Protein AF-A0A8J7YTC1-F1 (afdb_monomer_lite)

Organism: NCBI:txid1803513

pLDDT: mean 79.07, std 20.58, range [28.02, 98.5]

InterPro domains:
  IPR000719 Protein kinase domain [PF00069] (175-375)
  IPR000719 Protein kinase domain [PS50011] (175-376)
  IPR000719 Protein kinase domain [SM00220] (175-376)
  IPR008271 Serine/threonine-protein kinase, active site [PS00108] (287-299)
  IPR011009 Protein kinase-like domain superfamily [SSF56112] (161-375)
  IPR017441 Protein kinase, ATP binding site [PS00107] (181-204)
  IPR045269 Serine/threonine-protein kinase Atg1-like [PTHR24348] (173-376)

Secondary structure (DSSP, 8-state):
--SSS---------BPTTSB-SSGGGBTTS-EETTEE--TTB-SSGGGSPTTEEEETTEEEEPBPTTSB-SSGGGBTTS-B-SSBB-----SHHHHHHHHHHHHHHHHHHHHHHHH-S----------PPPPPPPPPPPPPPPPPPPPPP-------PPP-BPPSSPPGGGTTTEEEEEEEEE-SSEEEEEEEETTT--EEEEEEESB--HHHHHHHHHHHHHHHT---TTBPPEEEEE-SSS-EEEEE--TT-BTTSS-SSPPHHHHHHHHHHHHHHHHHHHHTTEE-----GGGEEE-TT--EEE--GGG-EEGGG-SSPPP-S--GGG--HHHH-HHHH----HHHHHHHHHHHHHHHHHSS-SS--SSTTT-

Structure (mmCIF, N/CA/C/O backbone):
data_AF-A0A8J7YTC1-F1
#
_entry.id   AF-A0A8J7YTC1-F1
#
loop_
_atom_site.group_PDB
_atom_site.id
_atom_site.type_symbol
_atom_site.label_atom_id
_atom_site.label_alt_id
_atom_site.label_comp_id
_atom_site.label_asym_id
_atom_site.label_entity_id
_atom_site.label_seq_id
_atom_site.pdbx_PDB_ins_code
_atom_site.Cartn_x
_atom_site.Cartn_y
_atom_site.Cartn_z
_atom_site.occupancy
_atom_site.B_iso_or_equiv
_atom_site.auth_seq_id
_atom_site.auth_comp_id
_atom_site.auth_asym_id
_atom_site.auth_atom_id
_atom_site.pdbx_PDB_model_num
ATOM 1 N N . GLY A 1 1 ? -1.994 -73.733 -30.644 1.00 35.44 1 GLY A N 1
ATOM 2 C CA . GLY A 1 1 ? -1.964 -73.896 -32.111 1.00 35.44 1 GLY A CA 1
ATOM 3 C C . GLY A 1 1 ? -0.700 -74.640 -32.469 1.00 35.44 1 GLY A C 1
ATOM 4 O O . GLY A 1 1 ? 0.323 -74.328 -31.881 1.00 35.44 1 GLY A O 1
ATOM 5 N N . SER A 1 2 ? -0.804 -75.658 -33.323 1.00 43.09 2 SER A N 1
ATOM 6 C CA . SER A 1 2 ? 0.258 -76.630 -33.612 1.00 43.09 2 SER A CA 1
ATOM 7 C C . SER A 1 2 ? 1.190 -76.134 -34.716 1.00 43.09 2 SER A C 1
ATOM 9 O O . SER A 1 2 ? 0.766 -75.976 -35.856 1.00 43.09 2 SER A O 1
ATOM 11 N N . TYR A 1 3 ? 2.450 -75.927 -34.349 1.00 47.91 3 TYR A N 1
ATOM 12 C CA . TYR A 1 3 ? 3.602 -76.309 -35.155 1.00 47.91 3 TYR A CA 1
ATOM 13 C C . TYR A 1 3 ? 4.511 -77.086 -34.197 1.00 47.91 3 TYR A C 1
ATOM 15 O O . TYR A 1 3 ? 4.726 -76.645 -33.072 1.00 47.91 3 TYR A O 1
ATOM 23 N N . ASP A 1 4 ? 4.939 -78.267 -34.633 1.00 52.34 4 ASP A N 1
ATOM 24 C CA . ASP A 1 4 ? 5.707 -79.279 -33.897 1.00 52.34 4 ASP A CA 1
ATOM 25 C C . ASP A 1 4 ? 4.878 -80.142 -32.931 1.00 52.34 4 ASP A C 1
ATOM 27 O O . ASP A 1 4 ? 4.032 -79.657 -32.189 1.00 52.34 4 ASP A O 1
ATOM 31 N N . ASN A 1 5 ? 5.099 -81.460 -32.973 1.00 55.72 5 ASN A N 1
ATOM 32 C CA . ASN A 1 5 ? 4.324 -82.529 -32.319 1.00 55.72 5 ASN A CA 1
ATOM 33 C C . ASN A 1 5 ? 4.419 -82.547 -30.770 1.00 55.72 5 ASN A C 1
ATOM 35 O O . ASN A 1 5 ? 4.542 -83.606 -30.158 1.00 55.72 5 ASN A O 1
ATOM 39 N N . TYR A 1 6 ? 4.337 -81.387 -30.121 1.00 52.22 6 TYR A N 1
ATOM 40 C CA . TYR A 1 6 ? 4.246 -81.215 -28.677 1.00 52.22 6 TYR A CA 1
ATOM 41 C C . TYR A 1 6 ? 2.839 -80.737 -28.296 1.00 52.22 6 TYR A C 1
ATOM 43 O O . TYR A 1 6 ? 2.331 -79.740 -28.812 1.00 52.22 6 TYR A O 1
ATOM 51 N N . ILE A 1 7 ? 2.197 -81.431 -27.353 1.00 46.66 7 ILE A N 1
ATOM 52 C CA . ILE A 1 7 ? 1.009 -80.904 -26.676 1.00 46.66 7 ILE A CA 1
ATOM 53 C C . ILE A 1 7 ? 1.500 -79.861 -25.670 1.00 46.66 7 ILE A C 1
ATOM 55 O O . ILE A 1 7 ? 1.948 -80.199 -24.577 1.00 46.66 7 ILE A O 1
ATOM 59 N N . TYR A 1 8 ? 1.421 -78.584 -26.037 1.00 46.69 8 TYR A N 1
ATOM 60 C CA . TYR A 1 8 ? 1.576 -77.493 -25.079 1.00 46.69 8 TYR A CA 1
ATOM 61 C C . TYR A 1 8 ? 0.306 -77.411 -24.232 1.00 46.69 8 TYR A C 1
ATOM 63 O O . TYR A 1 8 ? -0.689 -76.805 -24.631 1.00 46.69 8 TYR A O 1
ATOM 71 N N . ALA A 1 9 ? 0.329 -78.035 -23.057 1.00 46.62 9 ALA A N 1
ATOM 72 C CA . ALA A 1 9 ? -0.608 -77.687 -22.003 1.00 46.62 9 ALA A CA 1
ATOM 73 C C . ALA A 1 9 ? -0.176 -76.323 -21.446 1.00 46.62 9 ALA A C 1
ATOM 75 O O . ALA A 1 9 ? 0.754 -76.237 -20.646 1.00 46.62 9 ALA A O 1
ATOM 76 N N . PHE A 1 10 ? -0.825 -75.244 -21.889 1.00 45.62 10 PHE A N 1
ATOM 77 C CA . PHE A 1 10 ? -0.768 -73.980 -21.163 1.00 45.62 10 PHE A CA 1
ATOM 78 C C . PHE A 1 10 ? -1.528 -74.189 -19.855 1.00 45.62 10 PHE A C 1
ATOM 80 O O . PHE A 1 10 ? -2.743 -74.025 -19.790 1.00 45.62 10 PHE A O 1
ATOM 87 N N . ALA A 1 11 ? -0.822 -74.624 -18.816 1.00 49.97 11 ALA A N 1
ATOM 88 C CA . ALA A 1 11 ? -1.327 -74.455 -17.471 1.00 49.97 11 ALA A CA 1
ATOM 89 C C . ALA A 1 11 ? -1.303 -72.947 -17.201 1.00 49.97 11 ALA A C 1
ATOM 91 O O . ALA A 1 11 ? -0.233 -72.369 -17.014 1.00 49.97 11 ALA A O 1
ATOM 92 N N . GLU A 1 12 ? -2.468 -72.297 -17.209 1.00 54.91 12 GLU A N 1
ATOM 93 C CA . GLU A 1 12 ? -2.627 -71.027 -16.506 1.00 54.91 12 GLU A CA 1
ATOM 94 C C . GLU A 1 12 ? -2.358 -71.310 -15.027 1.00 54.91 12 GLU A C 1
ATOM 96 O O . GLU A 1 12 ? -3.251 -71.673 -14.258 1.00 54.91 12 GLU A O 1
ATOM 101 N N . ILE A 1 13 ? -1.095 -71.201 -14.617 1.00 59.34 13 ILE A N 1
ATOM 102 C CA . ILE A 1 13 ? -0.737 -71.171 -13.206 1.00 59.34 13 ILE A CA 1
ATOM 103 C C . ILE A 1 13 ? -1.136 -69.779 -12.727 1.00 59.34 13 ILE A C 1
ATOM 105 O O . ILE A 1 13 ? -0.307 -68.885 -12.602 1.00 59.34 13 ILE A O 1
ATOM 109 N N . ASN A 1 14 ? -2.436 -69.587 -12.522 1.00 72.62 14 ASN A N 1
ATOM 110 C CA . ASN A 1 14 ? -2.987 -68.398 -11.900 1.00 72.62 14 ASN A CA 1
ATOM 111 C C . ASN A 1 14 ? -2.519 -68.401 -10.443 1.00 72.62 14 ASN A C 1
ATOM 113 O O . ASN A 1 14 ? -3.142 -69.014 -9.570 1.00 72.62 14 ASN A O 1
ATOM 117 N N . LYS A 1 15 ? -1.369 -67.770 -10.196 1.00 84.88 15 LYS A N 1
ATOM 118 C CA . LYS A 1 15 ? -0.718 -67.736 -8.891 1.00 84.88 15 LYS A CA 1
ATOM 119 C C . LYS A 1 15 ? -1.660 -67.088 -7.880 1.00 84.88 15 LYS A C 1
ATOM 121 O O . LYS A 1 15 ? -2.286 -66.061 -8.154 1.00 84.88 15 LYS A O 1
ATOM 126 N N . VAL A 1 16 ? -1.796 -67.713 -6.715 1.00 90.38 16 VAL A N 1
ATOM 127 C CA . VAL A 1 16 ? -2.666 -67.214 -5.643 1.00 90.38 16 VAL A CA 1
ATOM 128 C C . VAL A 1 16 ? -2.051 -65.984 -4.975 1.00 90.38 16 VAL A C 1
ATOM 130 O O . VAL A 1 16 ? -0.842 -65.752 -5.075 1.00 90.38 16 VAL A O 1
ATOM 133 N N . VAL A 1 17 ? -2.879 -65.206 -4.277 1.00 88.31 17 VAL A N 1
ATOM 134 C CA . VAL A 1 17 ? -2.427 -64.065 -3.467 1.00 88.31 17 VAL A CA 1
ATOM 135 C C . VAL A 1 17 ? -1.295 -64.503 -2.527 1.00 88.31 17 VAL A C 1
ATOM 137 O O . VAL A 1 17 ? -1.368 -65.569 -1.921 1.00 88.31 17 VAL A O 1
ATOM 140 N N . GLY A 1 18 ? -0.231 -63.702 -2.451 1.00 87.75 18 GLY A N 1
ATOM 141 C CA . GLY A 1 18 ? 0.990 -63.990 -1.691 1.00 87.75 18 GLY A CA 1
ATOM 142 C C . GLY A 1 18 ? 2.105 -64.679 -2.489 1.00 87.75 18 GLY A C 1
ATOM 143 O O . GLY A 1 18 ? 3.233 -64.748 -2.012 1.00 87.75 18 GLY A O 1
ATOM 144 N N . SER A 1 19 ? 1.837 -65.152 -3.709 1.00 91.38 19 SER A N 1
ATOM 145 C CA . SER A 1 19 ? 2.871 -65.732 -4.581 1.00 91.38 19 SER A CA 1
ATOM 146 C C . SER A 1 19 ? 3.719 -64.650 -5.256 1.00 91.38 19 SER A C 1
ATOM 148 O O . SER A 1 19 ? 3.207 -63.580 -5.575 1.00 91.38 19 SER A O 1
ATOM 150 N N . THR A 1 20 ? 4.985 -64.937 -5.565 1.00 91.62 20 THR A N 1
ATOM 151 C CA . THR A 1 20 ? 5.837 -64.031 -6.353 1.00 91.62 20 THR A CA 1
ATOM 152 C C . THR A 1 20 ? 5.402 -63.981 -7.818 1.00 91.62 20 THR A C 1
ATOM 154 O O . THR A 1 20 ? 5.077 -65.007 -8.420 1.00 91.62 20 THR A O 1
ATOM 157 N N . CYS A 1 21 ? 5.411 -62.797 -8.422 1.00 90.38 21 CYS A N 1
ATOM 158 C CA . CYS A 1 21 ? 4.984 -62.571 -9.802 1.00 90.38 21 CYS A CA 1
ATOM 159 C C . CYS A 1 21 ? 5.888 -61.567 -10.518 1.00 90.38 21 CYS A C 1
ATOM 161 O O . CYS A 1 21 ? 6.502 -60.711 -9.883 1.00 90.38 21 CYS A O 1
ATOM 163 N N . SER A 1 22 ? 5.951 -61.658 -11.846 1.00 89.62 22 SER A N 1
ATOM 164 C CA . SER A 1 22 ? 6.635 -60.668 -12.691 1.00 89.62 22 SER A CA 1
ATOM 165 C C . SER A 1 22 ? 5.670 -59.811 -13.518 1.00 89.62 22 SER A C 1
ATOM 167 O O . SER A 1 22 ? 6.079 -58.792 -14.068 1.00 89.62 22 SER A O 1
ATOM 169 N N . GLY A 1 23 ? 4.384 -60.171 -13.566 1.00 85.50 23 GLY A N 1
ATOM 170 C CA . GLY A 1 23 ? 3.347 -59.402 -14.250 1.00 85.50 23 GLY A CA 1
ATOM 171 C C . GLY A 1 23 ? 1.930 -59.794 -13.830 1.00 85.50 23 GLY A C 1
ATOM 172 O O . GLY A 1 23 ? 1.702 -60.867 -13.272 1.00 85.50 23 GLY A O 1
ATOM 173 N N . ASN A 1 24 ? 0.963 -58.913 -14.105 1.00 86.62 24 ASN A N 1
ATOM 174 C CA . ASN A 1 24 ? -0.439 -59.060 -13.684 1.00 86.62 24 ASN A CA 1
ATOM 175 C C . ASN A 1 24 ? -1.108 -60.344 -14.194 1.00 86.62 24 ASN A C 1
ATOM 177 O O . ASN A 1 24 ? -1.908 -60.937 -13.476 1.00 86.62 24 ASN A O 1
ATOM 181 N N . SER A 1 25 ? -0.751 -60.794 -15.400 1.00 86.69 25 SER A N 1
ATOM 182 C CA . SER A 1 25 ? -1.281 -62.014 -16.022 1.00 86.69 25 SER A CA 1
ATOM 183 C C . SER A 1 25 ? -0.868 -63.303 -15.309 1.00 86.69 25 SER A C 1
ATOM 185 O O . SER A 1 25 ? -1.440 -64.349 -15.580 1.00 86.69 25 SER A O 1
ATOM 187 N N . GLU A 1 26 ? 0.128 -63.254 -14.419 1.00 86.06 26 GLU A N 1
ATOM 188 C CA . GLU A 1 26 ? 0.535 -64.415 -13.620 1.00 86.06 26 GLU A CA 1
ATOM 189 C C . GLU A 1 26 ? -0.337 -64.609 -12.376 1.00 86.06 26 GLU A C 1
ATOM 191 O O . GLU A 1 26 ? -0.315 -65.679 -11.773 1.00 86.06 26 GLU A O 1
ATOM 196 N N . CYS A 1 27 ? -1.074 -63.581 -11.953 1.00 86.00 27 CYS A N 1
ATOM 197 C CA . CYS A 1 27 ? -1.831 -63.596 -10.711 1.00 86.00 27 CYS A CA 1
ATOM 198 C C . CYS A 1 27 ? -3.296 -63.926 -10.968 1.00 86.00 27 CYS A C 1
ATOM 200 O O . CYS A 1 27 ? -3.943 -63.284 -11.789 1.00 86.00 27 CYS A O 1
ATOM 202 N N . LYS A 1 28 ? -3.873 -64.834 -10.172 1.00 88.56 28 LYS A N 1
ATOM 203 C CA . LYS A 1 28 ? -5.316 -65.134 -10.213 1.00 88.56 28 LYS A CA 1
ATOM 204 C C . LYS A 1 28 ? -6.179 -63.898 -9.944 1.00 88.56 28 LYS A C 1
ATOM 206 O O . LYS A 1 28 ? -7.293 -63.795 -10.443 1.00 88.56 28 LYS A O 1
ATOM 211 N N . SER A 1 29 ? -5.668 -62.976 -9.133 1.00 85.00 29 SER A N 1
ATOM 212 C CA . SER A 1 29 ? -6.293 -61.684 -8.858 1.00 85.00 29 SER A CA 1
ATOM 213 C C . SER A 1 29 ? -6.171 -60.690 -10.013 1.00 85.00 29 SER A C 1
ATOM 215 O O . SER A 1 29 ? -6.819 -59.655 -9.973 1.00 85.00 29 SER A O 1
ATOM 217 N N . GLY A 1 30 ? -5.314 -60.943 -11.003 1.00 87.62 30 GLY A N 1
ATOM 218 C CA . GLY A 1 30 ? -4.982 -59.984 -12.053 1.00 87.62 30 GLY A CA 1
ATOM 219 C C . GLY A 1 30 ? -4.136 -58.795 -11.581 1.00 87.62 30 GLY A C 1
ATOM 220 O O . GLY A 1 30 ? -3.991 -57.835 -12.332 1.00 87.62 30 GLY A O 1
ATOM 221 N N . ASN A 1 31 ? -3.584 -58.828 -10.359 1.00 89.06 31 ASN A N 1
ATOM 222 C CA . ASN A 1 31 ? -2.768 -57.743 -9.807 1.00 89.06 31 ASN A CA 1
ATOM 223 C C . ASN A 1 31 ? -1.444 -58.264 -9.225 1.00 89.06 31 ASN A C 1
ATOM 225 O O . ASN A 1 31 ? -1.421 -58.933 -8.188 1.00 89.06 31 ASN A O 1
ATOM 229 N N . CYS A 1 32 ? -0.343 -57.929 -9.895 1.00 90.19 32 CYS A N 1
ATOM 230 C CA . CYS A 1 32 ? 1.020 -58.149 -9.439 1.00 90.19 32 CYS A CA 1
ATOM 231 C C . CYS A 1 32 ? 1.575 -56.840 -8.873 1.00 90.19 32 CYS A C 1
ATOM 233 O O . CYS A 1 32 ? 2.036 -55.967 -9.607 1.00 90.19 32 CYS A O 1
ATOM 235 N N . PHE A 1 33 ? 1.536 -56.705 -7.552 1.00 90.38 33 PHE A N 1
ATOM 236 C CA . PHE A 1 33 ? 1.946 -55.490 -6.863 1.00 90.38 33 PHE A CA 1
ATOM 237 C C . PHE A 1 33 ? 3.325 -55.685 -6.227 1.00 90.38 33 PHE A C 1
ATOM 239 O O . PHE A 1 33 ? 3.519 -56.589 -5.413 1.00 90.38 33 PHE A O 1
ATOM 246 N N . LYS A 1 34 ? 4.302 -54.865 -6.641 1.00 91.88 34 LYS A N 1
ATOM 247 C CA . LYS A 1 34 ? 5.712 -54.923 -6.192 1.00 91.88 34 LYS A CA 1
ATOM 248 C C . LYS A 1 34 ? 6.294 -56.351 -6.202 1.00 91.88 34 LYS A C 1
ATOM 250 O O . LYS A 1 34 ? 7.005 -56.761 -5.290 1.00 91.88 34 LYS A O 1
ATOM 255 N N . GLY A 1 35 ? 5.969 -57.123 -7.241 1.00 90.50 35 GLY A N 1
ATOM 256 C CA . GLY A 1 35 ? 6.478 -58.485 -7.437 1.00 90.50 35 GLY A CA 1
ATOM 257 C C . GLY A 1 35 ? 5.756 -59.582 -6.645 1.00 90.50 35 GLY A C 1
ATOM 258 O O . GLY A 1 35 ? 6.230 -60.717 -6.620 1.00 90.50 35 GLY A O 1
ATOM 259 N N . THR A 1 36 ? 4.621 -59.281 -6.003 1.00 92.38 36 THR A N 1
ATOM 260 C CA . THR A 1 36 ? 3.777 -60.263 -5.299 1.00 92.38 36 THR A CA 1
ATOM 261 C C . THR A 1 36 ? 2.324 -60.160 -5.758 1.00 92.38 36 THR A C 1
ATOM 263 O O . THR A 1 36 ? 1.784 -59.066 -5.914 1.00 92.38 36 THR A O 1
ATOM 266 N N . CYS A 1 37 ? 1.656 -61.294 -5.959 1.00 92.19 37 CYS A N 1
ATOM 267 C CA . CYS A 1 37 ? 0.238 -61.317 -6.286 1.00 92.19 37 CYS A CA 1
ATOM 268 C C . CYS A 1 37 ? -0.573 -60.796 -5.101 1.00 92.19 37 CYS A C 1
ATOM 270 O O . CYS A 1 37 ? -0.534 -61.372 -4.012 1.00 92.19 37 CYS A O 1
ATOM 272 N N . ARG A 1 38 ? -1.323 -59.718 -5.310 1.00 93.31 38 ARG A N 1
ATOM 273 C CA . ARG A 1 38 ? -2.183 -59.086 -4.301 1.00 93.31 38 ARG A CA 1
ATOM 274 C C . ARG A 1 38 ? -3.606 -58.979 -4.824 1.00 93.31 38 ARG A C 1
ATOM 276 O O . ARG A 1 38 ? -3.840 -59.168 -6.014 1.00 93.31 38 ARG A O 1
ATOM 283 N N . GLU A 1 39 ? -4.572 -58.705 -3.957 1.00 90.25 39 GLU A N 1
ATOM 284 C CA . GLU A 1 39 ? -5.927 -58.384 -4.417 1.00 90.25 39 GLU A CA 1
ATOM 285 C C . GLU A 1 39 ? -5.927 -57.101 -5.266 1.00 90.25 39 GLU A C 1
ATOM 287 O O . GLU A 1 39 ? -5.021 -56.268 -5.172 1.00 90.25 39 GLU A O 1
ATOM 292 N N . ILE A 1 40 ? -6.927 -56.944 -6.133 1.00 84.94 40 ILE A N 1
ATOM 293 C CA . ILE A 1 40 ? -7.097 -55.712 -6.913 1.00 84.94 40 ILE A CA 1
ATOM 294 C C . ILE A 1 40 ? -7.375 -54.558 -5.942 1.00 84.94 40 ILE A C 1
ATOM 296 O O . ILE A 1 40 ? -8.232 -54.679 -5.070 1.00 84.94 40 ILE A O 1
ATOM 300 N N . GLY A 1 41 ? -6.661 -53.443 -6.109 1.00 82.81 41 GLY A N 1
ATOM 301 C CA . GLY A 1 41 ? -6.795 -52.267 -5.242 1.00 82.81 41 GLY A CA 1
ATOM 302 C C . GLY A 1 41 ? -5.977 -52.326 -3.949 1.00 82.81 41 GLY A C 1
ATOM 303 O O . GLY A 1 41 ? -6.196 -51.487 -3.077 1.00 82.81 41 GLY A O 1
ATOM 304 N N . TYR A 1 42 ? -5.061 -53.295 -3.829 1.00 91.00 42 TYR A N 1
ATOM 305 C CA . TYR A 1 42 ? -4.087 -53.354 -2.739 1.00 91.00 42 TYR A CA 1
ATOM 306 C C . TYR A 1 42 ? -3.123 -52.157 -2.773 1.00 91.00 42 TYR A C 1
ATOM 308 O O . TYR A 1 42 ? -2.655 -51.782 -3.850 1.00 91.00 42 TYR A O 1
ATOM 316 N N . CYS A 1 43 ? -2.791 -51.610 -1.604 1.00 91.56 43 CYS A N 1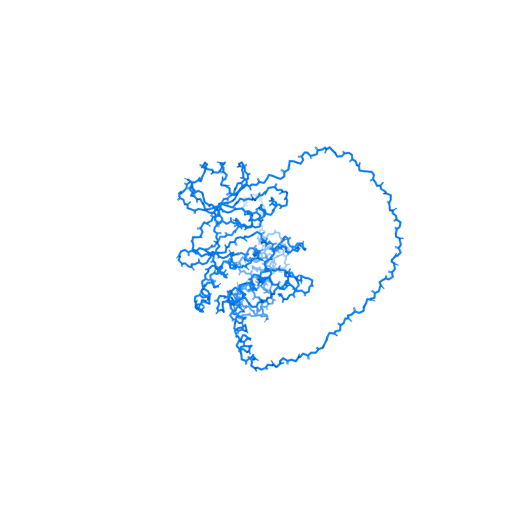
ATOM 317 C CA . CYS A 1 43 ? -1.840 -50.510 -1.421 1.00 91.56 43 CYS A CA 1
ATOM 318 C C . CYS A 1 43 ? -0.971 -50.744 -0.175 1.00 91.56 43 CYS A C 1
ATOM 320 O O . CYS A 1 43 ? -1.421 -51.404 0.755 1.00 91.56 43 CYS A O 1
ATOM 322 N N . ASP A 1 44 ? 0.247 -50.185 -0.143 1.00 90.31 44 ASP A N 1
ATOM 323 C CA . ASP A 1 44 ? 1.034 -50.072 1.104 1.00 90.31 44 ASP A CA 1
ATOM 324 C C . ASP A 1 44 ? 1.054 -48.623 1.630 1.00 90.31 44 ASP A C 1
ATOM 326 O O . ASP A 1 44 ? 1.433 -48.368 2.770 1.00 90.31 44 ASP A O 1
ATOM 330 N N . SER A 1 45 ? 0.728 -47.652 0.772 1.00 88.06 45 SER A N 1
ATOM 331 C CA . SER A 1 45 ? 0.777 -46.221 1.067 1.00 88.06 45 SER A CA 1
ATOM 332 C C . SER A 1 45 ? -0.239 -45.446 0.232 1.00 88.06 45 SER A C 1
ATOM 334 O O . SER A 1 45 ? -0.659 -45.907 -0.831 1.00 88.06 45 SER A O 1
ATOM 336 N N . ASP A 1 46 ? -0.564 -44.222 0.650 1.00 85.38 46 ASP A N 1
ATOM 337 C CA . ASP A 1 46 ? -1.467 -43.321 -0.085 1.00 85.38 46 ASP A CA 1
ATOM 338 C C . ASP A 1 46 ? -1.023 -43.070 -1.533 1.00 85.38 46 ASP A C 1
ATOM 340 O O . ASP A 1 46 ? -1.850 -42.873 -2.421 1.00 85.38 46 ASP A O 1
ATOM 344 N N . SER A 1 47 ? 0.287 -43.121 -1.795 1.00 86.06 47 SER A N 1
ATOM 345 C CA . SER A 1 47 ? 0.847 -42.918 -3.135 1.00 86.06 47 SER A CA 1
ATOM 346 C C . SER A 1 47 ? 0.540 -44.051 -4.120 1.00 86.06 47 SER A C 1
ATOM 348 O O . SER A 1 47 ? 0.618 -43.839 -5.329 1.00 86.06 47 SER A O 1
ATOM 350 N N . ASP A 1 48 ? 0.159 -45.229 -3.618 1.00 87.44 48 ASP A N 1
ATOM 351 C CA . ASP A 1 48 ? -0.239 -46.372 -4.443 1.00 87.44 48 ASP A CA 1
ATOM 352 C C . ASP A 1 48 ? -1.704 -46.247 -4.926 1.00 87.44 48 ASP A C 1
ATOM 354 O O . ASP A 1 48 ? -2.148 -47.015 -5.784 1.00 87.44 48 ASP A O 1
ATOM 358 N N . CYS A 1 49 ? -2.464 -45.275 -4.401 1.00 85.88 49 CYS A N 1
ATOM 359 C CA . CYS A 1 49 ? -3.878 -45.078 -4.703 1.00 85.88 49 CYS A CA 1
ATOM 360 C C . CYS A 1 49 ? -4.133 -44.022 -5.790 1.00 85.88 49 CYS A C 1
ATOM 362 O O . CYS A 1 49 ? -3.377 -43.076 -6.000 1.00 85.88 49 CYS A O 1
ATOM 364 N N . SER A 1 50 ? -5.250 -44.182 -6.510 1.00 85.00 50 SER A N 1
ATOM 365 C CA . SER A 1 50 ? -5.697 -43.208 -7.516 1.00 85.00 50 SER A CA 1
ATOM 366 C C . SER A 1 50 ? -6.091 -41.871 -6.877 1.00 85.00 50 SER A C 1
ATOM 368 O O . SER A 1 50 ? -6.482 -41.824 -5.713 1.00 85.00 50 SER A O 1
ATOM 370 N N . PHE A 1 51 ? -6.038 -40.783 -7.654 1.00 78.19 51 PHE A N 1
ATOM 371 C CA . PHE A 1 51 ? -6.383 -39.438 -7.181 1.00 78.19 51 PHE A CA 1
ATOM 372 C C . PHE A 1 51 ? -7.744 -39.411 -6.462 1.00 78.19 51 PHE A C 1
ATOM 374 O O . PHE A 1 51 ? -8.753 -39.832 -7.026 1.00 78.19 51 PHE A O 1
ATOM 381 N N . GLY A 1 52 ? -7.764 -38.892 -5.230 1.00 79.94 52 GLY A N 1
ATOM 382 C CA . GLY A 1 52 ? -8.972 -38.823 -4.400 1.00 79.94 52 GLY A CA 1
ATOM 383 C C . GLY A 1 52 ? -9.238 -40.054 -3.523 1.00 79.94 52 GLY A C 1
ATOM 384 O O . GLY A 1 52 ? -10.343 -40.174 -2.994 1.00 79.94 52 GLY A O 1
ATOM 385 N N . LYS A 1 53 ? -8.254 -40.945 -3.360 1.00 87.44 53 LYS A N 1
ATOM 386 C CA . LYS A 1 53 ? -8.276 -42.093 -2.441 1.00 87.44 53 LYS A CA 1
ATOM 387 C C . LYS A 1 53 ? -7.025 -42.107 -1.552 1.00 87.44 53 LYS A C 1
ATOM 389 O O . LYS A 1 53 ? -6.022 -41.496 -1.914 1.00 87.44 53 LYS A O 1
ATOM 394 N N . TYR A 1 54 ? -7.090 -42.815 -0.430 1.00 87.00 54 TYR A N 1
ATOM 395 C CA . TYR A 1 54 ? -5.973 -43.048 0.497 1.00 87.00 54 TYR A CA 1
ATOM 396 C C . TYR A 1 54 ? -5.896 -44.540 0.857 1.00 87.00 54 TYR A C 1
ATOM 398 O O . TYR A 1 54 ? -6.825 -45.293 0.550 1.00 87.00 54 TYR A O 1
ATOM 406 N N . CYS A 1 55 ? -4.792 -44.988 1.451 1.00 89.31 55 CYS A N 1
ATOM 407 C CA . CYS A 1 55 ? -4.609 -46.393 1.796 1.00 89.31 55 CYS A CA 1
ATOM 408 C C . CYS A 1 55 ? -5.131 -46.690 3.207 1.00 89.31 55 CYS A C 1
ATOM 410 O O . CYS A 1 55 ? -4.607 -46.178 4.191 1.00 89.31 55 CYS A O 1
ATOM 412 N N . GLU A 1 56 ? -6.144 -47.552 3.317 1.00 89.12 56 GLU A N 1
ATOM 413 C CA . GLU A 1 56 ? -6.712 -47.991 4.594 1.00 89.12 56 GLU A CA 1
ATOM 414 C C . GLU A 1 56 ? -6.765 -49.518 4.647 1.00 89.12 56 GLU A C 1
ATOM 416 O O . GLU A 1 56 ? -7.414 -50.153 3.816 1.00 89.12 56 GLU A O 1
ATOM 421 N N . ASN A 1 57 ? -6.103 -50.119 5.641 1.00 88.12 57 ASN A N 1
ATOM 422 C CA . ASN A 1 57 ? -6.060 -51.576 5.829 1.00 88.12 57 ASN A CA 1
ATOM 423 C C . ASN A 1 57 ? -5.699 -52.332 4.534 1.00 88.12 57 ASN A C 1
ATOM 425 O O . ASN A 1 57 ? -6.414 -53.241 4.105 1.00 88.12 57 ASN A O 1
ATOM 429 N N . ASP A 1 58 ? -4.604 -51.910 3.898 1.00 90.69 58 ASP A N 1
ATOM 430 C CA . ASP A 1 58 ? -4.061 -52.462 2.654 1.00 90.69 58 ASP A CA 1
ATOM 431 C C . ASP A 1 58 ? -4.979 -52.338 1.422 1.00 90.69 58 ASP A C 1
ATOM 433 O O . ASP A 1 58 ? -4.779 -53.040 0.426 1.00 90.69 58 ASP A O 1
ATOM 437 N N . LYS A 1 59 ? -5.999 -51.466 1.454 1.00 90.38 59 LYS A N 1
ATOM 438 C CA . LYS A 1 59 ? -6.896 -51.196 0.318 1.00 90.38 59 LYS A CA 1
ATOM 439 C C . LYS A 1 59 ? -7.122 -49.704 0.109 1.00 90.38 59 LYS A C 1
ATOM 441 O O . LYS A 1 59 ? -7.260 -48.938 1.056 1.00 90.38 59 LYS A O 1
ATOM 446 N N . CYS A 1 60 ? -7.220 -49.285 -1.150 1.00 88.06 60 CYS A N 1
ATOM 447 C CA . CYS A 1 60 ? -7.533 -47.893 -1.463 1.00 88.06 60 CYS A CA 1
ATOM 448 C C . CYS A 1 60 ? -8.995 -47.553 -1.128 1.00 88.06 60 CYS A C 1
ATOM 450 O O . CYS A 1 60 ? -9.917 -48.027 -1.801 1.00 88.06 60 CYS A O 1
ATOM 452 N N . ALA A 1 61 ? -9.195 -46.684 -0.141 1.00 88.56 61 ALA A N 1
ATOM 453 C CA . ALA A 1 61 ? -10.487 -46.178 0.309 1.00 88.56 61 ALA A CA 1
ATOM 454 C C . ALA A 1 61 ? -10.746 -44.751 -0.207 1.00 88.56 61 ALA A C 1
ATOM 456 O O . ALA A 1 61 ? -9.817 -44.011 -0.533 1.00 88.56 61 ALA A O 1
ATOM 457 N N . ASP A 1 62 ? -12.018 -44.361 -0.318 1.00 91.62 62 ASP A N 1
ATOM 458 C CA . ASP A 1 62 ? -12.393 -42.987 -0.670 1.00 91.62 62 ASP A CA 1
ATOM 459 C C . ASP A 1 62 ? -12.128 -42.035 0.499 1.00 91.62 62 ASP A C 1
ATOM 461 O O . ASP A 1 62 ? -12.344 -42.396 1.652 1.00 91.62 62 ASP A O 1
ATOM 465 N N . LEU A 1 63 ? -11.706 -40.801 0.201 1.00 90.00 63 LEU A N 1
ATOM 466 C CA . LEU A 1 63 ? -11.469 -39.777 1.224 1.00 90.00 63 LEU A CA 1
ATOM 467 C C . LEU A 1 63 ? -12.691 -39.582 2.136 1.00 90.00 63 LEU A C 1
ATOM 469 O O . LEU A 1 63 ? -13.825 -39.432 1.666 1.00 90.00 63 LEU A O 1
ATOM 473 N N . LYS A 1 64 ? -12.434 -39.504 3.441 1.00 89.25 64 LYS A N 1
ATOM 474 C CA . LYS A 1 64 ? -13.433 -39.356 4.498 1.00 89.25 64 LYS A CA 1
ATOM 475 C C . LYS A 1 64 ? -14.115 -37.991 4.440 1.00 89.25 64 LYS A C 1
ATOM 477 O O . LYS A 1 64 ? -13.494 -36.961 4.147 1.00 89.25 64 LYS A O 1
ATOM 482 N N . GLU A 1 65 ? -15.414 -37.985 4.720 1.00 90.06 65 GLU A N 1
ATOM 483 C CA . GLU A 1 65 ? -16.225 -36.767 4.748 1.00 90.06 65 GLU A CA 1
ATOM 484 C C . GLU A 1 65 ? -16.058 -35.995 6.061 1.00 90.06 65 GLU A C 1
ATOM 486 O O . GLU A 1 65 ? -15.572 -36.519 7.066 1.00 90.06 65 GLU A O 1
ATOM 491 N N . THR A 1 66 ? -16.476 -34.729 6.067 1.00 86.62 66 THR A N 1
ATOM 492 C CA . THR A 1 66 ? -16.501 -33.901 7.278 1.00 86.62 66 THR A CA 1
ATOM 493 C C . THR A 1 66 ? -17.279 -34.600 8.397 1.00 86.62 66 THR A C 1
ATOM 495 O O . THR A 1 66 ? -18.385 -35.088 8.187 1.00 86.62 66 THR A O 1
ATOM 498 N N . GLY A 1 67 ? -16.717 -34.620 9.605 1.00 84.69 67 GLY A N 1
ATOM 499 C CA . GLY A 1 67 ? -17.312 -35.258 10.781 1.00 84.69 67 GLY A CA 1
ATOM 500 C C . GLY A 1 67 ? -16.910 -36.721 10.985 1.00 84.69 67 GLY A C 1
ATOM 501 O O . GLY A 1 67 ? -17.179 -37.265 12.055 1.00 84.69 67 GLY A O 1
ATOM 502 N N . MET A 1 68 ? -16.235 -37.350 10.019 1.00 87.75 68 MET A N 1
ATOM 503 C CA . MET A 1 68 ? -15.688 -38.701 10.176 1.00 87.75 68 MET A CA 1
ATOM 504 C C . MET A 1 68 ? -14.347 -38.696 10.913 1.00 87.75 68 MET A C 1
ATOM 506 O O . MET A 1 68 ? -13.595 -37.726 10.845 1.00 87.75 68 MET A O 1
ATOM 510 N N . TRP A 1 69 ? -14.050 -39.798 11.603 1.00 88.62 69 TRP A N 1
ATOM 511 C CA . TRP A 1 69 ? -12.791 -39.986 12.322 1.00 88.62 69 TRP A CA 1
ATOM 512 C C . TRP A 1 69 ? -11.602 -40.120 11.372 1.00 88.62 69 TRP A C 1
ATOM 514 O O . TRP A 1 69 ? -11.661 -40.902 10.423 1.00 88.62 69 TRP A O 1
ATOM 524 N N . CYS A 1 70 ? -10.513 -39.419 11.662 1.00 88.50 70 CYS A N 1
ATOM 525 C CA . CYS A 1 70 ? -9.270 -39.462 10.891 1.00 88.50 70 CYS A CA 1
ATOM 526 C C . CYS A 1 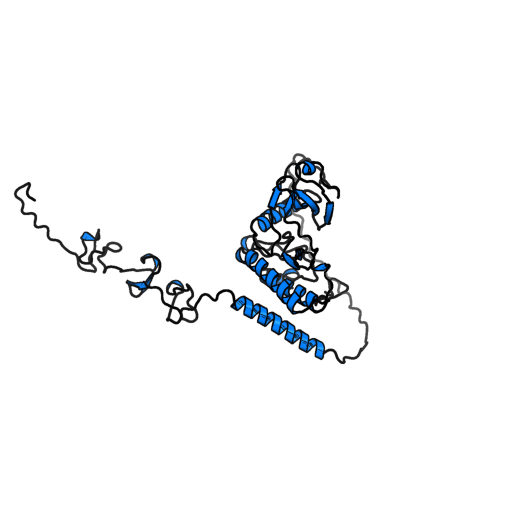70 ? -8.055 -39.527 11.813 1.00 88.50 70 CYS A C 1
ATOM 528 O O . CYS A 1 70 ? -8.122 -39.079 12.959 1.00 88.50 70 CYS A O 1
ATOM 530 N N . SER A 1 71 ? -6.942 -40.049 11.308 1.00 86.69 71 SER A N 1
ATOM 531 C CA . SER A 1 71 ? -5.643 -39.975 11.983 1.00 86.69 71 SER A CA 1
ATOM 532 C C . SER A 1 71 ? -4.698 -38.992 11.291 1.00 86.69 71 SER A C 1
ATOM 534 O O . SER A 1 71 ? -3.958 -38.284 11.973 1.00 86.69 71 SER A O 1
ATOM 536 N N . GLU A 1 72 ? -4.787 -38.867 9.966 1.00 85.81 72 GLU A N 1
ATOM 537 C CA . GLU A 1 72 ? -3.956 -37.971 9.159 1.00 85.81 72 GLU A CA 1
ATOM 538 C C . GLU A 1 72 ? -4.774 -37.052 8.235 1.00 85.81 72 GLU A C 1
ATOM 540 O O . GLU A 1 72 ? -5.911 -37.339 7.855 1.00 85.81 72 GLU A O 1
ATOM 545 N N . ASP A 1 73 ? -4.183 -35.914 7.849 1.00 85.62 73 ASP A N 1
ATOM 546 C CA . ASP A 1 73 ? -4.815 -34.928 6.959 1.00 85.62 73 ASP A CA 1
ATOM 547 C C . ASP A 1 73 ? -5.145 -35.509 5.574 1.00 85.62 73 ASP A C 1
ATOM 549 O O . ASP A 1 73 ? -6.130 -35.092 4.957 1.00 85.62 73 ASP A O 1
ATOM 553 N N . SER A 1 74 ? -4.341 -36.462 5.087 1.00 83.69 74 SER A N 1
ATOM 554 C CA . SER A 1 74 ? -4.523 -37.110 3.783 1.00 83.69 74 SER A CA 1
ATOM 555 C C . SER A 1 74 ? -5.781 -37.969 3.709 1.00 83.69 74 SER A C 1
ATOM 557 O O . SER A 1 74 ? -6.279 -38.189 2.610 1.00 83.69 74 SER A O 1
ATOM 559 N N . GLU A 1 75 ? -6.342 -38.387 4.845 1.00 86.94 75 GLU A N 1
ATOM 560 C CA . GLU A 1 75 ? -7.562 -39.195 4.897 1.00 86.94 75 GLU A CA 1
ATOM 561 C C . GLU A 1 75 ? -8.823 -38.371 4.602 1.00 86.94 75 GLU A C 1
ATOM 563 O O . GLU A 1 75 ? -9.857 -38.925 4.238 1.00 86.94 75 GLU A O 1
ATOM 568 N N . CYS A 1 76 ? -8.772 -37.045 4.767 1.00 88.25 76 CYS A N 1
ATOM 569 C CA . CYS A 1 76 ? -9.948 -36.179 4.718 1.00 88.25 76 CYS A CA 1
ATOM 570 C C . CYS A 1 76 ? -10.129 -35.507 3.354 1.00 88.25 76 CYS A C 1
ATOM 572 O O . CYS A 1 76 ? -9.198 -34.898 2.821 1.00 88.25 76 CYS A O 1
ATOM 574 N N . LYS A 1 77 ? -11.370 -35.446 2.842 1.00 87.31 77 LYS A N 1
ATOM 575 C CA . LYS A 1 77 ? -11.707 -34.633 1.648 1.00 87.31 77 LYS A CA 1
ATOM 576 C C . LYS A 1 77 ? -11.302 -33.162 1.811 1.00 87.31 77 LYS A C 1
ATOM 578 O O . LYS A 1 77 ? -10.905 -32.515 0.846 1.00 87.31 77 LYS A O 1
ATOM 583 N N . SER A 1 78 ? -11.377 -32.645 3.036 1.00 83.62 78 SER A N 1
ATOM 584 C CA . SER A 1 78 ? -10.979 -31.283 3.401 1.00 83.62 78 SER A CA 1
ATOM 585 C C . SER A 1 78 ? -9.469 -31.071 3.542 1.00 83.62 78 SER A C 1
ATOM 587 O O . SER A 1 78 ? -9.042 -29.937 3.759 1.00 83.62 78 SER A O 1
ATOM 589 N N . LYS A 1 79 ? -8.668 -32.144 3.469 1.00 86.06 79 LYS A N 1
ATOM 590 C CA . LYS A 1 79 ? -7.233 -32.161 3.788 1.00 86.06 79 LYS A CA 1
ATOM 591 C C . LYS A 1 79 ? -6.900 -31.658 5.196 1.00 86.06 79 LYS A C 1
ATOM 593 O O . LYS A 1 79 ? -5.836 -31.083 5.410 1.00 86.06 79 LYS A O 1
ATOM 598 N N . LYS A 1 80 ? -7.845 -31.785 6.132 1.00 86.25 80 LYS A N 1
ATOM 599 C CA . LYS A 1 80 ? -7.692 -31.299 7.502 1.00 86.25 80 LYS A CA 1
ATOM 600 C C . LYS A 1 80 ? -8.335 -32.255 8.495 1.00 86.25 80 LYS A C 1
ATOM 602 O O . LYS A 1 80 ? -9.553 -32.241 8.701 1.00 86.25 80 LYS A O 1
ATOM 607 N N . CYS A 1 81 ? -7.486 -33.023 9.149 1.00 85.75 81 CYS A N 1
ATOM 608 C CA . CYS A 1 81 ? -7.779 -33.801 10.327 1.00 85.75 81 CYS A CA 1
ATOM 609 C C . CYS A 1 81 ? -7.454 -32.965 11.571 1.00 85.75 81 CYS A C 1
ATOM 611 O O . CYS A 1 81 ? -6.311 -32.588 11.818 1.00 85.75 81 CYS A O 1
ATOM 613 N N . PHE A 1 82 ? -8.462 -32.620 12.376 1.00 85.50 82 PHE A N 1
ATOM 614 C CA . PHE A 1 82 ? -8.240 -31.842 13.597 1.00 85.50 82 PHE A CA 1
ATOM 615 C C . PHE A 1 82 ? -9.009 -32.427 14.769 1.00 85.50 82 PHE A C 1
ATOM 617 O O . PHE A 1 82 ? -10.243 -32.468 14.752 1.00 85.50 82 PHE A O 1
ATOM 624 N N . LYS A 1 83 ? -8.262 -32.797 15.818 1.00 88.12 83 LYS A N 1
ATOM 625 C CA . LYS A 1 83 ? -8.768 -33.575 16.958 1.00 88.12 83 LYS A CA 1
ATOM 626 C C . LYS A 1 83 ? -9.441 -34.866 16.486 1.00 88.12 83 LYS A C 1
ATOM 628 O O . LYS A 1 83 ? -10.590 -35.114 16.832 1.00 88.12 83 LYS A O 1
ATOM 633 N N . GLU A 1 84 ? -8.719 -35.605 15.645 1.00 90.12 84 GLU A N 1
ATOM 634 C CA . GLU A 1 84 ? -9.100 -36.934 15.147 1.00 90.12 84 GLU A CA 1
ATOM 635 C C . GLU A 1 84 ? -10.411 -36.967 14.342 1.00 90.12 84 GLU A C 1
ATOM 637 O O . GLU A 1 84 ? -11.039 -38.008 14.190 1.00 90.12 84 GLU A O 1
ATOM 642 N N . VAL A 1 85 ? -10.843 -35.818 13.809 1.00 85.69 85 VAL A N 1
ATOM 643 C CA . VAL A 1 85 ? -12.058 -35.692 12.996 1.00 85.69 85 VAL A CA 1
ATOM 644 C C . VAL A 1 85 ? -11.789 -34.818 11.773 1.00 85.69 85 VAL A C 1
ATOM 646 O O . VAL A 1 85 ? -11.178 -33.749 11.887 1.00 85.69 85 VAL A O 1
ATOM 649 N N . CYS A 1 86 ? -12.279 -35.240 10.606 1.00 87.69 86 CYS A N 1
ATOM 650 C CA . CYS A 1 86 ? -12.214 -34.461 9.377 1.00 87.69 86 CYS A CA 1
ATOM 651 C C . CYS A 1 86 ? -13.054 -33.195 9.524 1.00 87.69 86 CYS A C 1
ATOM 653 O O . CYS A 1 86 ? -14.261 -33.256 9.766 1.00 87.69 86 CYS A O 1
ATOM 655 N N . ARG A 1 87 ? -12.428 -32.028 9.379 1.00 84.94 87 ARG A N 1
ATOM 656 C CA . ARG A 1 87 ? -13.113 -30.731 9.459 1.00 84.94 87 ARG A CA 1
ATOM 657 C C . ARG A 1 87 ? -13.002 -29.999 8.148 1.00 84.94 87 ARG A C 1
ATOM 659 O O . ARG A 1 87 ? -11.951 -30.058 7.520 1.00 84.94 87 ARG A O 1
ATOM 666 N N . GLU A 1 88 ? -14.039 -29.264 7.766 1.00 80.19 88 GLU A N 1
ATOM 667 C CA . GLU A 1 88 ? -13.939 -28.373 6.615 1.00 80.19 88 GLU A CA 1
ATOM 668 C C . GLU A 1 88 ? -12.769 -27.403 6.789 1.00 80.19 88 GLU A C 1
ATOM 670 O O . GLU A 1 88 ? -12.444 -26.943 7.892 1.00 80.19 88 GLU A O 1
ATOM 675 N N . GLN A 1 89 ? -12.122 -27.102 5.667 1.00 58.19 89 GLN A N 1
ATOM 676 C CA . GLN A 1 89 ? -11.245 -25.956 5.585 1.00 58.19 89 GLN A CA 1
ATOM 677 C C . GLN A 1 89 ? -12.121 -24.744 5.899 1.00 58.19 89 GLN A C 1
ATOM 679 O O . GLN A 1 89 ? -12.998 -24.402 5.112 1.00 58.19 89 GLN A O 1
ATOM 684 N N . GLU A 1 90 ? -11.945 -24.145 7.079 1.00 50.09 90 GLU A N 1
ATOM 685 C CA . GLU A 1 90 ? -12.618 -22.895 7.412 1.00 50.09 90 GLU A CA 1
ATOM 686 C C . GLU A 1 90 ? -12.236 -21.877 6.333 1.00 50.09 90 GLU A C 1
ATOM 688 O O . GLU A 1 90 ? -11.140 -21.313 6.354 1.00 50.09 90 GLU A O 1
ATOM 693 N N . ASN A 1 91 ? -13.134 -21.674 5.365 1.00 41.75 91 ASN A N 1
ATOM 694 C CA . ASN A 1 91 ? -13.128 -20.511 4.495 1.00 41.75 91 ASN A CA 1
ATOM 695 C C . ASN A 1 91 ? -13.002 -19.311 5.420 1.00 41.75 91 ASN A C 1
ATOM 697 O O . ASN A 1 91 ? -13.897 -19.140 6.240 1.00 41.75 91 ASN A O 1
ATOM 701 N N . SER A 1 92 ? -11.869 -18.605 5.317 1.00 45.66 92 SER A N 1
ATOM 702 C CA . SER A 1 92 ? -11.419 -17.303 5.853 1.00 45.66 92 SER A CA 1
ATOM 703 C C . SER A 1 92 ? -12.374 -16.432 6.697 1.00 45.66 92 SER A C 1
ATOM 705 O O . SER A 1 92 ? -12.302 -15.209 6.658 1.00 45.66 92 SER A O 1
ATOM 707 N N . ASN A 1 93 ? -13.227 -17.028 7.514 1.00 44.66 93 ASN A N 1
ATOM 708 C CA . ASN A 1 93 ? -14.156 -16.379 8.419 1.00 44.66 93 ASN A CA 1
ATOM 709 C C . ASN A 1 93 ? -13.611 -16.456 9.840 1.00 44.66 93 ASN A C 1
ATOM 711 O O . ASN A 1 93 ? -13.912 -15.576 10.627 1.00 44.66 93 ASN A O 1
ATOM 715 N N . SER A 1 94 ? -12.723 -17.406 10.158 1.00 45.97 94 SER A N 1
ATOM 716 C CA . SER A 1 94 ? -11.969 -17.406 11.423 1.00 45.97 94 SER A CA 1
ATOM 717 C C . SER A 1 94 ? -11.100 -16.150 11.563 1.00 45.97 94 SER A C 1
ATOM 719 O O . SER A 1 94 ? -11.047 -15.542 12.628 1.00 45.97 94 SER A O 1
ATOM 721 N N . PHE A 1 95 ? -10.493 -15.686 10.461 1.00 46.66 95 PHE A N 1
ATOM 722 C CA . PHE A 1 95 ? -9.783 -14.403 10.431 1.00 46.66 95 PHE A CA 1
ATOM 723 C C . PHE A 1 95 ? -10.750 -13.226 10.595 1.00 46.66 95 PHE A C 1
ATOM 725 O O . PHE A 1 95 ? -10.457 -12.308 11.350 1.00 46.66 95 PHE A O 1
ATOM 732 N N . LEU A 1 96 ? -11.932 -13.277 9.972 1.00 46.19 96 LEU A N 1
ATOM 733 C CA . LEU A 1 96 ? -12.962 -12.253 10.140 1.00 46.19 96 LEU A CA 1
ATOM 734 C C . LEU A 1 96 ? -13.518 -12.222 11.576 1.00 46.19 96 LEU A C 1
ATOM 736 O O . LEU A 1 96 ? -13.728 -11.143 12.104 1.00 46.19 96 LEU A O 1
ATOM 740 N N . PHE A 1 97 ? -13.691 -13.364 12.247 1.00 45.59 97 PHE A N 1
ATOM 741 C CA . PHE A 1 97 ? -14.124 -13.441 13.647 1.00 45.59 97 PHE A CA 1
ATOM 742 C C . PHE A 1 97 ? -13.017 -13.042 14.629 1.00 45.59 97 PHE A C 1
ATOM 744 O O . PHE A 1 97 ? -13.323 -12.443 15.655 1.00 45.59 97 PHE A O 1
ATOM 751 N N . LEU A 1 98 ? -11.741 -13.283 14.311 1.00 51.50 98 LEU A N 1
ATOM 752 C CA . LEU A 1 98 ? -10.606 -12.731 15.060 1.00 51.50 98 LEU A CA 1
ATOM 753 C C . LEU A 1 98 ? -10.459 -11.219 14.848 1.00 51.50 98 LEU A C 1
ATOM 755 O O . LEU A 1 98 ? -10.137 -10.505 15.793 1.00 51.50 98 LEU A O 1
ATOM 759 N N . ILE A 1 99 ? -10.748 -10.712 13.646 1.00 54.66 99 ILE A N 1
ATOM 760 C CA . ILE A 1 99 ? -10.751 -9.276 13.333 1.00 54.66 99 ILE A CA 1
ATOM 761 C C . ILE A 1 99 ? -11.949 -8.590 13.997 1.00 54.66 99 ILE A C 1
ATOM 763 O O . ILE A 1 99 ? -11.761 -7.600 14.688 1.00 54.66 99 ILE A O 1
ATOM 767 N N . ILE A 1 100 ? -13.165 -9.127 13.872 1.00 55.38 100 ILE A N 1
ATOM 768 C CA . ILE A 1 100 ? -14.373 -8.601 14.526 1.00 55.38 100 ILE A CA 1
ATOM 769 C C . ILE A 1 100 ? -14.246 -8.733 16.046 1.00 55.38 100 ILE A C 1
ATOM 771 O O . ILE A 1 100 ? -14.581 -7.797 16.761 1.00 55.38 100 ILE A O 1
ATOM 775 N N . GLY A 1 101 ? -13.719 -9.851 16.550 1.00 53.38 101 GLY A N 1
ATOM 776 C CA . GLY A 1 101 ? -13.471 -10.079 17.973 1.00 53.38 101 GLY A CA 1
ATOM 777 C C . GLY A 1 101 ? -12.381 -9.168 18.537 1.00 53.38 101 GLY A C 1
ATOM 778 O O . GLY A 1 101 ? -12.552 -8.623 19.623 1.00 53.38 101 GLY A O 1
ATOM 779 N N . GLY A 1 102 ? -11.302 -8.933 17.786 1.00 57.00 102 GLY A N 1
ATOM 780 C CA . GLY A 1 102 ? -10.239 -7.988 18.132 1.00 57.00 102 GLY A CA 1
ATOM 781 C C . GLY A 1 102 ? -10.714 -6.537 18.092 1.00 57.00 102 GLY A C 1
ATOM 782 O O . GLY A 1 102 ? -10.460 -5.784 19.027 1.00 57.00 102 GLY A O 1
ATOM 783 N N 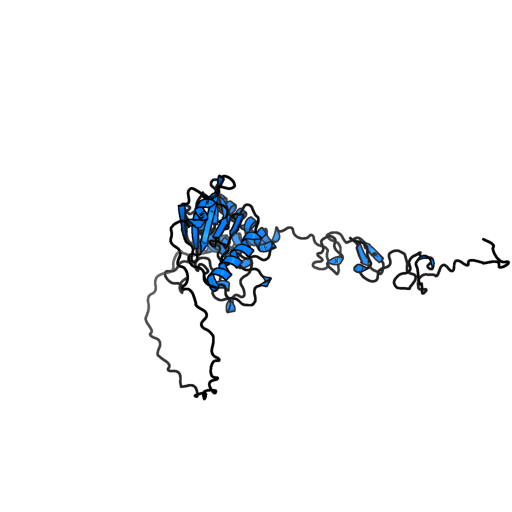. VAL A 1 103 ? -11.487 -6.160 17.071 1.00 58.91 103 VAL A N 1
ATOM 784 C CA . VAL A 1 103 ? -12.132 -4.843 16.966 1.00 58.91 103 VAL A CA 1
ATOM 785 C C . VAL A 1 103 ? -13.162 -4.656 18.083 1.00 58.91 103 VAL A C 1
ATOM 787 O O . VAL A 1 103 ? -13.193 -3.594 18.694 1.00 58.91 103 VAL A O 1
ATOM 790 N N . ALA A 1 104 ? -13.942 -5.680 18.435 1.00 55.50 104 ALA A N 1
ATOM 791 C CA . ALA A 1 104 ? -14.878 -5.639 19.558 1.00 55.50 104 ALA A CA 1
ATOM 792 C C . ALA A 1 104 ? -14.159 -5.528 20.912 1.00 55.50 104 ALA A C 1
ATOM 794 O O . ALA A 1 104 ? -14.586 -4.749 21.759 1.00 55.50 104 ALA A O 1
ATOM 795 N N . LEU A 1 105 ? -13.041 -6.234 21.112 1.00 55.69 105 LEU A N 1
ATOM 796 C CA . LEU A 1 105 ? -12.189 -6.097 22.301 1.00 55.69 105 LEU A CA 1
ATOM 797 C C . LEU A 1 105 ? -11.584 -4.696 22.399 1.00 55.69 105 LEU A C 1
ATOM 799 O O . LEU A 1 105 ? -11.597 -4.106 23.476 1.00 55.69 105 LEU A O 1
ATOM 803 N N . ILE A 1 106 ? -11.126 -4.131 21.281 1.00 60.97 106 ILE A N 1
ATOM 804 C CA . ILE A 1 106 ? -10.654 -2.746 21.204 1.00 60.97 106 ILE A CA 1
ATOM 805 C C . ILE A 1 106 ? -11.799 -1.778 21.539 1.00 60.97 106 ILE A C 1
ATOM 807 O O . ILE A 1 106 ? -11.612 -0.908 22.384 1.00 60.97 106 ILE A O 1
ATOM 811 N N . ILE A 1 107 ? -13.002 -1.965 20.984 1.00 62.19 107 ILE A N 1
ATOM 812 C CA . ILE A 1 107 ? -14.191 -1.152 21.297 1.00 62.19 107 ILE A CA 1
ATOM 813 C C . ILE A 1 107 ? -14.554 -1.248 22.786 1.00 62.19 107 ILE A C 1
ATOM 815 O O . ILE A 1 107 ? -14.820 -0.222 23.407 1.00 62.19 107 ILE A O 1
ATOM 819 N N . ILE A 1 108 ? -14.521 -2.441 23.389 1.00 63.62 108 ILE A N 1
ATOM 820 C CA . ILE A 1 108 ? -14.812 -2.651 24.818 1.00 63.62 108 ILE A CA 1
ATOM 821 C C . ILE A 1 108 ? -13.746 -1.985 25.694 1.00 63.62 108 ILE A C 1
ATOM 823 O O . ILE A 1 108 ? -14.089 -1.275 26.639 1.00 63.62 108 ILE A O 1
ATOM 827 N N . VAL A 1 109 ? -12.459 -2.144 25.370 1.00 62.44 109 VAL A N 1
ATOM 828 C CA . VAL A 1 109 ? -11.360 -1.476 26.083 1.00 62.44 109 VAL A CA 1
ATOM 829 C C . VAL A 1 109 ? -11.482 0.046 25.960 1.00 62.44 109 VAL A C 1
ATOM 831 O O . VAL A 1 109 ? -11.300 0.747 26.955 1.00 62.44 109 VAL A O 1
ATOM 834 N N . ILE A 1 110 ? -11.865 0.569 24.792 1.00 58.72 110 ILE A N 1
ATOM 835 C CA . ILE A 1 110 ? -12.142 1.997 24.570 1.00 58.72 110 ILE A CA 1
ATOM 836 C C . ILE A 1 110 ? -13.329 2.458 25.424 1.00 58.72 110 ILE A C 1
ATOM 838 O O . ILE A 1 110 ? -13.223 3.467 26.122 1.00 58.72 110 ILE A O 1
ATOM 842 N N . PHE A 1 111 ? -14.431 1.704 25.448 1.00 56.06 111 PHE A N 1
ATOM 843 C CA . PHE A 1 111 ? -15.623 2.039 26.233 1.00 56.06 111 PHE A CA 1
ATOM 844 C C . PHE A 1 111 ? -15.334 2.059 27.744 1.00 56.06 111 PHE A C 1
ATOM 846 O O . PHE A 1 111 ? -15.827 2.927 28.469 1.00 56.06 111 PHE A O 1
ATOM 853 N N . LEU A 1 112 ? -14.479 1.146 28.217 1.00 57.47 112 LEU A N 1
ATOM 854 C CA . LEU A 1 112 ? -14.024 1.094 29.607 1.00 57.47 112 LEU A CA 1
ATOM 855 C C . LEU A 1 112 ? -13.051 2.241 29.946 1.00 57.47 112 LEU A C 1
ATOM 857 O O . LEU A 1 112 ? -13.154 2.825 31.025 1.00 57.47 112 LEU A O 1
ATOM 861 N N . ARG A 1 113 ? -12.165 2.647 29.024 1.00 54.97 113 ARG A N 1
ATOM 862 C CA . ARG A 1 113 ? -11.217 3.763 29.238 1.00 54.97 113 ARG A CA 1
ATOM 863 C C . ARG A 1 113 ? -11.885 5.142 29.191 1.00 54.97 113 ARG A C 1
ATOM 865 O O . ARG A 1 113 ? -11.473 6.034 29.930 1.00 54.97 113 ARG A O 1
ATOM 872 N N . VAL A 1 114 ? -12.934 5.311 28.379 1.00 55.66 114 VAL A N 1
ATOM 873 C CA . VAL A 1 114 ? -13.729 6.554 28.299 1.00 55.66 114 VAL A CA 1
ATOM 874 C C . VAL A 1 114 ? -14.565 6.770 29.566 1.00 55.66 114 VAL A C 1
ATOM 876 O O . VAL A 1 114 ? -14.695 7.906 30.016 1.00 55.66 114 VAL A O 1
ATOM 879 N N . LYS A 1 115 ? -15.064 5.703 30.210 1.00 44.06 115 LYS A N 1
ATOM 880 C CA . LYS A 1 115 ? -15.746 5.808 31.516 1.00 44.06 115 LYS A CA 1
ATOM 881 C C . LYS A 1 115 ? -14.789 5.950 32.709 1.00 44.06 115 LYS A C 1
ATOM 883 O O . LYS A 1 115 ? -15.193 6.495 33.731 1.00 44.06 115 LYS A O 1
ATOM 888 N N . GLY A 1 116 ? -13.541 5.493 32.582 1.00 41.44 116 GLY A N 1
ATOM 889 C CA . GLY A 1 116 ? -12.539 5.521 33.657 1.00 41.44 116 GLY A CA 1
ATOM 890 C C . GLY A 1 116 ? -11.812 6.857 33.860 1.00 41.44 116 GLY A C 1
ATOM 891 O O . GLY A 1 116 ? -11.206 7.059 34.906 1.00 41.44 116 GLY A O 1
ATOM 892 N N . LYS A 1 117 ? -11.877 7.803 32.911 1.00 41.56 117 LYS A N 1
ATOM 893 C CA . LYS A 1 117 ? -11.269 9.140 33.062 1.00 41.56 117 LYS A CA 1
ATOM 894 C C . LYS A 1 117 ? -12.247 10.139 33.681 1.00 41.56 117 LYS A C 1
ATOM 896 O O . LYS A 1 117 ? -12.625 11.136 33.077 1.00 41.56 117 LYS A O 1
ATOM 901 N N . SER A 1 118 ? -12.647 9.873 34.916 1.00 39.75 118 SER A N 1
ATOM 902 C CA . SER A 1 118 ? -13.246 10.876 35.790 1.00 39.75 118 SER A CA 1
ATOM 903 C C . SER A 1 118 ? -12.629 10.703 37.165 1.00 39.75 118 SER A C 1
ATOM 905 O O . SER A 1 118 ? -12.973 9.774 37.889 1.00 39.75 118 SER A O 1
ATOM 907 N N . LYS A 1 119 ? -11.745 11.649 37.494 1.00 40.34 119 LYS A N 1
ATOM 908 C CA . LYS A 1 119 ? -11.002 11.812 38.750 1.00 40.34 119 LYS A CA 1
ATOM 909 C C . LYS A 1 119 ? -9.712 11.004 38.845 1.00 40.34 119 LYS A C 1
ATOM 911 O O . LYS A 1 119 ? -9.703 9.895 39.351 1.00 40.34 119 LYS A O 1
ATOM 916 N N . GLU A 1 120 ? -8.604 11.676 38.558 1.00 36.00 120 GLU A N 1
ATOM 917 C CA . GLU A 1 120 ? -7.471 11.606 39.475 1.00 36.00 120 GLU A CA 1
ATOM 918 C C . GLU A 1 120 ? -6.762 12.958 39.534 1.00 36.00 120 GLU A C 1
ATOM 920 O O . GLU A 1 120 ? -6.607 13.654 38.531 1.00 36.00 120 GLU A O 1
ATOM 925 N N . LYS A 1 121 ? -6.502 13.376 40.774 1.00 33.47 121 LYS A N 1
ATOM 926 C CA . LYS A 1 121 ? -6.016 14.694 41.168 1.00 33.47 121 LYS A CA 1
ATOM 927 C C . LYS A 1 121 ? -4.511 14.779 40.946 1.00 33.47 121 LYS A C 1
ATOM 929 O O . LYS A 1 121 ? -3.781 13.838 41.232 1.00 33.47 121 LYS A O 1
ATOM 934 N N . GLU A 1 122 ? -4.081 15.951 40.507 1.00 34.03 122 GLU A N 1
ATOM 935 C CA . GLU A 1 122 ? -2.687 16.363 40.406 1.00 34.03 122 GLU A CA 1
ATOM 936 C C . GLU A 1 122 ? -2.021 16.306 41.796 1.00 34.03 122 GLU A C 1
ATOM 938 O O . GLU A 1 122 ? -2.434 17.010 42.720 1.00 34.03 122 GLU A O 1
ATOM 943 N N . VAL A 1 123 ? -1.005 15.454 41.953 1.00 31.97 123 VAL A N 1
ATOM 944 C CA . VAL A 1 123 ? -0.097 15.442 43.109 1.00 31.97 123 VAL A CA 1
ATOM 945 C C . VAL A 1 123 ? 1.301 15.740 42.578 1.00 31.97 123 VAL A C 1
ATOM 947 O O . VAL A 1 123 ? 1.836 14.992 41.763 1.00 31.97 123 VAL A O 1
ATOM 950 N N . LYS A 1 124 ? 1.872 16.867 43.010 1.00 39.25 124 LYS A N 1
ATOM 951 C CA . LYS A 1 124 ? 3.262 17.262 42.747 1.00 39.25 124 LYS A CA 1
ATOM 952 C C . LYS A 1 124 ? 4.135 16.845 43.922 1.00 39.25 124 LYS A C 1
ATOM 954 O O . LYS A 1 124 ? 3.792 17.229 45.032 1.00 39.25 124 LYS A O 1
ATOM 959 N N . GLU A 1 125 ? 5.265 16.185 43.654 1.00 31.22 125 GLU A N 1
ATOM 960 C CA . GLU A 1 125 ? 6.529 16.242 44.424 1.00 31.22 125 GLU A CA 1
ATOM 961 C C . GLU A 1 125 ? 7.600 15.298 43.810 1.00 31.22 125 GLU A C 1
ATOM 963 O O . GLU A 1 125 ? 7.253 14.486 42.954 1.00 31.22 125 GLU A O 1
ATOM 968 N N . PRO A 1 126 ? 8.894 15.364 44.193 1.00 32.50 126 PRO A N 1
ATOM 969 C CA . PRO A 1 126 ? 9.872 16.404 43.876 1.00 32.50 126 PRO A CA 1
ATOM 970 C C . PRO A 1 126 ? 11.063 15.850 43.050 1.00 32.50 126 PRO A C 1
ATOM 972 O O . PRO A 1 126 ? 11.231 14.648 42.859 1.00 32.50 126 PRO A O 1
ATOM 975 N N . LYS A 1 127 ? 11.924 16.749 42.552 1.00 40.03 127 LYS A N 1
ATOM 976 C CA . LYS A 1 127 ? 13.139 16.419 41.783 1.00 40.03 127 LYS A CA 1
ATOM 977 C C . LYS A 1 127 ? 14.137 15.590 42.609 1.00 40.03 127 LYS A C 1
ATOM 979 O O . LYS A 1 127 ? 14.537 16.022 43.686 1.00 40.03 127 LYS A O 1
ATOM 984 N N . GLN A 1 128 ? 14.627 14.490 42.037 1.00 33.03 128 GLN A N 1
ATOM 985 C CA . GLN A 1 128 ? 15.883 13.844 42.429 1.00 33.03 128 GLN A CA 1
ATOM 986 C C . GLN A 1 128 ? 16.784 13.688 41.199 1.00 33.03 128 GLN A C 1
ATOM 988 O O . GLN A 1 128 ? 16.384 13.115 40.187 1.00 33.03 128 GLN A O 1
ATOM 993 N N . GLU A 1 129 ? 17.997 14.231 41.292 1.00 41.16 129 GLU A N 1
ATOM 994 C CA . GLU A 1 129 ? 19.092 13.996 40.348 1.00 41.16 129 GLU A CA 1
ATOM 995 C C . GLU A 1 129 ? 19.732 12.628 40.626 1.00 41.16 129 GLU A C 1
ATOM 997 O O . GLU A 1 129 ? 20.046 12.342 41.786 1.00 41.16 129 GLU A O 1
ATOM 1002 N N . PRO A 1 130 ? 19.995 11.788 39.610 1.00 39.19 130 PRO A N 1
ATOM 1003 C CA . PRO A 1 130 ? 20.837 10.624 39.803 1.00 39.19 130 PRO A CA 1
ATOM 1004 C C . PRO A 1 130 ? 22.326 10.943 39.611 1.00 39.19 130 PRO A C 1
ATOM 1006 O O . PRO A 1 130 ? 22.773 11.595 38.668 1.00 39.19 130 PRO A O 1
ATOM 1009 N N . MET A 1 131 ? 23.059 10.413 40.581 1.00 28.02 131 MET A N 1
ATOM 1010 C CA . MET A 1 131 ? 24.492 10.411 40.834 1.00 28.02 131 MET A CA 1
ATOM 1011 C C . MET A 1 131 ? 25.269 9.656 39.743 1.00 28.02 131 MET A C 1
ATOM 1013 O O . MET A 1 131 ? 24.894 8.554 39.345 1.00 28.02 131 MET A O 1
ATOM 1017 N N . TRP A 1 132 ? 26.385 10.227 39.294 1.00 31.03 132 TRP A N 1
ATOM 1018 C CA . TRP A 1 132 ? 27.297 9.622 38.322 1.00 31.03 132 TRP A CA 1
ATOM 1019 C C . TRP A 1 132 ? 28.084 8.459 38.946 1.00 31.03 132 TRP A C 1
ATOM 1021 O O . TRP A 1 132 ? 28.821 8.666 39.909 1.00 31.03 132 TRP A O 1
ATOM 1031 N N . ILE A 1 133 ? 28.006 7.263 38.355 1.00 35.03 133 ILE A N 1
ATOM 1032 C CA . ILE A 1 133 ? 28.957 6.166 38.597 1.00 35.03 133 ILE A CA 1
ATOM 1033 C C . ILE A 1 133 ? 29.912 6.115 37.397 1.00 35.03 133 ILE A C 1
ATOM 1035 O O . ILE A 1 133 ? 29.479 5.978 36.254 1.00 35.03 133 ILE A O 1
ATOM 1039 N N . LYS A 1 134 ? 31.216 6.269 37.652 1.00 35.50 134 LYS A N 1
ATOM 1040 C CA . LYS A 1 134 ? 32.276 6.142 36.638 1.00 35.50 134 LYS A CA 1
ATOM 1041 C C . LYS A 1 134 ? 32.548 4.656 36.346 1.00 35.50 134 LYS A C 1
ATOM 1043 O O . LYS A 1 134 ? 32.716 3.913 37.310 1.00 35.50 134 LYS A O 1
ATOM 1048 N N . PRO A 1 135 ? 32.673 4.222 35.079 1.00 38.50 135 PRO A N 1
ATOM 1049 C CA . PRO A 1 135 ? 33.233 2.911 34.761 1.00 38.50 135 PRO A CA 1
ATOM 1050 C C . PRO A 1 135 ? 34.769 2.909 34.880 1.00 38.50 135 PRO A C 1
ATOM 1052 O O . PRO A 1 135 ? 35.432 3.865 34.470 1.00 38.50 135 PRO A O 1
ATOM 1055 N N . GLU A 1 136 ? 35.318 1.825 35.430 1.00 39.41 136 GLU A N 1
ATOM 1056 C CA . GLU A 1 136 ? 36.748 1.480 35.415 1.00 39.41 136 GLU A CA 1
ATOM 1057 C C . GLU A 1 136 ? 37.241 1.087 34.005 1.00 39.41 136 GLU A C 1
ATOM 1059 O O . GLU A 1 136 ? 36.439 0.688 33.158 1.00 39.41 136 GLU A O 1
ATOM 1064 N N . PRO A 1 137 ? 38.555 1.206 33.724 1.00 39.62 137 PRO A N 1
ATOM 1065 C CA . PRO A 1 137 ? 39.104 1.016 32.385 1.00 39.62 137 PRO A CA 1
ATOM 1066 C C . PRO A 1 137 ? 39.260 -0.465 32.001 1.00 39.62 137 PRO A C 1
ATOM 1068 O O . PRO A 1 137 ? 39.844 -1.258 32.738 1.00 39.62 137 PRO A O 1
ATOM 1071 N N . GLU A 1 138 ? 38.811 -0.816 30.794 1.00 46.91 138 GLU A N 1
ATOM 1072 C CA . GLU A 1 138 ? 39.069 -2.118 30.168 1.00 46.91 138 GLU A CA 1
ATOM 1073 C C . GLU A 1 138 ? 40.553 -2.298 29.764 1.00 46.91 138 GLU A C 1
ATOM 1075 O O . GLU A 1 138 ? 41.236 -1.325 29.417 1.00 46.91 138 GLU A O 1
ATOM 1080 N N . PRO A 1 139 ? 41.072 -3.543 29.760 1.00 37.78 139 PRO A N 1
ATOM 1081 C CA . PRO A 1 139 ? 42.455 -3.839 29.399 1.00 37.78 139 PRO A CA 1
ATOM 1082 C C . PRO A 1 139 ? 42.728 -3.635 27.901 1.00 37.78 139 PRO A C 1
ATOM 1084 O O . PRO A 1 139 ? 41.966 -4.056 27.028 1.00 37.78 139 PRO A O 1
ATOM 1087 N N . LYS A 1 140 ? 43.875 -3.011 27.608 1.00 39.53 140 LYS A N 1
ATOM 1088 C CA . LYS A 1 140 ? 44.385 -2.752 26.255 1.00 39.53 140 LYS A CA 1
ATOM 1089 C C . LYS A 1 140 ? 44.605 -4.066 25.496 1.00 39.53 140 LYS A C 1
ATOM 1091 O O . LYS A 1 140 ? 45.417 -4.885 25.916 1.00 39.53 140 LYS A O 1
ATOM 1096 N N . ARG A 1 141 ? 43.934 -4.232 24.353 1.00 41.34 141 ARG A N 1
ATOM 1097 C CA . ARG A 1 141 ? 44.309 -5.220 23.329 1.00 41.34 141 ARG A CA 1
ATOM 1098 C C . ARG A 1 141 ? 45.387 -4.636 22.421 1.00 41.34 141 ARG A C 1
ATOM 1100 O O . ARG A 1 141 ? 45.272 -3.495 21.975 1.00 41.34 141 ARG A O 1
ATOM 1107 N N . GLU A 1 142 ? 46.426 -5.424 22.176 1.00 46.53 142 GLU A N 1
ATOM 1108 C CA . GLU A 1 142 ? 47.487 -5.119 21.216 1.00 46.53 142 GLU A CA 1
ATOM 1109 C C . GLU A 1 142 ? 46.939 -5.103 19.776 1.00 46.53 142 GLU A C 1
ATOM 1111 O O . GLU A 1 142 ? 46.018 -5.862 19.460 1.00 46.53 142 GLU A O 1
ATOM 1116 N N . PRO A 1 143 ? 47.466 -4.237 18.894 1.00 40.31 143 PRO A N 1
ATOM 1117 C CA . PRO A 1 143 ? 47.026 -4.163 17.508 1.00 40.31 143 PRO A CA 1
ATOM 1118 C C . PRO A 1 143 ? 47.594 -5.319 16.672 1.00 40.31 143 PRO A C 1
ATOM 1120 O O . PRO A 1 143 ? 48.805 -5.532 16.624 1.00 40.31 143 PRO A O 1
ATOM 1123 N N . GLU A 1 144 ? 46.718 -6.023 15.954 1.00 43.84 144 GLU A N 1
ATOM 1124 C CA . GLU A 1 144 ? 47.105 -6.958 14.893 1.00 43.84 144 GLU A CA 1
ATOM 1125 C C . GLU A 1 144 ? 47.830 -6.234 13.734 1.00 43.84 144 GLU A C 1
ATOM 1127 O O . GLU A 1 144 ? 47.552 -5.059 13.454 1.00 43.84 144 GLU A O 1
ATOM 1132 N N . PRO A 1 145 ? 48.757 -6.913 13.030 1.00 39.66 145 PRO A N 1
ATOM 1133 C CA . PRO A 1 145 ? 49.541 -6.313 11.957 1.00 39.66 145 PRO A CA 1
ATOM 1134 C C . PRO A 1 145 ? 48.667 -5.914 10.759 1.00 39.66 145 PRO A C 1
ATOM 1136 O O . PRO A 1 145 ? 47.895 -6.707 10.217 1.00 39.66 145 PRO A O 1
ATOM 1139 N N . LYS A 1 146 ? 48.831 -4.660 10.322 1.00 40.84 146 LYS A N 1
ATOM 1140 C CA . LYS A 1 146 ? 48.191 -4.087 9.132 1.00 40.84 146 LYS A CA 1
ATOM 1141 C C . LYS A 1 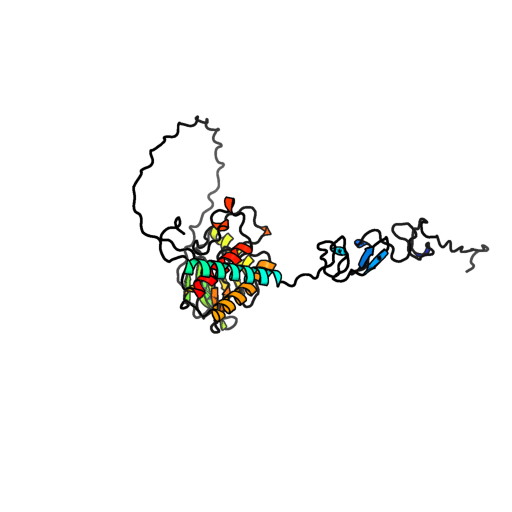146 ? 48.596 -4.878 7.885 1.00 40.84 146 LYS A C 1
ATOM 1143 O O . LYS A 1 146 ? 49.775 -4.917 7.546 1.00 40.84 146 LYS A O 1
ATOM 1148 N N . ARG A 1 147 ? 47.622 -5.453 7.173 1.00 40.09 147 ARG A N 1
ATOM 1149 C CA . ARG A 1 147 ? 47.808 -5.847 5.769 1.00 40.09 147 ARG A CA 1
ATOM 1150 C C . ARG A 1 147 ? 47.749 -4.592 4.908 1.00 40.09 147 ARG A C 1
ATOM 1152 O O . ARG A 1 147 ? 46.819 -3.798 5.044 1.00 40.09 147 ARG A O 1
ATOM 1159 N N . GLU A 1 148 ? 48.749 -4.415 4.057 1.00 44.81 148 GLU A N 1
ATOM 1160 C CA . GLU A 1 148 ? 48.753 -3.368 3.038 1.00 44.81 148 GLU A CA 1
ATOM 1161 C C . GLU A 1 148 ? 47.602 -3.606 2.043 1.00 44.81 148 GLU A C 1
ATOM 1163 O O . GLU A 1 148 ? 47.364 -4.753 1.653 1.00 44.81 148 GLU A O 1
ATOM 1168 N N . PRO A 1 149 ? 46.851 -2.564 1.649 1.00 43.38 149 PRO A N 1
ATOM 1169 C CA . PRO A 1 149 ? 45.833 -2.697 0.619 1.00 43.38 149 PRO A CA 1
ATOM 1170 C C . PRO A 1 149 ? 46.485 -2.851 -0.761 1.00 43.38 149 PRO A C 1
ATOM 1172 O O . PRO A 1 149 ? 47.345 -2.059 -1.146 1.00 43.38 149 PRO A O 1
ATOM 1175 N N . GLU A 1 150 ? 46.036 -3.851 -1.519 1.00 43.47 150 GLU A N 1
ATOM 1176 C CA . GLU A 1 150 ? 46.348 -3.985 -2.943 1.00 43.47 150 GLU A CA 1
ATOM 1177 C C . GLU A 1 150 ? 45.861 -2.747 -3.727 1.00 43.47 150 GLU A C 1
ATOM 1179 O O . GLU A 1 150 ? 44.815 -2.174 -3.395 1.00 43.47 150 GLU A O 1
ATOM 1184 N N . PRO A 1 151 ? 46.586 -2.318 -4.777 1.00 35.94 151 PRO A N 1
ATOM 1185 C CA . PRO A 1 151 ? 46.230 -1.139 -5.557 1.00 35.94 151 PRO A CA 1
ATOM 1186 C C . PRO A 1 151 ? 44.922 -1.371 -6.326 1.00 35.94 151 PRO A C 1
ATOM 1188 O O . PRO A 1 151 ? 44.882 -2.068 -7.339 1.00 35.94 151 PRO A O 1
ATOM 1191 N N . GLN A 1 152 ? 43.841 -0.750 -5.855 1.00 40.78 152 GLN A N 1
ATOM 1192 C CA . GLN A 1 152 ? 42.579 -0.675 -6.584 1.00 40.78 152 GLN A CA 1
ATOM 1193 C C . GLN A 1 152 ? 42.688 0.395 -7.673 1.00 40.78 152 GLN A C 1
ATOM 1195 O O . GLN A 1 152 ? 43.001 1.555 -7.399 1.00 40.78 152 GLN A O 1
ATOM 1200 N N . MET A 1 153 ? 42.416 0.005 -8.919 1.00 35.59 153 MET A N 1
ATOM 1201 C CA . MET A 1 153 ? 42.241 0.944 -10.026 1.00 35.59 153 MET A CA 1
ATOM 1202 C C . MET A 1 153 ? 41.105 1.932 -9.699 1.00 35.59 153 MET A C 1
ATOM 1204 O O . MET A 1 153 ? 40.096 1.514 -9.123 1.00 35.59 153 MET A O 1
ATOM 1208 N N . PRO A 1 154 ? 41.218 3.222 -10.065 1.00 36.94 154 PRO A N 1
ATOM 1209 C CA . PRO A 1 154 ? 40.189 4.204 -9.755 1.00 36.94 154 PRO A CA 1
ATOM 1210 C C . PRO A 1 154 ? 38.901 3.873 -10.516 1.00 36.94 154 PRO A C 1
ATOM 1212 O O . PRO A 1 154 ? 38.790 4.098 -11.719 1.00 36.94 154 PRO A O 1
ATOM 1215 N N . VAL A 1 155 ? 37.908 3.346 -9.799 1.00 44.06 155 VAL A N 1
ATOM 1216 C CA . VAL A 1 155 ? 36.521 3.335 -10.263 1.00 44.06 155 VAL A CA 1
ATOM 1217 C C . VAL A 1 155 ? 36.041 4.776 -10.183 1.00 44.06 155 VAL A C 1
ATOM 1219 O O . VAL A 1 155 ? 35.836 5.306 -9.090 1.00 44.06 155 VAL A O 1
ATOM 1222 N N . GLU A 1 156 ? 35.892 5.423 -11.333 1.00 32.75 156 GLU A N 1
ATOM 1223 C CA . GLU A 1 156 ? 35.330 6.764 -11.450 1.00 32.75 156 GLU A CA 1
ATOM 1224 C C . GLU A 1 156 ? 33.883 6.752 -10.924 1.00 32.75 156 GLU A C 1
ATOM 1226 O O . GLU A 1 156 ? 32.930 6.409 -11.625 1.00 32.75 156 GLU A O 1
ATOM 1231 N N . HIS A 1 157 ? 33.708 7.072 -9.641 1.00 41.00 157 HIS A N 1
ATOM 1232 C CA . HIS A 1 157 ? 32.392 7.246 -9.045 1.00 41.00 157 HIS A CA 1
ATOM 1233 C C . HIS A 1 157 ? 31.843 8.570 -9.564 1.00 41.00 157 HIS A C 1
ATOM 1235 O O . HIS A 1 157 ? 32.124 9.631 -9.002 1.00 41.00 157 HIS A O 1
ATOM 1241 N N . LYS A 1 158 ? 31.063 8.521 -10.653 1.00 38.22 158 LYS A N 1
ATOM 1242 C CA . LYS A 1 158 ? 30.235 9.667 -11.039 1.00 38.22 158 LYS A CA 1
ATOM 1243 C C . LYS A 1 158 ? 29.436 10.096 -9.803 1.00 38.22 158 LYS A C 1
ATOM 1245 O O . LYS A 1 158 ? 28.810 9.237 -9.173 1.00 38.22 158 LYS A O 1
ATOM 1250 N N . PRO A 1 159 ? 29.455 11.387 -9.433 1.00 43.56 159 PRO A N 1
ATOM 1251 C CA . PRO A 1 159 ? 28.663 11.863 -8.313 1.00 43.56 159 PRO A CA 1
ATOM 1252 C C . PRO A 1 159 ? 27.188 11.502 -8.546 1.00 43.56 159 PRO A C 1
ATOM 1254 O O . PRO A 1 159 ? 26.745 11.492 -9.702 1.00 43.56 159 PRO A O 1
ATOM 1257 N N . PRO A 1 160 ? 26.428 11.183 -7.482 1.00 49.88 160 PRO A N 1
ATOM 1258 C CA . PRO A 1 160 ? 25.025 10.815 -7.617 1.00 49.88 160 PRO A CA 1
ATOM 1259 C C . PRO A 1 160 ? 24.291 11.906 -8.400 1.00 49.88 160 PRO A C 1
ATOM 1261 O O . PRO A 1 160 ? 24.337 13.085 -8.039 1.00 49.88 160 PRO A O 1
ATOM 1264 N N . GLN A 1 161 ? 23.647 11.517 -9.503 1.00 55.72 161 GLN A N 1
ATOM 1265 C CA . GLN A 1 161 ? 22.840 12.442 -10.291 1.00 55.72 161 GLN A CA 1
ATOM 1266 C C . GLN A 1 161 ? 21.651 12.881 -9.439 1.00 55.72 161 GLN A C 1
ATOM 1268 O O . GLN A 1 161 ? 20.773 12.077 -9.132 1.00 55.72 161 GLN A O 1
ATOM 1273 N N . LYS A 1 162 ? 21.642 14.153 -9.035 1.00 56.84 162 LYS A N 1
ATOM 1274 C CA . LYS A 1 162 ? 20.511 14.764 -8.335 1.00 56.84 162 LYS A CA 1
ATOM 1275 C C . LYS A 1 162 ? 19.465 15.187 -9.352 1.00 56.84 162 LYS A C 1
ATOM 1277 O O . LYS A 1 162 ? 19.759 15.951 -10.269 1.00 56.84 162 LYS A O 1
ATOM 1282 N N . PHE A 1 163 ? 18.240 14.716 -9.170 1.00 68.00 163 PHE A N 1
ATOM 1283 C CA . PHE A 1 163 ? 17.138 15.026 -10.064 1.00 68.00 163 PHE A CA 1
ATOM 1284 C C . PHE A 1 163 ? 16.334 16.250 -9.592 1.00 68.00 163 PHE A C 1
ATOM 1286 O O . PHE A 1 163 ? 16.135 16.478 -8.397 1.00 68.00 163 PHE A O 1
ATOM 1293 N N . SER A 1 164 ? 15.869 17.045 -10.559 1.00 74.12 164 SER A N 1
ATOM 1294 C CA . SER A 1 164 ? 14.990 18.207 -10.361 1.00 74.12 164 SER A CA 1
ATOM 1295 C C . SER A 1 164 ? 13.539 17.787 -10.068 1.00 74.12 164 SER A C 1
ATOM 1297 O O . SER A 1 164 ? 13.128 16.681 -10.417 1.00 74.12 164 SER A O 1
ATOM 1299 N N . ARG A 1 165 ? 12.751 18.701 -9.478 1.00 83.50 165 ARG A N 1
ATOM 1300 C CA . ARG A 1 165 ? 11.280 18.602 -9.361 1.00 83.50 165 ARG A CA 1
ATOM 1301 C C . ARG A 1 165 ? 10.546 18.851 -10.688 1.00 83.50 165 ARG A C 1
ATOM 1303 O O . ARG A 1 165 ? 9.324 18.752 -10.731 1.00 83.50 165 ARG A O 1
ATOM 1310 N N . SER A 1 166 ? 11.264 19.190 -11.757 1.00 89.12 166 SER A N 1
ATOM 1311 C CA . SER A 1 166 ? 10.712 19.242 -13.112 1.00 89.12 166 SER A CA 1
ATOM 1312 C C . SER A 1 166 ? 10.504 17.835 -13.669 1.00 89.12 166 SER A C 1
ATOM 1314 O O . SER A 1 166 ? 11.281 16.920 -13.375 1.00 89.12 166 SER A O 1
ATOM 1316 N N . PHE A 1 167 ? 9.472 17.671 -14.497 1.00 93.00 167 PHE A N 1
ATOM 1317 C CA . PHE A 1 167 ? 9.293 16.425 -15.228 1.00 93.00 167 PHE A CA 1
ATOM 1318 C C . PHE A 1 167 ? 10.476 16.220 -16.196 1.00 93.00 167 PHE A C 1
ATOM 1320 O O . PHE A 1 167 ? 10.985 17.206 -16.736 1.00 93.00 167 PHE A O 1
ATOM 1327 N N . PRO A 1 168 ? 10.991 14.992 -16.363 1.00 92.50 168 PRO A N 1
ATOM 1328 C CA . PRO A 1 168 ? 12.142 14.749 -17.227 1.00 92.50 168 PRO A CA 1
ATOM 1329 C C . PRO A 1 168 ? 11.785 14.905 -18.702 1.00 92.50 168 PRO A C 1
ATOM 1331 O O . PRO A 1 168 ? 10.835 14.270 -19.159 1.00 92.50 168 PRO A O 1
ATOM 1334 N N . ALA A 1 169 ? 12.592 15.657 -19.451 1.00 93.19 169 ALA A N 1
ATOM 1335 C CA . ALA A 1 169 ? 12.403 15.835 -20.891 1.00 93.19 169 ALA A CA 1
ATOM 1336 C C . ALA A 1 169 ? 12.431 14.492 -21.643 1.00 93.19 169 ALA A C 1
ATOM 1338 O O . ALA A 1 169 ? 11.698 14.293 -22.605 1.00 93.19 169 ALA A O 1
ATOM 1339 N N . GLU A 1 170 ? 13.215 13.526 -21.158 1.00 92.94 170 GLU A N 1
ATOM 1340 C CA . GLU A 1 170 ? 13.319 12.191 -21.752 1.00 92.94 170 GLU A CA 1
ATOM 1341 C C . GLU A 1 170 ? 12.021 11.373 -21.645 1.00 92.94 170 GLU A C 1
ATOM 1343 O O . GLU A 1 170 ? 11.868 10.365 -22.329 1.00 92.94 170 GLU A O 1
ATOM 1348 N N . LEU A 1 171 ? 11.094 11.774 -20.768 1.00 94.38 171 LEU A N 1
ATOM 1349 C CA . LEU A 1 171 ? 9.798 11.118 -20.600 1.00 94.38 171 LEU A CA 1
ATOM 1350 C C . LEU A 1 171 ? 8.669 11.843 -21.346 1.00 94.38 171 LEU A C 1
ATOM 1352 O O . LEU A 1 171 ? 7.592 11.271 -21.509 1.00 94.38 171 LEU A O 1
ATOM 1356 N N . GLU A 1 172 ? 8.897 13.058 -21.850 1.00 94.69 172 GLU A N 1
ATOM 1357 C CA . GLU A 1 172 ? 7.886 13.836 -22.583 1.00 94.69 172 GLU A CA 1
ATOM 1358 C C . GLU A 1 172 ? 7.495 13.189 -23.920 1.00 94.69 172 GLU A C 1
ATOM 1360 O O . GLU A 1 172 ? 6.399 13.422 -24.424 1.00 94.69 172 GLU A O 1
ATOM 1365 N N . GLU A 1 173 ? 8.329 12.312 -24.487 1.00 94.06 173 GLU A N 1
ATOM 1366 C CA . GLU A 1 173 ? 7.969 11.532 -25.680 1.00 94.06 173 GLU A CA 1
ATOM 1367 C C . GLU A 1 173 ? 6.783 10.590 -25.423 1.00 94.06 173 GLU A C 1
ATOM 1369 O O . GLU A 1 173 ? 5.968 10.377 -26.317 1.00 94.06 173 GLU A O 1
ATOM 1374 N N . ASN A 1 174 ? 6.640 10.087 -24.190 1.00 94.31 174 ASN A N 1
ATOM 1375 C CA . ASN A 1 174 ? 5.637 9.086 -23.812 1.00 94.31 174 ASN A CA 1
ATOM 1376 C C . ASN A 1 174 ? 4.479 9.655 -22.978 1.00 94.31 174 ASN A C 1
ATOM 1378 O O . ASN A 1 174 ? 3.432 9.013 -22.860 1.00 94.31 174 ASN A O 1
ATOM 1382 N N . TYR A 1 175 ? 4.646 10.854 -22.416 1.00 96.62 175 TYR A N 1
ATOM 1383 C CA . TYR A 1 175 ? 3.706 11.431 -21.460 1.00 96.62 175 TYR A CA 1
ATOM 1384 C C . TYR A 1 175 ? 3.437 12.916 -21.728 1.00 96.62 175 TYR A C 1
ATOM 1386 O O . TYR A 1 175 ? 4.364 13.690 -21.943 1.00 96.62 175 TYR A O 1
ATOM 1394 N N . ASP A 1 176 ? 2.164 13.309 -21.650 1.00 97.06 176 ASP A N 1
ATOM 1395 C CA . ASP A 1 176 ? 1.694 14.699 -21.727 1.00 97.06 176 ASP A CA 1
ATOM 1396 C C . ASP A 1 176 ? 1.197 15.211 -20.365 1.00 97.06 176 ASP A C 1
ATOM 1398 O O . ASP A 1 176 ? 0.951 14.436 -19.435 1.00 97.06 176 ASP A O 1
ATOM 1402 N N . ASP A 1 177 ? 0.998 16.529 -20.251 1.00 95.94 177 ASP A N 1
ATOM 1403 C CA . ASP A 1 177 ? 0.350 17.195 -19.108 1.00 95.94 177 ASP A CA 1
ATOM 1404 C C . ASP A 1 177 ? 0.952 16.846 -17.736 1.00 95.94 177 ASP A C 1
ATOM 1406 O O . ASP A 1 177 ? 0.244 16.775 -16.722 1.00 95.94 177 ASP A O 1
ATOM 1410 N N . ALA A 1 178 ? 2.266 16.617 -17.694 1.00 96.75 178 ALA A N 1
ATOM 1411 C CA . ALA A 1 178 ? 2.951 16.214 -16.480 1.00 96.75 178 ALA A CA 1
ATOM 1412 C C . ALA A 1 178 ? 2.891 17.310 -15.402 1.00 96.75 178 ALA A C 1
ATOM 1414 O O . ALA A 1 178 ? 3.278 18.460 -15.612 1.00 96.75 178 ALA A O 1
ATOM 1415 N N . LYS A 1 179 ? 2.418 16.943 -14.210 1.00 96.00 179 LYS A N 1
ATOM 1416 C CA . LYS A 1 179 ? 2.291 17.818 -13.041 1.00 96.00 179 LYS A CA 1
ATOM 1417 C C . LYS A 1 179 ? 2.852 17.120 -11.820 1.00 96.00 179 LYS A C 1
ATOM 1419 O O . LYS A 1 179 ? 2.467 15.994 -11.518 1.00 96.00 179 LYS A O 1
ATOM 1424 N N . PHE A 1 180 ? 3.730 17.798 -11.096 1.00 94.88 180 PHE A N 1
ATOM 1425 C CA . PHE A 1 180 ? 4.201 17.324 -9.800 1.00 94.88 180 PHE A CA 1
ATOM 1426 C C . PHE A 1 180 ? 3.018 17.210 -8.827 1.00 94.88 180 PHE A C 1
ATOM 1428 O O . PHE A 1 180 ? 2.253 18.163 -8.683 1.00 94.88 180 PHE A O 1
ATOM 1435 N N . ILE A 1 181 ? 2.856 16.050 -8.186 1.00 92.06 181 ILE A N 1
ATOM 1436 C CA . ILE A 1 181 ? 1.758 15.796 -7.235 1.00 92.06 181 ILE A CA 1
ATOM 1437 C C . ILE A 1 181 ? 2.235 15.403 -5.839 1.00 92.06 181 ILE A C 1
ATOM 1439 O O . ILE A 1 181 ? 1.441 15.428 -4.905 1.00 92.06 181 ILE A O 1
ATOM 1443 N N . GLY A 1 182 ? 3.511 15.060 -5.672 1.00 87.56 182 GLY A N 1
ATOM 1444 C CA . GLY A 1 182 ? 4.043 14.737 -4.358 1.00 87.56 182 GLY A CA 1
ATOM 1445 C C . GLY A 1 182 ? 5.484 14.265 -4.390 1.00 87.56 182 GLY A C 1
ATOM 1446 O O . GLY A 1 182 ? 6.062 13.987 -5.442 1.00 87.56 182 GLY A O 1
ATOM 1447 N N . GLU A 1 183 ? 6.069 14.156 -3.206 1.00 86.19 183 GLU A N 1
ATOM 1448 C CA . GLU A 1 183 ? 7.380 13.560 -3.012 1.00 86.19 183 GLU A CA 1
ATOM 1449 C C . GLU A 1 183 ? 7.348 12.570 -1.851 1.00 86.19 183 GLU A C 1
ATOM 1451 O O . GLU A 1 183 ? 6.764 12.842 -0.808 1.00 86.19 183 GLU A O 1
ATOM 1456 N N . GLY A 1 184 ? 7.996 11.424 -2.038 1.00 72.94 184 GLY A N 1
ATOM 1457 C CA . GLY A 1 184 ? 8.330 10.504 -0.956 1.00 72.94 184 GLY A CA 1
ATOM 1458 C C . GLY A 1 184 ? 9.771 10.711 -0.487 1.00 72.94 184 GLY A C 1
ATOM 1459 O O . GLY A 1 184 ? 10.480 11.607 -0.961 1.00 72.94 184 GLY A O 1
ATOM 1460 N N . GLY A 1 185 ? 10.245 9.831 0.399 1.00 72.19 185 GLY A N 1
ATOM 1461 C CA . GLY A 1 185 ? 11.631 9.863 0.884 1.00 72.19 185 GLY A CA 1
ATOM 1462 C C . GLY A 1 185 ? 12.671 9.728 -0.237 1.00 72.19 185 GLY A C 1
ATOM 1463 O O . GLY A 1 185 ? 13.685 10.420 -0.222 1.00 72.19 185 GLY A O 1
ATOM 1464 N N . PHE A 1 186 ? 12.389 8.904 -1.253 1.00 79.19 186 PHE A N 1
ATOM 1465 C CA . PHE A 1 186 ? 13.362 8.550 -2.297 1.00 79.19 186 PHE A CA 1
ATOM 1466 C C . PHE A 1 186 ? 12.925 8.889 -3.725 1.00 79.19 186 PHE A C 1
ATOM 1468 O O . PHE A 1 186 ? 13.699 8.670 -4.653 1.00 79.19 186 PHE A O 1
ATOM 1475 N N . ALA A 1 187 ? 11.719 9.430 -3.928 1.00 88.62 187 ALA A N 1
ATOM 1476 C CA . ALA A 1 187 ? 11.179 9.681 -5.263 1.00 88.62 187 ALA A CA 1
ATOM 1477 C C . ALA A 1 187 ? 10.299 10.937 -5.337 1.00 88.62 187 ALA A C 1
ATOM 1479 O O . ALA A 1 187 ? 9.692 11.346 -4.347 1.00 88.62 187 ALA A O 1
ATOM 1480 N N . TYR A 1 188 ? 10.216 11.519 -6.529 1.00 92.44 188 TYR A N 1
ATOM 1481 C CA . TYR A 1 188 ? 9.173 12.458 -6.929 1.00 92.44 188 TYR A CA 1
ATOM 1482 C C . TYR A 1 188 ? 8.047 11.708 -7.635 1.00 92.44 188 TYR A C 1
ATOM 1484 O O . TYR A 1 188 ? 8.297 10.714 -8.318 1.00 92.44 188 TYR A O 1
ATOM 1492 N N . VAL A 1 189 ? 6.818 12.193 -7.488 1.00 93.94 189 VAL A N 1
ATOM 1493 C CA . VAL A 1 189 ? 5.634 11.621 -8.127 1.00 93.94 189 VAL A CA 1
ATOM 1494 C C . VAL A 1 189 ? 4.959 12.687 -8.978 1.00 93.94 189 VAL A C 1
ATOM 1496 O O . VAL A 1 189 ? 4.667 13.792 -8.509 1.00 93.94 189 VAL A O 1
ATOM 1499 N N . PHE A 1 190 ? 4.692 12.341 -10.232 1.00 96.31 190 PHE A N 1
ATOM 1500 C CA . PHE A 1 190 ? 4.029 13.202 -11.200 1.00 96.31 190 PHE A CA 1
ATOM 1501 C C . PHE A 1 190 ? 2.732 12.558 -11.670 1.00 96.31 190 PHE A C 1
ATOM 1503 O O . PHE A 1 190 ? 2.710 11.374 -11.978 1.00 96.31 190 PHE A O 1
ATOM 1510 N N . LYS A 1 191 ? 1.657 13.334 -11.778 1.00 97.19 191 LYS A N 1
ATOM 1511 C CA . LYS A 1 191 ? 0.509 12.968 -12.607 1.00 97.19 191 LYS A CA 1
ATOM 1512 C C . LYS A 1 191 ? 0.870 13.288 -14.049 1.00 97.19 191 LYS A C 1
ATOM 1514 O O . LYS A 1 191 ? 1.265 14.417 -14.307 1.00 97.19 191 LYS A O 1
ATOM 1519 N N . ALA A 1 192 ? 0.678 12.360 -14.970 1.00 97.50 192 ALA A N 1
ATOM 1520 C CA . ALA A 1 192 ? 0.828 12.620 -16.398 1.00 97.50 192 ALA A CA 1
ATOM 1521 C C . ALA A 1 192 ? -0.233 11.853 -17.191 1.00 97.50 192 ALA A C 1
ATOM 1523 O O . ALA A 1 192 ? -0.901 10.968 -16.653 1.00 97.50 192 ALA A O 1
ATOM 1524 N N . LYS A 1 193 ? -0.425 12.207 -18.457 1.00 97.94 193 LYS A N 1
ATOM 1525 C CA . LYS A 1 193 ? -1.307 11.500 -19.383 1.00 97.94 193 LYS A CA 1
ATOM 1526 C C . LYS A 1 193 ? -0.455 10.622 -20.295 1.00 97.94 193 LYS A C 1
ATOM 1528 O O . LYS A 1 193 ? 0.395 11.136 -21.013 1.00 97.94 193 LYS A O 1
ATOM 1533 N N . SER A 1 194 ? -0.654 9.307 -20.250 1.00 96.81 194 SER A N 1
ATOM 1534 C CA . SER A 1 194 ? 0.059 8.370 -21.122 1.00 96.81 194 SER A CA 1
ATOM 1535 C C . SER A 1 194 ? -0.367 8.574 -22.574 1.00 96.81 194 SER A C 1
ATOM 1537 O O . SER A 1 194 ? -1.560 8.547 -22.879 1.00 96.81 194 SER A O 1
ATOM 1539 N N . LYS A 1 195 ? 0.596 8.752 -23.484 1.00 96.75 195 LYS A N 1
ATOM 1540 C CA . LYS A 1 195 ? 0.330 8.882 -24.929 1.00 96.75 195 LYS A CA 1
ATOM 1541 C C . LYS A 1 195 ? -0.108 7.569 -25.570 1.00 96.75 195 LYS A C 1
ATOM 1543 O O . LYS A 1 195 ? -0.759 7.583 -26.610 1.00 96.75 195 LYS A O 1
ATOM 1548 N N . LYS A 1 196 ? 0.212 6.436 -24.935 1.00 94.25 196 LYS A N 1
ATOM 1549 C CA . LYS A 1 196 ? -0.130 5.092 -25.417 1.00 94.25 196 LYS A CA 1
ATOM 1550 C C . LYS A 1 196 ? -1.638 4.845 -25.426 1.00 94.25 196 LYS A C 1
ATOM 1552 O O . LYS A 1 196 ? -2.156 4.265 -26.374 1.00 94.25 196 LYS A O 1
ATOM 1557 N N . ASP A 1 197 ? -2.329 5.248 -24.362 1.00 94.50 197 ASP A N 1
ATOM 1558 C CA . ASP A 1 197 ? -3.747 4.934 -24.143 1.00 94.50 197 ASP A CA 1
ATOM 1559 C C . ASP A 1 197 ? -4.591 6.137 -23.677 1.00 94.50 197 ASP A C 1
ATOM 1561 O O . ASP A 1 197 ? -5.769 5.982 -23.360 1.00 94.50 197 ASP A O 1
ATOM 1565 N N . ASN A 1 198 ? -4.020 7.347 -23.669 1.00 94.81 198 ASN A N 1
ATOM 1566 C CA . ASN A 1 198 ? -4.657 8.594 -23.230 1.00 94.81 198 ASN A CA 1
ATOM 1567 C C . ASN A 1 198 ? -5.147 8.602 -21.767 1.00 94.81 198 ASN A C 1
ATOM 1569 O O . ASN A 1 198 ? -5.939 9.472 -21.387 1.00 94.81 198 ASN A O 1
ATOM 1573 N N . ARG A 1 199 ? -4.673 7.680 -20.923 1.00 95.00 199 ARG A N 1
ATOM 1574 C CA . ARG A 1 199 ? -5.070 7.581 -19.513 1.00 95.00 199 ARG A CA 1
ATOM 1575 C C . ARG A 1 199 ? -4.183 8.439 -18.609 1.00 95.00 199 ARG A C 1
ATOM 1577 O O . ARG A 1 199 ? -2.979 8.543 -18.820 1.00 95.00 199 ARG A O 1
ATOM 1584 N N . PHE A 1 200 ? -4.758 8.999 -17.541 1.00 97.12 200 PHE A N 1
ATOM 1585 C CA . PHE A 1 200 ? -3.963 9.594 -16.463 1.00 97.12 200 PHE A CA 1
ATOM 1586 C C . PHE A 1 200 ? -3.287 8.527 -15.598 1.00 97.12 200 PHE A C 1
ATOM 1588 O O . PHE A 1 200 ? -3.927 7.582 -15.135 1.00 97.12 200 PHE A O 1
ATOM 1595 N N . VAL A 1 201 ? -2.000 8.723 -15.344 1.00 97.75 201 VAL A N 1
ATOM 1596 C CA . VAL A 1 201 ? -1.122 7.818 -14.600 1.00 97.75 201 VAL A CA 1
ATOM 1597 C C . VAL A 1 201 ? -0.279 8.606 -13.605 1.00 97.75 201 VAL A C 1
ATOM 1599 O O . VAL A 1 201 ? -0.115 9.823 -13.737 1.00 97.75 201 VAL A O 1
ATOM 1602 N N . ALA A 1 202 ? 0.216 7.921 -12.580 1.00 97.19 202 ALA A N 1
ATOM 1603 C CA . ALA A 1 202 ? 1.212 8.464 -11.674 1.00 97.19 202 ALA A CA 1
ATOM 1604 C C . ALA A 1 202 ? 2.583 7.878 -12.032 1.00 97.19 202 ALA A C 1
ATOM 1606 O O . ALA A 1 202 ? 2.748 6.664 -12.119 1.00 97.19 202 ALA A O 1
ATOM 1607 N N . ILE A 1 203 ? 3.559 8.753 -12.251 1.00 96.31 203 ILE A N 1
ATOM 1608 C CA . ILE A 1 203 ? 4.935 8.418 -12.606 1.00 96.31 203 ILE A CA 1
ATOM 1609 C C . ILE A 1 203 ? 5.812 8.694 -11.393 1.00 96.31 203 ILE A C 1
ATOM 1611 O O . ILE A 1 203 ? 5.959 9.849 -10.982 1.00 96.31 203 ILE A O 1
ATOM 1615 N N . LYS A 1 204 ? 6.384 7.639 -10.811 1.00 93.81 204 LYS A N 1
ATOM 1616 C CA . LYS A 1 204 ? 7.296 7.730 -9.666 1.00 93.81 204 LYS A CA 1
ATOM 1617 C C . LYS A 1 204 ? 8.737 7.642 -10.164 1.00 93.81 204 LYS A C 1
ATOM 1619 O O . LYS A 1 204 ? 9.117 6.691 -10.843 1.00 93.81 204 LYS A O 1
ATOM 1624 N N . ILE A 1 205 ? 9.529 8.660 -9.840 1.00 93.06 205 ILE A N 1
ATOM 1625 C CA . ILE A 1 205 ? 10.885 8.876 -10.357 1.00 93.06 205 ILE A CA 1
ATOM 1626 C C . ILE A 1 205 ? 11.830 9.040 -9.167 1.00 93.06 205 ILE A C 1
ATOM 1628 O O . ILE A 1 205 ? 11.607 9.950 -8.366 1.00 93.06 205 ILE A O 1
ATOM 1632 N N . PRO A 1 206 ? 12.884 8.220 -9.019 1.00 90.44 206 PRO A N 1
ATOM 1633 C CA . PRO A 1 206 ? 13.866 8.390 -7.951 1.00 90.44 206 PRO A CA 1
ATOM 1634 C C . PRO A 1 206 ? 14.456 9.807 -7.931 1.00 90.44 206 PRO A C 1
ATOM 1636 O O . PRO A 1 206 ? 14.664 10.406 -8.986 1.00 90.44 206 PRO A O 1
ATOM 1639 N N . LYS A 1 207 ? 14.733 10.355 -6.739 1.00 87.56 207 LYS A N 1
ATOM 1640 C CA . LYS A 1 207 ? 15.364 11.686 -6.570 1.00 87.56 207 LYS A CA 1
ATOM 1641 C C . LYS A 1 207 ? 16.858 11.676 -6.880 1.00 87.56 207 LYS A C 1
ATOM 1643 O O . LYS A 1 207 ? 17.427 12.702 -7.246 1.00 87.56 207 LYS A O 1
ATOM 1648 N N . GLU A 1 208 ? 17.471 10.510 -6.760 1.00 85.25 208 GLU A N 1
ATOM 1649 C CA . GLU A 1 208 ? 18.845 10.228 -7.149 1.00 85.25 208 GLU A CA 1
ATOM 1650 C C . GLU A 1 208 ? 18.972 8.733 -7.461 1.00 85.25 208 GLU A C 1
ATOM 1652 O O . GLU A 1 208 ? 18.121 7.934 -7.060 1.00 85.25 208 GLU A O 1
ATOM 1657 N N . MET A 1 209 ? 20.032 8.349 -8.169 1.00 80.06 209 MET A N 1
ATOM 1658 C CA . MET A 1 209 ? 20.353 6.944 -8.400 1.00 80.06 209 MET A CA 1
ATOM 1659 C C . MET A 1 209 ? 21.710 6.614 -7.780 1.00 80.06 209 MET A C 1
ATOM 1661 O O . MET A 1 209 ? 22.740 7.151 -8.178 1.00 80.06 209 MET A O 1
ATOM 1665 N N . ASN A 1 210 ? 21.692 5.723 -6.794 1.00 85.81 210 ASN A N 1
ATOM 1666 C CA . ASN A 1 210 ? 22.863 5.088 -6.199 1.00 85.81 210 ASN A CA 1
ATOM 1667 C C . ASN A 1 210 ? 22.535 3.614 -5.922 1.00 85.81 210 ASN A C 1
ATOM 1669 O O . ASN A 1 210 ? 21.380 3.205 -6.045 1.00 85.81 210 ASN A O 1
ATOM 1673 N N . GLU A 1 211 ? 23.524 2.806 -5.544 1.00 83.06 211 GLU A N 1
ATOM 1674 C CA . GLU A 1 211 ? 23.328 1.362 -5.356 1.00 83.06 211 GLU A CA 1
ATOM 1675 C C . GLU A 1 211 ? 22.203 1.037 -4.355 1.00 83.06 211 GLU A C 1
ATOM 1677 O O . GLU A 1 211 ? 21.382 0.151 -4.598 1.00 83.06 211 GLU A O 1
ATOM 1682 N N . LYS A 1 212 ? 22.123 1.778 -3.243 1.00 81.00 212 LYS A N 1
ATOM 1683 C CA . LYS A 1 212 ? 21.109 1.566 -2.203 1.00 81.00 212 LYS A CA 1
ATOM 1684 C C . LYS A 1 212 ? 19.705 1.889 -2.717 1.00 81.00 212 LYS A C 1
ATOM 1686 O O . LYS A 1 212 ? 18.801 1.072 -2.564 1.00 81.00 212 LYS A O 1
ATOM 1691 N N . ILE A 1 213 ? 19.524 3.059 -3.328 1.00 80.38 213 ILE A N 1
ATOM 1692 C CA . ILE A 1 213 ? 18.224 3.506 -3.846 1.00 80.38 213 ILE A CA 1
ATOM 1693 C C . ILE A 1 213 ? 17.797 2.654 -5.036 1.00 80.38 213 ILE A C 1
ATOM 1695 O O . ILE A 1 213 ? 16.641 2.252 -5.089 1.00 80.38 213 ILE A O 1
ATOM 1699 N N . GLY A 1 214 ? 18.723 2.295 -5.927 1.00 84.00 214 GLY A N 1
ATOM 1700 C CA . GLY A 1 214 ? 18.458 1.392 -7.044 1.00 84.00 214 GLY A CA 1
ATOM 1701 C C . GLY A 1 214 ? 17.966 0.022 -6.576 1.00 84.00 214 GLY A C 1
ATOM 1702 O O . GLY A 1 214 ? 16.966 -0.474 -7.090 1.00 84.00 214 GLY A O 1
ATOM 1703 N N . LYS A 1 215 ? 18.589 -0.565 -5.542 1.00 84.06 215 LYS A N 1
ATOM 1704 C CA . LYS A 1 215 ? 18.114 -1.825 -4.939 1.00 84.06 215 LYS A CA 1
ATOM 1705 C C . LYS A 1 215 ? 16.712 -1.691 -4.346 1.00 84.06 215 LYS A C 1
ATOM 1707 O O . LYS A 1 215 ? 15.878 -2.560 -4.587 1.00 84.06 215 LYS A O 1
ATOM 1712 N N . THR A 1 216 ? 16.435 -0.618 -3.601 1.00 82.00 216 THR A N 1
ATOM 1713 C CA . THR A 1 216 ? 15.091 -0.363 -3.052 1.00 82.00 216 THR A CA 1
ATOM 1714 C C . THR A 1 216 ? 14.058 -0.178 -4.163 1.00 82.00 216 THR A C 1
ATOM 1716 O O . THR A 1 216 ? 12.983 -0.760 -4.095 1.00 82.00 216 THR A O 1
ATOM 1719 N N . PHE A 1 217 ? 14.403 0.567 -5.210 1.00 85.44 217 PHE A N 1
ATOM 1720 C CA . PHE A 1 217 ? 13.535 0.851 -6.348 1.00 85.44 217 PHE A CA 1
ATOM 1721 C C . PHE A 1 217 ? 13.173 -0.414 -7.137 1.00 85.44 217 PHE A C 1
ATOM 1723 O O . PHE A 1 217 ? 12.000 -0.682 -7.378 1.00 85.44 217 PHE A O 1
ATOM 1730 N N . LEU A 1 218 ? 14.165 -1.243 -7.475 1.00 86.50 218 LEU A N 1
ATOM 1731 C CA . LEU A 1 218 ? 13.934 -2.522 -8.155 1.00 86.50 218 LEU A CA 1
ATOM 1732 C C . LEU A 1 218 ? 13.145 -3.505 -7.283 1.00 86.50 218 LEU A C 1
ATOM 1734 O O . LEU A 1 218 ? 12.309 -4.252 -7.790 1.00 86.50 218 LEU A O 1
ATOM 1738 N N . LYS A 1 219 ? 13.390 -3.500 -5.968 1.00 86.69 219 LYS A N 1
ATOM 1739 C CA . LYS A 1 219 ? 12.617 -4.299 -5.016 1.00 86.69 219 LYS A CA 1
ATOM 1740 C C . LYS A 1 219 ? 11.152 -3.859 -4.984 1.00 86.69 219 LYS A C 1
ATOM 1742 O O . LYS A 1 219 ? 10.279 -4.719 -5.004 1.00 86.69 219 LYS A O 1
ATOM 1747 N N . GLU A 1 220 ? 10.891 -2.555 -4.951 1.00 89.94 220 GLU A N 1
ATOM 1748 C CA . GLU A 1 220 ? 9.533 -2.004 -4.974 1.00 89.94 220 GLU A CA 1
ATOM 1749 C C . GLU A 1 220 ? 8.800 -2.394 -6.265 1.00 89.94 220 GLU A C 1
ATOM 1751 O O . GLU A 1 220 ? 7.693 -2.920 -6.187 1.00 89.94 220 GLU A O 1
ATOM 1756 N N . ILE A 1 221 ? 9.447 -2.248 -7.430 1.00 90.19 221 ILE A N 1
ATOM 1757 C CA . ILE A 1 221 ? 8.900 -2.690 -8.725 1.00 90.19 221 ILE A CA 1
ATOM 1758 C C . ILE A 1 221 ? 8.531 -4.173 -8.687 1.00 90.19 221 ILE A C 1
ATOM 1760 O O . ILE A 1 221 ? 7.423 -4.542 -9.067 1.00 90.19 221 ILE A O 1
ATOM 1764 N N . ARG A 1 222 ? 9.444 -5.026 -8.208 1.00 90.31 222 ARG A N 1
ATOM 1765 C CA . ARG A 1 222 ? 9.211 -6.471 -8.139 1.00 90.31 222 ARG A CA 1
ATOM 1766 C C . ARG A 1 222 ? 8.026 -6.813 -7.239 1.00 90.31 222 ARG A C 1
ATOM 1768 O O . ARG A 1 222 ? 7.187 -7.609 -7.632 1.00 90.31 222 ARG A O 1
ATOM 1775 N N . ILE A 1 223 ? 7.966 -6.233 -6.041 1.00 90.69 223 ILE A N 1
ATOM 1776 C CA . ILE A 1 223 ? 6.889 -6.517 -5.086 1.00 90.69 223 ILE A CA 1
ATOM 1777 C C . ILE A 1 223 ? 5.548 -6.036 -5.636 1.00 90.69 223 ILE A C 1
ATOM 1779 O O . ILE A 1 223 ? 4.575 -6.781 -5.615 1.00 90.69 223 ILE A O 1
ATOM 1783 N N . TRP A 1 224 ? 5.489 -4.801 -6.128 1.00 93.56 224 TRP A N 1
ATOM 1784 C CA . TRP A 1 224 ? 4.235 -4.201 -6.568 1.00 93.56 224 TRP A CA 1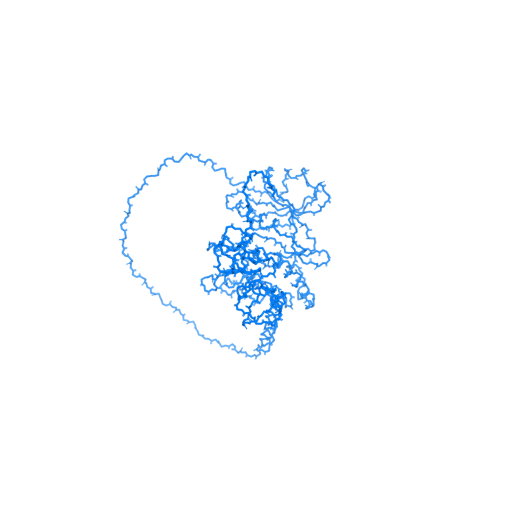
ATOM 1785 C C . TRP A 1 224 ? 3.737 -4.803 -7.886 1.00 93.56 224 TRP A C 1
ATOM 1787 O O . TRP A 1 224 ? 2.538 -5.017 -8.050 1.00 93.56 224 TRP A O 1
ATOM 1797 N N . GLY A 1 225 ? 4.647 -5.150 -8.799 1.00 91.25 225 GLY A N 1
ATOM 1798 C CA . GLY A 1 225 ? 4.324 -5.815 -10.062 1.00 91.25 225 GLY A CA 1
ATOM 1799 C C . GLY A 1 225 ? 3.657 -7.184 -9.895 1.00 91.25 225 GLY A C 1
ATOM 1800 O O . GLY A 1 225 ? 2.976 -7.639 -10.811 1.00 91.25 225 GLY A O 1
ATOM 1801 N N . ASP A 1 226 ? 3.785 -7.814 -8.724 1.00 89.69 226 ASP A N 1
ATOM 1802 C CA . ASP A 1 226 ? 3.133 -9.085 -8.404 1.00 89.69 226 ASP A CA 1
ATOM 1803 C C . ASP A 1 226 ? 1.738 -8.910 -7.769 1.00 89.69 226 ASP A C 1
ATOM 1805 O O . ASP A 1 226 ? 1.062 -9.907 -7.513 1.00 89.69 226 ASP A O 1
ATOM 1809 N N . LEU A 1 227 ? 1.264 -7.684 -7.509 1.00 93.31 227 LEU A N 1
ATOM 1810 C CA . LEU A 1 227 ? 0.017 -7.420 -6.778 1.00 93.31 227 LEU A CA 1
ATOM 1811 C C . LEU A 1 227 ? -1.112 -6.931 -7.692 1.00 93.31 227 LEU A C 1
ATOM 1813 O O . LEU A 1 227 ? -1.018 -5.876 -8.318 1.00 93.31 227 LEU A O 1
ATOM 1817 N N . TYR A 1 228 ? -2.231 -7.665 -7.705 1.00 93.69 228 TYR A N 1
ATOM 1818 C CA . TYR A 1 228 ? -3.377 -7.366 -8.567 1.00 93.69 228 TYR A CA 1
ATOM 1819 C C . TYR A 1 228 ? -4.688 -7.455 -7.790 1.00 93.69 228 TYR A C 1
ATOM 1821 O O . TYR A 1 228 ? -5.273 -8.522 -7.641 1.00 93.69 228 TYR A O 1
ATOM 1829 N N . HIS A 1 229 ? -5.195 -6.315 -7.320 1.00 97.88 229 HIS A N 1
ATOM 1830 C CA . HIS A 1 229 ? -6.480 -6.267 -6.626 1.00 97.88 229 HIS A CA 1
ATOM 1831 C C . HIS A 1 229 ? -7.144 -4.893 -6.756 1.00 97.88 229 HIS A C 1
ATOM 1833 O O . HIS A 1 229 ? -6.462 -3.876 -6.853 1.00 97.88 229 HIS A O 1
ATOM 1839 N N . LYS A 1 230 ? -8.483 -4.827 -6.707 1.00 97.12 230 LYS A N 1
ATOM 1840 C CA . LYS A 1 230 ? -9.232 -3.559 -6.848 1.00 97.12 230 LYS A CA 1
ATOM 1841 C C . LYS A 1 230 ? -8.858 -2.512 -5.783 1.00 97.12 230 LYS A C 1
ATOM 1843 O O . LYS A 1 230 ? -8.879 -1.319 -6.077 1.00 97.12 230 LYS A O 1
ATOM 1848 N N . ASN A 1 231 ? -8.485 -2.970 -4.584 1.00 98.38 231 ASN A N 1
ATOM 1849 C CA . ASN A 1 231 ? -8.075 -2.149 -3.437 1.00 98.38 231 ASN A CA 1
ATOM 1850 C C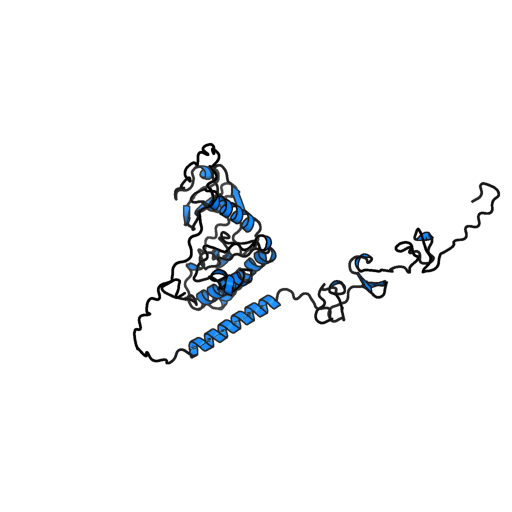 . ASN A 1 231 ? -6.551 -1.985 -3.302 1.00 98.38 231 ASN A C 1
ATOM 1852 O O . ASN A 1 231 ? -6.070 -1.559 -2.257 1.00 98.38 231 ASN A O 1
ATOM 1856 N N . ILE A 1 232 ? -5.788 -2.301 -4.349 1.00 98.31 232 ILE A N 1
ATOM 1857 C CA . ILE A 1 232 ? -4.371 -1.952 -4.485 1.00 98.31 232 ILE A CA 1
ATOM 1858 C C . ILE A 1 232 ? -4.260 -1.062 -5.727 1.00 98.31 232 ILE A C 1
ATOM 1860 O O . ILE A 1 232 ? -4.904 -1.329 -6.743 1.00 98.31 232 ILE A O 1
ATOM 1864 N N . ALA A 1 233 ? -3.506 0.033 -5.645 1.00 97.50 233 ALA A N 1
ATOM 1865 C CA . ALA A 1 233 ? -3.243 0.863 -6.815 1.00 97.50 233 ALA A CA 1
ATOM 1866 C C . ALA A 1 233 ? -2.458 0.040 -7.844 1.00 97.50 233 ALA A C 1
ATOM 1868 O O . ALA A 1 233 ? -1.456 -0.593 -7.509 1.00 97.50 233 ALA A O 1
ATOM 1869 N N . LYS A 1 234 ? -2.942 -0.006 -9.085 1.00 96.06 234 LYS A N 1
ATOM 1870 C CA . LYS A 1 234 ? -2.381 -0.907 -10.094 1.00 96.06 234 LYS A CA 1
ATOM 1871 C C . LYS A 1 234 ? -0.989 -0.454 -10.536 1.00 96.06 234 LYS A C 1
ATOM 1873 O O . LYS A 1 234 ? -0.807 0.702 -10.904 1.00 96.06 234 LYS A O 1
ATOM 1878 N N . PHE A 1 235 ? -0.038 -1.380 -10.553 1.00 95.12 235 PHE A N 1
ATOM 1879 C CA . PHE A 1 235 ? 1.240 -1.197 -11.230 1.00 95.12 235 PHE A CA 1
ATOM 1880 C C . PHE A 1 235 ? 1.062 -1.430 -12.737 1.00 95.12 235 PHE A C 1
ATOM 1882 O O . PHE A 1 235 ? 0.399 -2.393 -13.135 1.00 95.12 235 PHE A O 1
ATOM 1889 N N . TYR A 1 236 ? 1.599 -0.541 -13.574 1.00 93.62 236 TYR A N 1
ATOM 1890 C CA . TYR A 1 236 ? 1.470 -0.645 -15.028 1.00 93.62 236 TYR A CA 1
ATOM 1891 C C . TYR A 1 236 ? 2.770 -1.040 -15.705 1.00 93.62 236 TYR A C 1
ATOM 1893 O O . TYR A 1 236 ? 2.772 -2.013 -16.455 1.00 93.62 236 TYR A O 1
ATOM 1901 N N . ASP A 1 237 ? 3.842 -0.289 -15.468 1.00 92.06 237 ASP A N 1
ATOM 1902 C CA . ASP A 1 237 ? 5.105 -0.492 -16.172 1.00 92.06 237 ASP A CA 1
ATOM 1903 C C . ASP A 1 237 ? 6.283 0.106 -15.396 1.00 92.06 237 ASP A C 1
ATOM 1905 O O . ASP A 1 237 ? 6.101 0.925 -14.494 1.00 92.06 237 ASP A O 1
ATOM 1909 N N . ALA A 1 238 ? 7.503 -0.269 -15.760 1.00 93.38 238 ALA A N 1
ATOM 1910 C CA . ALA A 1 238 ? 8.721 0.375 -15.295 1.00 93.38 238 ALA A CA 1
ATOM 1911 C C . ALA A 1 238 ? 9.788 0.383 -16.376 1.00 93.38 238 ALA A C 1
ATOM 1913 O O . ALA A 1 238 ? 9.920 -0.550 -17.163 1.00 93.38 238 ALA A O 1
ATOM 1914 N N . ASN A 1 239 ? 10.626 1.411 -16.346 1.00 90.38 239 ASN A N 1
ATOM 1915 C CA . ASN A 1 239 ? 11.791 1.481 -17.206 1.00 90.38 239 ASN A CA 1
ATOM 1916 C C . ASN A 1 239 ? 12.976 2.074 -16.438 1.00 90.38 239 ASN A C 1
ATOM 1918 O O . ASN A 1 239 ? 12.808 2.803 -15.462 1.00 90.38 239 ASN A O 1
ATOM 1922 N N . ILE A 1 240 ? 14.187 1.724 -16.863 1.00 86.44 240 ILE A N 1
ATOM 1923 C CA . ILE A 1 240 ? 15.453 2.183 -16.282 1.00 86.44 240 ILE A CA 1
ATOM 1924 C C . ILE A 1 240 ? 16.239 3.103 -17.221 1.00 86.44 240 ILE A C 1
ATOM 1926 O O . ILE A 1 240 ? 17.065 3.877 -16.741 1.00 86.44 240 ILE A O 1
ATOM 1930 N N . TYR A 1 241 ? 15.982 3.048 -18.534 1.00 83.56 241 TYR A N 1
ATOM 1931 C CA . TYR A 1 241 ? 16.705 3.815 -19.550 1.00 83.56 241 TYR A CA 1
ATOM 1932 C C . TYR A 1 241 ? 15.735 4.550 -20.492 1.00 83.56 241 TYR A C 1
ATOM 1934 O O . TYR A 1 241 ? 14.754 3.947 -20.924 1.00 83.56 241 TYR A O 1
ATOM 1942 N N . PRO A 1 242 ? 15.985 5.825 -20.853 1.00 85.00 242 PRO A N 1
ATOM 1943 C CA . PRO A 1 242 ? 17.124 6.675 -20.465 1.00 85.00 242 PRO A CA 1
ATOM 1944 C C . PRO A 1 242 ? 17.075 7.152 -19.008 1.00 85.00 242 PRO A C 1
ATOM 1946 O O . PRO A 1 242 ? 18.063 7.668 -18.490 1.00 85.00 242 PRO A O 1
ATOM 1949 N N . ARG A 1 243 ? 15.940 6.952 -18.329 1.00 87.75 243 ARG A N 1
ATOM 1950 C CA . ARG A 1 243 ? 15.737 7.346 -16.939 1.00 87.75 243 ARG A CA 1
ATOM 1951 C C . ARG A 1 243 ? 14.932 6.299 -16.185 1.00 87.75 243 ARG A C 1
ATOM 1953 O O . ARG A 1 243 ? 13.994 5.731 -16.734 1.00 87.75 243 ARG A O 1
ATOM 1960 N N . ALA A 1 244 ? 15.278 6.091 -14.917 1.00 90.56 244 ALA A N 1
ATOM 1961 C CA . ALA A 1 244 ? 14.533 5.204 -14.038 1.00 90.56 244 ALA A CA 1
ATOM 1962 C C . ALA A 1 244 ? 13.206 5.827 -13.603 1.00 90.56 244 ALA A C 1
ATOM 1964 O O . ALA A 1 244 ? 13.188 6.921 -13.037 1.00 90.56 244 ALA A O 1
ATOM 1965 N N . TYR A 1 245 ? 12.111 5.117 -13.847 1.00 93.38 245 TYR A N 1
ATOM 1966 C CA . TYR A 1 245 ? 10.778 5.449 -13.358 1.00 93.38 245 TYR A CA 1
ATOM 1967 C C . TYR A 1 245 ? 9.890 4.203 -13.343 1.00 93.38 245 TYR A C 1
ATOM 1969 O O . TYR A 1 245 ? 10.205 3.184 -13.960 1.00 93.38 245 TYR A O 1
ATOM 1977 N N . PHE A 1 246 ? 8.765 4.296 -12.644 1.00 94.12 246 PHE A N 1
ATOM 1978 C CA . PHE A 1 246 ? 7.673 3.355 -12.838 1.00 94.12 246 PHE A CA 1
ATOM 1979 C C . PHE A 1 246 ? 6.320 4.061 -12.887 1.00 94.12 246 PHE A C 1
ATOM 1981 O O . PHE A 1 246 ? 6.123 5.125 -12.293 1.00 94.12 246 PHE A O 1
ATOM 1988 N N . GLU A 1 247 ? 5.418 3.464 -13.655 1.00 95.38 247 GLU A N 1
ATOM 1989 C CA . GLU A 1 247 ? 4.066 3.914 -13.941 1.00 95.38 247 GLU A CA 1
ATOM 1990 C C . GLU A 1 247 ? 3.070 3.122 -13.089 1.00 95.38 247 GLU A C 1
ATOM 1992 O O . GLU A 1 247 ? 3.043 1.889 -13.113 1.00 95.38 247 GLU A O 1
ATOM 1997 N N . ILE A 1 248 ? 2.213 3.838 -12.364 1.00 95.75 248 ILE A N 1
ATOM 1998 C CA . ILE A 1 248 ? 1.118 3.266 -11.577 1.00 95.75 248 ILE A CA 1
ATOM 1999 C C . ILE A 1 248 ? -0.198 3.998 -11.846 1.00 95.75 248 ILE A C 1
ATOM 2001 O O . ILE A 1 248 ? -0.259 5.074 -12.449 1.00 95.75 248 ILE A O 1
ATOM 2005 N N . GLU A 1 249 ? -1.280 3.407 -11.360 1.00 96.56 249 GLU A N 1
ATOM 2006 C CA . GLU A 1 249 ? -2.609 3.993 -11.342 1.00 96.56 249 GLU A CA 1
ATOM 2007 C C . GLU A 1 249 ? -2.618 5.361 -10.658 1.00 96.56 249 GLU A C 1
ATOM 2009 O O . GLU A 1 249 ? -2.261 5.502 -9.489 1.00 96.56 249 GLU A O 1
ATOM 2014 N N . TYR A 1 250 ? -3.093 6.376 -11.383 1.00 97.38 250 TYR A N 1
ATOM 2015 C CA . TYR A 1 250 ? -3.438 7.649 -10.773 1.00 97.38 250 TYR A CA 1
ATOM 2016 C C . TYR A 1 250 ? -4.800 7.544 -10.083 1.00 97.38 250 TYR A C 1
ATOM 2018 O O . TYR A 1 250 ? -5.825 7.319 -10.728 1.00 97.38 250 TYR A O 1
ATOM 2026 N N . VAL A 1 251 ? -4.812 7.762 -8.770 1.00 96.62 251 VAL A N 1
ATOM 2027 C CA . VAL A 1 251 ? -6.015 7.709 -7.934 1.00 96.62 251 VAL A CA 1
ATOM 2028 C C . VAL A 1 251 ? -6.369 9.134 -7.491 1.00 96.62 251 VAL A C 1
ATOM 2030 O O . VAL A 1 251 ? -5.659 9.752 -6.704 1.00 96.62 251 VAL A O 1
ATOM 2033 N N . GLY A 1 252 ? -7.435 9.693 -8.072 1.00 92.88 252 GLY A N 1
ATOM 2034 C CA . GLY A 1 252 ? -7.682 11.143 -8.073 1.00 92.88 252 GLY A CA 1
ATOM 2035 C C . GLY A 1 252 ? -8.436 11.741 -6.878 1.00 92.88 252 GLY A C 1
ATOM 2036 O O . GLY A 1 252 ? -8.574 12.958 -6.835 1.00 92.88 252 GLY A O 1
ATOM 2037 N N . GLY A 1 253 ? -8.937 10.939 -5.935 1.00 94.50 253 GLY A N 1
ATOM 2038 C CA . GLY A 1 253 ? -9.735 11.409 -4.789 1.00 94.50 253 GLY A CA 1
ATOM 2039 C C . GLY A 1 253 ? -8.915 11.813 -3.558 1.00 94.50 253 GLY A C 1
ATOM 2040 O O . GLY A 1 253 ? -9.488 12.048 -2.498 1.00 94.50 253 GLY A O 1
ATOM 2041 N N . GLY A 1 254 ? -7.588 11.905 -3.684 1.00 95.06 254 GLY A N 1
ATOM 2042 C CA . GLY A 1 254 ? -6.689 12.252 -2.582 1.00 95.06 254 GLY A CA 1
ATOM 2043 C C . GLY A 1 254 ? -6.356 11.064 -1.677 1.00 95.06 254 GLY A C 1
ATOM 2044 O O . GLY A 1 254 ? -6.629 9.913 -2.017 1.00 95.06 254 GLY A O 1
ATOM 2045 N N . SER A 1 255 ? -5.721 11.345 -0.539 1.00 96.06 255 SER A N 1
ATOM 2046 C CA . SER A 1 255 ? -5.357 10.342 0.466 1.00 96.06 255 SER A CA 1
ATOM 2047 C C . SER A 1 255 ? -6.345 10.322 1.633 1.00 96.06 255 SER A C 1
ATOM 2049 O O . SER A 1 255 ? -7.026 11.309 1.923 1.00 96.06 255 SER A O 1
ATOM 2051 N N . LEU A 1 256 ? -6.375 9.205 2.357 1.00 96.62 256 LEU A N 1
ATOM 2052 C CA . LEU A 1 256 ? -7.136 9.057 3.596 1.00 96.62 256 LEU A CA 1
ATOM 2053 C C . LEU A 1 256 ? -6.605 9.966 4.724 1.00 96.62 256 LEU A C 1
ATOM 2055 O O . LEU A 1 256 ? -7.289 10.228 5.712 1.00 96.62 256 LEU A O 1
ATOM 2059 N N . GLU A 1 257 ? -5.385 10.481 4.595 1.00 95.19 257 GLU A N 1
ATOM 2060 C CA . GLU A 1 257 ? -4.854 11.505 5.497 1.00 95.19 257 GLU A CA 1
ATOM 2061 C C . GLU A 1 257 ? -5.680 12.796 5.429 1.00 95.19 257 GLU A C 1
ATOM 2063 O O . GLU A 1 257 ? -6.044 13.340 6.470 1.00 95.19 257 GLU A O 1
ATOM 2068 N N . GLY A 1 258 ? -6.040 13.230 4.216 1.00 93.75 258 GLY A N 1
ATOM 2069 C CA . GLY A 1 258 ? -6.697 14.513 3.961 1.00 93.75 258 GLY A CA 1
ATOM 2070 C C . GLY A 1 258 ? -8.210 14.541 4.180 1.00 93.75 258 GLY A C 1
ATOM 2071 O O . GLY A 1 258 ? -8.822 15.598 4.015 1.00 93.75 258 GLY A O 1
ATOM 2072 N N . ILE A 1 259 ? -8.845 13.418 4.530 1.00 94.88 259 ILE A N 1
ATOM 2073 C CA . ILE A 1 259 ? -10.289 13.417 4.791 1.00 94.88 259 ILE A CA 1
ATOM 2074 C C . ILE A 1 259 ? -10.610 14.046 6.148 1.00 94.88 259 ILE A C 1
ATOM 2076 O O . ILE A 1 259 ? -9.845 13.948 7.108 1.00 94.88 259 ILE A O 1
ATOM 2080 N N . LYS A 1 260 ? -11.794 14.654 6.252 1.00 95.69 260 LYS A N 1
ATOM 2081 C CA . LYS A 1 260 ? -12.304 15.156 7.529 1.00 95.69 260 LYS A CA 1
ATOM 2082 C C . LYS A 1 260 ? -12.621 13.980 8.455 1.00 95.69 260 LYS A C 1
ATOM 2084 O O . LYS A 1 260 ? -13.408 13.110 8.090 1.00 95.69 260 LYS A O 1
ATOM 2089 N N . LYS A 1 261 ? -12.043 13.997 9.656 1.00 95.06 261 LYS A N 1
ATOM 2090 C CA . LYS A 1 261 ? -12.286 13.019 10.725 1.00 95.06 261 LYS A CA 1
ATOM 2091 C C . LYS A 1 261 ? -12.952 13.712 11.936 1.00 95.06 261 LYS A C 1
ATOM 2093 O O . LYS A 1 261 ? -12.754 14.919 12.101 1.00 95.06 261 LYS A O 1
ATOM 2098 N N . PRO A 1 262 ? -13.727 13.002 12.776 1.00 97.25 262 PRO A N 1
ATOM 2099 C CA . PRO A 1 262 ? -14.100 11.596 12.636 1.00 97.25 262 PRO A CA 1
ATOM 2100 C C . PRO A 1 262 ? -15.046 11.364 11.449 1.00 97.25 262 PRO A C 1
ATOM 2102 O O . PRO A 1 262 ? -15.816 12.248 11.069 1.00 97.25 262 PRO A O 1
ATOM 2105 N N . VAL A 1 263 ? -14.966 10.178 10.858 1.00 95.81 263 VAL A N 1
ATOM 2106 C CA . VAL A 1 263 ? -15.930 9.672 9.875 1.00 95.81 263 VAL A CA 1
ATOM 2107 C C . VAL A 1 263 ? -16.964 8.786 10.557 1.00 95.81 263 VAL A C 1
ATOM 2109 O O . VAL A 1 263 ? -16.703 8.192 11.602 1.00 95.81 263 VAL A O 1
ATOM 2112 N N . ASP A 1 264 ? -18.136 8.698 9.931 1.00 95.19 264 ASP A N 1
ATOM 2113 C CA . ASP A 1 264 ? -19.184 7.764 10.328 1.00 95.19 264 ASP A CA 1
ATOM 2114 C C . ASP A 1 264 ? -18.652 6.321 10.429 1.00 95.19 264 ASP A C 1
ATOM 2116 O O . ASP A 1 264 ? -17.805 5.895 9.636 1.00 95.19 264 ASP A O 1
ATOM 2120 N N . ILE A 1 265 ? -19.146 5.577 11.420 1.00 95.06 265 ILE A N 1
ATOM 2121 C CA . ILE A 1 265 ? -18.645 4.243 11.758 1.00 95.06 265 ILE A CA 1
ATOM 2122 C C . ILE A 1 265 ? -18.891 3.228 10.637 1.00 95.06 265 ILE A C 1
ATOM 2124 O O . ILE A 1 265 ? -18.025 2.390 10.384 1.00 95.06 265 ILE A O 1
ATOM 2128 N N . GLU A 1 266 ? -20.019 3.318 9.928 1.00 95.62 266 GLU A N 1
ATOM 2129 C CA . GLU A 1 266 ? -20.344 2.422 8.815 1.00 95.62 266 GLU A CA 1
ATOM 2130 C C . GLU A 1 266 ? -19.422 2.712 7.632 1.00 95.62 266 GLU A C 1
ATOM 2132 O O . GLU A 1 266 ? -18.851 1.797 7.028 1.00 95.62 266 GLU A O 1
ATOM 2137 N N . ARG A 1 267 ? -19.190 4.002 7.355 1.00 96.00 267 ARG A N 1
ATOM 2138 C CA . ARG A 1 267 ? -18.213 4.430 6.349 1.00 96.00 267 ARG A CA 1
ATOM 2139 C C . ARG A 1 267 ? -16.805 3.941 6.694 1.00 96.00 267 ARG A C 1
ATOM 2141 O O . ARG A 1 267 ? -16.123 3.397 5.824 1.00 96.00 267 ARG A O 1
ATOM 2148 N N . ALA A 1 268 ? -16.365 4.119 7.938 1.00 97.38 268 ALA A N 1
ATOM 2149 C CA . ALA A 1 268 ? -15.055 3.667 8.394 1.00 97.38 268 ALA A CA 1
ATOM 2150 C C . ALA A 1 268 ? -14.921 2.141 8.266 1.00 97.38 268 ALA A C 1
ATOM 2152 O O . ALA A 1 268 ? -13.939 1.659 7.703 1.00 97.38 268 ALA A O 1
ATOM 2153 N N . ALA A 1 269 ? -15.934 1.380 8.688 1.00 96.88 269 ALA A N 1
ATOM 2154 C CA . ALA A 1 269 ? -15.956 -0.073 8.551 1.00 96.88 269 ALA A CA 1
ATOM 2155 C C . ALA A 1 269 ? -15.874 -0.520 7.082 1.00 96.88 269 ALA A C 1
ATOM 2157 O O . ALA A 1 269 ? -15.100 -1.424 6.765 1.00 96.88 269 ALA A O 1
ATOM 2158 N N . LYS A 1 270 ? -16.594 0.142 6.163 1.00 97.38 270 LYS A N 1
ATOM 2159 C CA . LYS A 1 270 ? -16.522 -0.153 4.721 1.00 97.38 270 LYS A CA 1
ATOM 2160 C C . LYS A 1 270 ? -15.122 0.100 4.150 1.00 97.38 270 LYS A C 1
ATOM 2162 O O . LYS A 1 270 ? -14.615 -0.721 3.383 1.00 97.38 270 LYS A O 1
ATOM 2167 N N . LEU A 1 271 ? -14.487 1.214 4.522 1.00 98.06 271 LEU A N 1
ATOM 2168 C CA . LEU A 1 271 ? -13.115 1.523 4.104 1.00 98.06 271 LEU A CA 1
ATOM 2169 C C . LEU A 1 271 ? -12.140 0.439 4.580 1.00 98.06 271 LEU A C 1
ATOM 2171 O O . LEU A 1 271 ? -11.372 -0.092 3.780 1.00 98.06 271 LEU A O 1
ATOM 2175 N N . ILE A 1 272 ? -12.217 0.067 5.859 1.00 98.31 272 ILE A N 1
ATOM 2176 C CA . ILE A 1 272 ? -11.353 -0.953 6.462 1.00 98.31 272 ILE A CA 1
ATOM 2177 C C . ILE A 1 272 ? -11.581 -2.326 5.835 1.00 98.31 272 ILE A C 1
ATOM 2179 O O . ILE A 1 272 ? -10.614 -2.999 5.487 1.00 98.31 272 ILE A O 1
ATOM 2183 N N . TYR A 1 273 ? -12.836 -2.722 5.616 1.00 97.88 273 TYR A N 1
ATOM 2184 C CA . TYR A 1 273 ? -13.168 -3.970 4.931 1.00 97.88 273 TYR A CA 1
ATOM 2185 C C . TYR A 1 273 ? -12.486 -4.051 3.560 1.00 97.88 273 TYR A C 1
ATOM 2187 O O . TYR A 1 273 ? -11.777 -5.009 3.266 1.00 97.88 273 TYR A O 1
ATOM 2195 N N . ASN A 1 274 ? -12.622 -3.008 2.741 1.00 97.88 274 ASN A N 1
ATOM 2196 C CA . ASN A 1 274 ? -11.993 -2.947 1.425 1.00 97.88 274 ASN A CA 1
ATOM 2197 C C . ASN A 1 274 ? -10.452 -2.987 1.492 1.00 97.88 274 ASN A C 1
ATOM 2199 O O . ASN A 1 274 ? -9.814 -3.637 0.663 1.00 97.88 274 ASN A O 1
ATOM 2203 N N . LEU A 1 275 ? -9.841 -2.329 2.480 1.00 98.31 275 LEU A N 1
ATOM 2204 C CA . LEU A 1 275 ? -8.392 -2.398 2.694 1.00 98.31 275 LEU A CA 1
ATOM 2205 C C . LEU A 1 275 ? -7.939 -3.818 3.049 1.00 98.31 275 LEU A C 1
ATOM 2207 O O . LEU A 1 275 ? -6.971 -4.310 2.472 1.00 98.31 275 LEU A O 1
ATOM 2211 N N . LEU A 1 276 ? -8.670 -4.506 3.928 1.00 98.25 276 LEU A N 1
ATOM 2212 C CA . LEU A 1 276 ? -8.389 -5.894 4.304 1.00 98.25 276 LEU A CA 1
ATOM 2213 C C . LEU A 1 276 ? -8.502 -6.857 3.113 1.00 98.25 276 LEU A C 1
ATOM 2215 O O . LEU A 1 276 ? -7.700 -7.784 3.006 1.00 98.25 276 LEU A O 1
ATOM 2219 N N . GLN A 1 277 ? -9.421 -6.611 2.173 1.00 97.62 277 GLN A N 1
ATOM 2220 C CA . GLN A 1 277 ? -9.486 -7.376 0.920 1.00 97.62 277 GLN A CA 1
ATOM 2221 C C . GLN A 1 277 ? -8.203 -7.195 0.088 1.00 97.62 277 GLN A C 1
ATOM 2223 O O . GLN A 1 277 ? -7.660 -8.163 -0.438 1.00 97.62 277 GLN A O 1
ATOM 2228 N N . GLY A 1 278 ? -7.678 -5.966 0.008 1.00 97.12 278 GLY A N 1
ATOM 2229 C CA . GLY A 1 278 ? -6.382 -5.689 -0.621 1.00 97.12 278 GLY A CA 1
ATOM 2230 C C . GLY A 1 278 ? -5.214 -6.374 0.088 1.00 97.12 278 GLY A C 1
ATOM 2231 O O . GLY A 1 278 ? -4.375 -6.987 -0.563 1.00 97.12 278 GLY A O 1
ATOM 2232 N N . LEU A 1 279 ? -5.175 -6.334 1.419 1.00 97.31 279 LEU A N 1
ATOM 2233 C CA . LEU A 1 279 ? -4.127 -7.018 2.180 1.00 97.31 279 LEU A CA 1
ATOM 2234 C C . LEU A 1 279 ? -4.203 -8.536 2.052 1.00 97.31 279 LEU A C 1
ATOM 2236 O O . LEU A 1 279 ? -3.163 -9.177 2.000 1.00 97.31 279 LEU A O 1
ATOM 2240 N N . THR A 1 280 ? -5.400 -9.108 1.918 1.00 97.12 280 THR A N 1
ATOM 2241 C CA . THR A 1 280 ? -5.571 -10.550 1.688 1.00 97.12 280 THR A CA 1
ATOM 2242 C C . THR A 1 280 ? -4.840 -11.007 0.421 1.00 97.12 280 THR A C 1
ATOM 2244 O O . THR A 1 280 ? -4.138 -12.017 0.458 1.00 97.12 280 THR A O 1
ATOM 2247 N N . GLU A 1 281 ? -4.923 -10.237 -0.672 1.00 95.75 281 GLU A N 1
ATOM 2248 C CA . GLU A 1 281 ? -4.158 -10.499 -1.903 1.00 95.75 281 GLU A CA 1
ATOM 2249 C C . GLU A 1 281 ? -2.645 -10.526 -1.624 1.00 95.75 281 GLU A C 1
ATOM 2251 O O . GLU A 1 281 ? -1.971 -11.508 -1.939 1.00 95.75 281 GLU A O 1
ATOM 2256 N N . ALA A 1 282 ? -2.106 -9.482 -0.990 1.00 95.06 282 ALA A N 1
ATOM 2257 C CA . ALA A 1 282 ? -0.675 -9.388 -0.697 1.00 95.06 282 ALA A CA 1
ATOM 2258 C C . ALA A 1 282 ? -0.195 -10.483 0.272 1.00 95.06 282 ALA A C 1
ATOM 2260 O O . ALA A 1 282 ? 0.810 -11.156 0.026 1.00 95.06 282 ALA A O 1
ATOM 2261 N N . HIS A 1 283 ? -0.946 -10.723 1.346 1.00 95.44 283 HIS A N 1
ATOM 2262 C CA . HIS A 1 283 ? -0.619 -11.711 2.372 1.00 95.44 283 HIS A CA 1
ATOM 2263 C C . HIS A 1 283 ? -0.668 -13.138 1.823 1.00 95.44 283 HIS A C 1
ATOM 2265 O O . HIS A 1 283 ? 0.191 -13.940 2.184 1.00 95.44 283 HIS A O 1
ATOM 2271 N N . SER A 1 284 ? -1.574 -13.445 0.884 1.00 94.56 284 SER A N 1
ATOM 2272 C CA . SER A 1 284 ? -1.600 -14.747 0.191 1.00 94.56 284 SER A CA 1
ATOM 2273 C C . SER A 1 284 ? -0.302 -15.041 -0.577 1.00 94.56 284 SER A C 1
ATOM 2275 O O . SER A 1 284 ? 0.107 -16.195 -0.721 1.00 94.56 284 SER A O 1
ATOM 2277 N N . LYS A 1 285 ? 0.397 -13.983 -1.004 1.00 91.62 285 LYS A N 1
ATOM 2278 C CA . LYS A 1 285 ? 1.697 -14.025 -1.687 1.00 91.62 285 LYS A CA 1
ATOM 2279 C C . LYS A 1 285 ? 2.879 -13.870 -0.728 1.00 91.62 285 LYS A C 1
ATOM 2281 O O . LYS A 1 285 ? 4.023 -13.803 -1.171 1.00 91.62 285 LYS A O 1
ATOM 2286 N N . ASN A 1 286 ? 2.629 -13.873 0.585 1.00 90.50 286 ASN A N 1
ATOM 2287 C CA . ASN A 1 286 ? 3.619 -13.617 1.633 1.00 90.50 286 ASN A CA 1
ATOM 2288 C C . ASN A 1 286 ? 4.322 -12.254 1.488 1.00 90.50 286 ASN A C 1
ATOM 2290 O O . ASN A 1 286 ? 5.510 -12.133 1.806 1.00 90.50 286 ASN A O 1
ATOM 2294 N N . ILE A 1 287 ? 3.603 -11.252 0.978 1.00 92.50 287 ILE A N 1
ATOM 2295 C CA . ILE A 1 287 ? 4.051 -9.864 0.873 1.00 92.50 287 ILE A CA 1
ATOM 2296 C C . ILE A 1 287 ? 3.399 -9.074 2.004 1.00 92.50 287 ILE A C 1
ATOM 2298 O O . ILE A 1 287 ? 2.176 -9.052 2.110 1.00 92.50 287 ILE A O 1
ATOM 2302 N N . TYR A 1 288 ? 4.206 -8.411 2.828 1.00 93.69 288 TYR A N 1
ATOM 2303 C CA . TYR A 1 288 ? 3.733 -7.560 3.926 1.00 93.69 288 TYR A CA 1
ATOM 2304 C C . TYR A 1 288 ? 4.046 -6.105 3.607 1.00 93.69 288 TYR A C 1
ATOM 2306 O O . TYR A 1 288 ? 5.161 -5.816 3.160 1.00 93.69 288 TYR A O 1
ATOM 2314 N N . HIS A 1 289 ? 3.088 -5.204 3.824 1.00 95.31 289 HIS A N 1
ATOM 2315 C CA . HIS A 1 289 ? 3.222 -3.796 3.460 1.00 95.31 289 HIS A CA 1
ATOM 2316 C C . HIS A 1 289 ? 4.203 -3.060 4.387 1.00 95.31 289 HIS A C 1
ATOM 2318 O O . HIS A 1 289 ? 5.140 -2.419 3.907 1.00 95.31 289 HIS A O 1
ATOM 2324 N N . LEU A 1 290 ? 4.022 -3.216 5.703 1.00 93.38 290 LEU A N 1
ATOM 2325 C CA . LEU A 1 290 ? 4.849 -2.745 6.825 1.00 93.38 290 LEU A CA 1
ATOM 2326 C C . LEU A 1 290 ? 4.915 -1.226 7.063 1.00 93.38 290 LEU A C 1
ATOM 2328 O O . LEU A 1 290 ? 5.417 -0.806 8.105 1.00 93.38 290 LEU A O 1
ATOM 2332 N N . ASP A 1 291 ? 4.384 -0.397 6.162 1.00 92.69 291 ASP A N 1
ATOM 2333 C CA . ASP A 1 291 ? 4.209 1.057 6.370 1.00 92.69 291 ASP A CA 1
ATOM 2334 C C . ASP A 1 291 ? 2.793 1.531 6.007 1.00 92.69 291 ASP A C 1
ATOM 2336 O O . ASP A 1 291 ? 2.610 2.493 5.257 1.00 92.69 291 ASP A O 1
ATOM 2340 N N . LEU A 1 292 ? 1.761 0.809 6.455 1.00 96.75 292 LEU A N 1
ATOM 2341 C CA . LEU A 1 292 ? 0.385 1.272 6.272 1.00 96.75 292 LEU A CA 1
ATOM 2342 C C . LEU A 1 292 ? 0.117 2.483 7.168 1.00 96.75 292 LEU A C 1
ATOM 2344 O O . LEU A 1 292 ? 0.311 2.447 8.382 1.00 96.75 292 LEU A O 1
ATOM 2348 N N . LYS A 1 293 ? -0.366 3.550 6.537 1.00 94.75 293 LYS A N 1
ATOM 2349 C CA . LYS A 1 293 ? -0.745 4.827 7.148 1.00 94.75 293 LYS A CA 1
ATOM 2350 C C . LYS A 1 293 ? -1.737 5.556 6.235 1.00 94.75 293 LYS A C 1
ATOM 2352 O O . LYS A 1 293 ? -1.789 5.239 5.043 1.00 94.75 293 LYS A O 1
ATOM 2357 N N . PRO A 1 294 ? -2.486 6.557 6.725 1.00 96.50 294 PRO A N 1
ATOM 2358 C CA . PRO A 1 294 ? -3.484 7.264 5.924 1.00 96.50 294 PRO A CA 1
ATOM 2359 C C . PRO A 1 294 ? -2.940 7.909 4.638 1.00 96.50 294 PRO A C 1
ATOM 2361 O O . PRO A 1 294 ? -3.658 7.967 3.642 1.00 96.50 294 PRO A O 1
ATOM 2364 N N . SER A 1 295 ? -1.679 8.351 4.610 1.00 93.81 295 SER A N 1
ATOM 2365 C CA . SER A 1 295 ? -1.050 8.901 3.397 1.00 93.81 295 SER A CA 1
ATOM 2366 C C . SER A 1 295 ? -0.734 7.847 2.327 1.00 93.81 295 SER A C 1
ATOM 2368 O O . SER A 1 295 ? -0.692 8.187 1.146 1.00 93.81 295 SER A O 1
ATOM 2370 N N . ASN A 1 296 ? -0.624 6.570 2.710 1.00 96.19 296 ASN A N 1
ATOM 2371 C CA . ASN A 1 296 ? -0.413 5.427 1.809 1.00 96.19 296 ASN A CA 1
ATOM 2372 C C . ASN A 1 296 ? -1.729 4.731 1.405 1.00 96.19 296 ASN A C 1
ATOM 2374 O O . ASN A 1 296 ? -1.727 3.646 0.820 1.00 96.19 296 ASN A O 1
ATOM 2378 N N . ILE A 1 297 ? -2.873 5.355 1.697 1.00 98.12 297 ILE A N 1
ATOM 2379 C CA . ILE A 1 297 ? -4.195 4.899 1.267 1.00 98.12 297 ILE A CA 1
ATOM 2380 C C . ILE A 1 297 ? -4.825 6.001 0.429 1.00 98.12 297 ILE A C 1
ATOM 2382 O O . ILE A 1 297 ? -5.187 7.059 0.941 1.00 98.12 297 ILE A O 1
ATOM 2386 N N . LEU A 1 298 ? -4.966 5.749 -0.868 1.00 97.69 298 LEU A N 1
ATOM 2387 C CA . LEU A 1 298 ? -5.592 6.674 -1.805 1.00 97.69 298 LEU A CA 1
ATOM 2388 C C . LEU A 1 298 ? -7.078 6.360 -1.954 1.00 97.69 298 LEU A C 1
ATOM 2390 O O . LEU A 1 298 ? -7.495 5.207 -1.853 1.00 97.69 298 LEU A O 1
ATOM 2394 N N . LEU A 1 299 ? -7.876 7.383 -2.235 1.00 97.94 299 LEU A N 1
ATOM 2395 C CA . LEU A 1 299 ? -9.305 7.257 -2.480 1.00 97.94 299 LEU A CA 1
ATOM 2396 C C . LEU A 1 299 ? -9.605 7.519 -3.948 1.00 97.94 299 LEU A C 1
ATOM 2398 O O . LEU A 1 299 ? -9.158 8.502 -4.536 1.00 97.94 299 LEU A O 1
ATOM 2402 N N . THR A 1 300 ? -10.388 6.642 -4.563 1.00 96.50 300 THR A N 1
ATOM 2403 C CA . THR A 1 300 ? -10.979 6.942 -5.872 1.00 96.50 300 THR A CA 1
ATOM 2404 C C . THR A 1 300 ? -12.012 8.068 -5.745 1.00 96.50 300 THR A C 1
ATOM 2406 O O . THR A 1 300 ? -12.451 8.405 -4.647 1.00 96.50 300 THR A O 1
ATOM 2409 N N . LEU A 1 301 ? -12.459 8.630 -6.873 1.00 93.69 301 LEU A N 1
ATOM 2410 C CA . LEU A 1 301 ? -13.548 9.622 -6.880 1.00 93.69 301 LEU A CA 1
ATOM 2411 C C . LEU A 1 301 ? -14.873 9.066 -6.327 1.00 93.69 301 LEU A C 1
ATOM 2413 O O . LEU A 1 301 ? -15.714 9.834 -5.880 1.00 93.69 301 LEU A O 1
ATOM 2417 N N . ASN A 1 302 ? -15.027 7.739 -6.319 1.00 93.06 302 ASN A N 1
ATOM 2418 C CA . ASN A 1 302 ? -16.173 7.037 -5.742 1.00 93.06 302 ASN A CA 1
ATOM 2419 C C . ASN A 1 302 ? -15.918 6.602 -4.284 1.00 93.06 302 ASN A C 1
ATOM 2421 O O . ASN A 1 302 ? -16.596 5.710 -3.784 1.00 93.06 302 ASN A O 1
ATOM 2425 N N . GLU A 1 303 ? -14.906 7.176 -3.625 1.00 91.50 303 GLU A N 1
ATOM 2426 C CA . GLU A 1 303 ? -14.513 6.910 -2.232 1.00 91.50 303 GLU A CA 1
ATOM 2427 C C . GLU A 1 303 ? -14.088 5.461 -1.919 1.00 91.50 303 GLU A C 1
ATOM 2429 O O . GLU A 1 303 ? -13.983 5.069 -0.758 1.00 91.50 303 GLU A O 1
ATOM 2434 N N . GLU A 1 304 ? -13.779 4.655 -2.937 1.00 96.19 304 GLU A N 1
ATOM 2435 C CA . GLU A 1 304 ? -13.204 3.320 -2.739 1.00 96.19 304 GLU A CA 1
ATOM 2436 C C . GLU A 1 304 ? -11.690 3.419 -2.454 1.00 96.19 304 GLU A C 1
ATOM 2438 O O . GLU A 1 304 ? -10.995 4.131 -3.194 1.00 96.19 304 GLU A O 1
ATOM 2443 N N . PRO A 1 305 ? -11.158 2.719 -1.428 1.00 98.25 305 PRO A N 1
ATOM 2444 C CA . PRO A 1 305 ? -9.764 2.847 -1.020 1.00 98.25 305 PRO A CA 1
ATOM 2445 C C . PRO A 1 305 ? -8.826 1.945 -1.828 1.00 98.25 305 PRO A C 1
ATOM 2447 O O . PRO A 1 305 ? -9.177 0.818 -2.197 1.00 98.25 305 PRO A O 1
ATOM 2450 N N . LYS A 1 306 ? -7.605 2.436 -2.053 1.00 98.50 306 LYS A N 1
ATOM 2451 C CA . LYS A 1 306 ? -6.505 1.750 -2.737 1.00 98.50 306 LYS A CA 1
ATOM 2452 C C . LYS A 1 306 ? -5.198 1.910 -1.963 1.00 98.50 306 LYS A C 1
ATOM 2454 O O . LYS A 1 306 ? -4.762 3.030 -1.707 1.00 98.50 306 LYS A O 1
ATOM 2459 N N . ILE A 1 307 ? -4.566 0.789 -1.630 1.00 98.44 307 ILE A N 1
ATOM 2460 C CA . ILE A 1 307 ? -3.248 0.734 -0.986 1.00 98.44 307 ILE A CA 1
ATOM 2461 C C . ILE A 1 307 ? -2.169 1.105 -2.011 1.00 98.44 307 ILE A C 1
ATOM 2463 O O . ILE A 1 307 ? -2.210 0.637 -3.153 1.00 98.44 307 ILE A O 1
ATOM 2467 N N . THR A 1 308 ? -1.215 1.939 -1.605 1.00 95.38 308 THR A N 1
ATOM 2468 C CA . THR A 1 308 ? -0.092 2.412 -2.425 1.00 95.38 308 THR A CA 1
ATOM 2469 C C . THR A 1 308 ? 1.212 2.420 -1.617 1.00 95.38 308 THR A C 1
ATOM 2471 O O . THR A 1 308 ? 1.176 2.270 -0.405 1.00 95.38 308 THR A O 1
ATOM 2474 N N . ASP A 1 309 ? 2.338 2.667 -2.291 1.00 90.12 309 ASP A N 1
ATOM 2475 C CA . ASP A 1 309 ? 3.684 2.845 -1.716 1.00 90.12 309 ASP A CA 1
ATOM 2476 C C . ASP A 1 309 ? 4.264 1.609 -1.002 1.00 90.12 309 ASP A C 1
ATOM 2478 O O . ASP A 1 309 ? 4.483 1.576 0.207 1.00 90.12 309 ASP A O 1
ATOM 2482 N N . TRP A 1 310 ? 4.617 0.596 -1.797 1.00 91.19 310 TRP A N 1
ATOM 2483 C CA . TRP A 1 310 ? 5.162 -0.689 -1.334 1.00 91.19 310 TRP A CA 1
ATOM 2484 C C . TRP A 1 310 ? 6.683 -0.651 -1.067 1.00 91.19 310 TRP A C 1
ATOM 2486 O O . TRP A 1 310 ? 7.380 -1.668 -1.126 1.00 91.19 310 TRP A O 1
ATOM 2496 N N . GLY A 1 311 ? 7.234 0.533 -0.779 1.00 81.44 311 GLY A N 1
ATOM 2497 C CA . GLY A 1 311 ? 8.678 0.760 -0.651 1.00 81.44 311 GLY A CA 1
ATOM 2498 C C . GLY A 1 311 ? 9.333 0.068 0.554 1.00 81.44 311 GLY A C 1
ATOM 2499 O O . GLY A 1 311 ? 10.495 -0.341 0.475 1.00 81.44 311 GLY A O 1
ATOM 2500 N N . LEU A 1 312 ? 8.604 -0.111 1.663 1.00 72.88 312 LEU A N 1
ATOM 2501 C CA . LEU A 1 312 ? 9.092 -0.851 2.842 1.00 72.88 312 LEU A CA 1
ATOM 2502 C C . LEU A 1 312 ? 8.703 -2.329 2.844 1.00 72.88 312 LEU A C 1
ATOM 2504 O O . LEU A 1 312 ? 9.132 -3.079 3.730 1.00 72.88 312 LEU A O 1
ATOM 2508 N N . SER A 1 313 ? 7.945 -2.766 1.842 1.00 76.12 313 SER A N 1
ATOM 2509 C CA . SER A 1 313 ? 7.352 -4.092 1.837 1.00 76.12 313 SER A CA 1
ATOM 2510 C C . SER A 1 313 ? 8.400 -5.200 1.812 1.00 76.12 313 SER A C 1
ATOM 2512 O O . SER A 1 313 ? 9.527 -5.038 1.323 1.00 76.12 313 SER A O 1
ATOM 2514 N N . LYS A 1 314 ? 8.056 -6.354 2.382 1.00 77.06 314 LYS A N 1
ATOM 2515 C CA . LYS A 1 314 ? 8.946 -7.521 2.461 1.00 77.06 314 LYS A CA 1
ATOM 2516 C C . LYS A 1 314 ? 8.238 -8.780 1.992 1.00 77.06 314 LYS A C 1
ATOM 2518 O O . LYS A 1 314 ? 7.050 -8.948 2.231 1.00 77.06 314 LYS A O 1
ATOM 2523 N N . ILE A 1 315 ? 9.015 -9.671 1.379 1.00 66.19 315 ILE A N 1
ATOM 2524 C CA . ILE A 1 315 ? 8.609 -11.041 1.063 1.00 66.19 315 ILE A CA 1
ATOM 2525 C C . ILE A 1 315 ? 9.074 -11.932 2.218 1.00 66.19 315 ILE A C 1
ATOM 2527 O O . ILE A 1 315 ? 10.249 -11.882 2.592 1.00 66.19 315 ILE A O 1
ATOM 2531 N N . ALA A 1 316 ? 8.194 -12.768 2.775 1.00 57.69 316 ALA A N 1
ATOM 2532 C CA . ALA A 1 316 ? 8.517 -13.588 3.950 1.00 57.69 316 ALA A CA 1
ATOM 2533 C C . ALA A 1 316 ? 9.771 -14.472 3.769 1.00 57.69 316 ALA A C 1
ATOM 2535 O O . ALA A 1 316 ? 10.519 -14.681 4.723 1.00 57.69 316 ALA A O 1
ATOM 2536 N N . LYS A 1 317 ? 10.050 -14.944 2.545 1.00 53.56 317 LYS A N 1
ATOM 2537 C CA . LYS A 1 317 ? 11.208 -15.802 2.220 1.00 53.56 317 LYS A CA 1
ATOM 2538 C C . LYS A 1 317 ? 12.559 -15.073 2.254 1.00 53.56 317 LYS A C 1
ATOM 2540 O O . LYS A 1 317 ? 13.576 -15.710 2.513 1.00 53.56 317 LYS A O 1
ATOM 2545 N N . ASP A 1 318 ? 12.567 -13.752 2.084 1.00 57.56 318 ASP A N 1
ATOM 2546 C CA . ASP A 1 318 ? 13.788 -12.932 2.107 1.00 57.56 318 ASP A CA 1
ATOM 2547 C C . ASP A 1 318 ? 14.149 -12.460 3.536 1.00 57.56 318 ASP A C 1
ATOM 2549 O O . ASP A 1 318 ? 15.130 -11.743 3.746 1.00 57.56 318 ASP A O 1
ATOM 2553 N N . SER A 1 319 ? 13.375 -12.869 4.552 1.00 50.16 319 SER A N 1
ATOM 2554 C CA . SER A 1 319 ? 13.443 -12.380 5.941 1.00 50.16 319 SER A CA 1
ATOM 2555 C C . SER A 1 319 ? 14.591 -12.960 6.791 1.00 50.16 319 SER A C 1
ATOM 2557 O O . SER A 1 319 ? 14.445 -13.243 7.987 1.00 50.16 319 SER A O 1
ATOM 2559 N N . LYS A 1 320 ? 15.798 -13.071 6.223 1.00 46.22 320 LYS A N 1
ATOM 2560 C CA . LYS A 1 320 ? 17.017 -13.224 7.035 1.00 46.22 320 LYS A CA 1
ATOM 2561 C C . LYS A 1 320 ? 17.288 -11.913 7.785 1.00 46.22 320 LYS A C 1
ATOM 2563 O O . LYS A 1 320 ? 17.996 -11.051 7.288 1.00 46.22 320 LYS A O 1
ATOM 2568 N N . TYR A 1 321 ? 16.670 -11.756 8.958 1.00 45.03 321 TYR A N 1
ATOM 2569 C CA . TYR A 1 321 ? 16.994 -10.798 10.036 1.00 45.03 321 TYR A CA 1
ATOM 2570 C C . TYR A 1 321 ? 17.228 -9.323 9.655 1.00 45.03 321 TYR A C 1
ATOM 2572 O O . TYR A 1 321 ? 17.815 -8.573 10.430 1.00 45.03 321 TYR A O 1
ATOM 2580 N N . THR A 1 322 ? 16.763 -8.855 8.499 1.00 52.91 322 THR A N 1
ATOM 2581 C CA . THR A 1 322 ? 16.883 -7.438 8.160 1.00 52.91 322 THR A CA 1
ATOM 2582 C C . THR A 1 322 ? 15.873 -6.649 8.979 1.00 52.91 322 THR A C 1
ATOM 2584 O O . THR A 1 322 ? 14.668 -6.879 8.867 1.00 52.91 322 THR A O 1
ATOM 2587 N N . ALA A 1 323 ? 16.349 -5.708 9.797 1.00 58.41 323 ALA A N 1
ATOM 2588 C CA . ALA A 1 323 ? 15.491 -4.729 10.458 1.00 58.41 323 ALA A CA 1
ATOM 2589 C C . ALA A 1 323 ? 14.648 -3.981 9.406 1.00 58.41 323 ALA A C 1
ATOM 2591 O O . ALA A 1 323 ? 15.089 -3.770 8.272 1.00 58.41 323 ALA A O 1
ATOM 2592 N N . VAL A 1 324 ? 13.396 -3.653 9.726 1.00 64.50 324 VAL A N 1
ATOM 2593 C CA . VAL A 1 324 ? 12.616 -2.694 8.927 1.00 64.50 324 VAL A CA 1
ATOM 2594 C C . VAL A 1 324 ? 13.052 -1.310 9.393 1.00 64.50 324 VAL A C 1
ATOM 2596 O O . VAL A 1 324 ? 12.993 -1.025 10.583 1.00 64.50 324 VAL A O 1
ATOM 2599 N N . THR A 1 325 ? 13.532 -0.468 8.485 1.00 64.81 325 THR A N 1
ATOM 2600 C CA . THR A 1 325 ? 13.919 0.913 8.794 1.00 64.81 325 THR A CA 1
ATOM 2601 C C . THR A 1 325 ? 13.077 1.871 7.958 1.00 64.81 325 THR A C 1
ATOM 2603 O O . THR A 1 325 ? 12.692 1.531 6.842 1.00 64.81 325 THR A O 1
ATOM 2606 N N . GLY A 1 326 ? 12.774 3.054 8.499 1.00 69.06 326 GLY A N 1
ATOM 2607 C CA . GLY A 1 326 ? 11.991 4.084 7.802 1.00 69.06 326 GLY A CA 1
ATOM 2608 C C . GLY A 1 326 ? 10.469 3.985 7.957 1.00 69.06 326 GLY A C 1
ATOM 2609 O O . GLY A 1 326 ? 9.763 4.651 7.209 1.00 69.06 326 GLY A O 1
ATOM 2610 N N . TYR A 1 327 ? 9.971 3.180 8.901 1.00 77.69 327 TYR A N 1
ATOM 2611 C CA . TYR A 1 327 ? 8.545 3.111 9.231 1.00 77.69 327 TYR A CA 1
ATOM 2612 C C . TYR A 1 327 ? 8.047 4.407 9.886 1.00 77.69 327 TYR A C 1
ATOM 2614 O O . TYR A 1 327 ? 8.808 5.154 10.507 1.00 77.69 327 TYR A O 1
ATOM 2622 N N . THR A 1 328 ? 6.742 4.645 9.795 1.00 83.69 328 THR A N 1
ATOM 2623 C CA . THR A 1 328 ? 6.096 5.794 10.439 1.00 83.69 328 THR A CA 1
ATOM 2624 C C . THR A 1 328 ? 5.734 5.464 11.887 1.00 83.69 328 THR A C 1
ATOM 2626 O O . THR A 1 328 ? 4.828 4.669 12.123 1.00 83.69 328 THR A O 1
ATOM 2629 N N . LEU A 1 329 ? 6.424 6.081 12.857 1.00 87.81 329 LEU A N 1
ATOM 2630 C CA . LEU A 1 329 ? 6.330 5.745 14.289 1.00 87.81 329 LEU A CA 1
ATOM 2631 C C . LEU A 1 329 ? 4.887 5.686 14.822 1.00 87.81 329 LEU A C 1
ATOM 2633 O O . LEU A 1 329 ? 4.527 4.716 15.474 1.00 87.81 329 LEU A O 1
ATOM 2637 N N . MET A 1 330 ? 4.048 6.662 14.462 1.00 90.00 330 MET A N 1
ATOM 2638 C CA . MET A 1 330 ? 2.641 6.768 14.892 1.00 90.00 330 MET A CA 1
ATOM 2639 C C . MET A 1 330 ? 1.751 5.582 14.480 1.00 90.00 330 MET A C 1
ATOM 2641 O O . MET A 1 330 ? 0.637 5.439 14.976 1.00 90.00 330 MET A O 1
ATOM 2645 N N . TYR A 1 331 ? 2.210 4.758 13.537 1.00 93.38 331 TYR A N 1
ATOM 2646 C CA . TYR A 1 331 ? 1.515 3.555 13.073 1.00 93.38 331 TYR A CA 1
ATOM 2647 C C . TYR A 1 331 ? 2.381 2.304 13.267 1.00 93.38 331 TYR A C 1
ATOM 2649 O O . TYR A 1 331 ? 2.002 1.215 12.849 1.00 93.38 331 TYR A O 1
ATOM 2657 N N . ALA A 1 332 ? 3.566 2.424 13.865 1.00 91.38 332 ALA A N 1
ATOM 2658 C CA . ALA A 1 332 ? 4.485 1.308 13.995 1.00 91.38 332 ALA A CA 1
ATOM 2659 C C . ALA A 1 332 ? 3.962 0.299 15.021 1.00 91.38 332 ALA A C 1
ATOM 2661 O O . ALA A 1 332 ? 3.657 0.650 16.159 1.00 91.38 332 ALA A O 1
ATOM 2662 N N . ALA A 1 333 ? 3.893 -0.970 14.625 1.00 92.38 333 ALA A N 1
ATOM 2663 C CA . ALA A 1 333 ? 3.648 -2.044 15.574 1.00 92.38 333 ALA A CA 1
ATOM 2664 C C . ALA A 1 333 ? 4.873 -2.235 16.497 1.00 92.38 333 ALA A C 1
ATOM 2666 O O . ALA A 1 333 ? 6.003 -1.955 16.070 1.00 92.38 333 ALA A O 1
ATOM 2667 N N . PRO A 1 334 ? 4.701 -2.726 17.738 1.00 91.38 334 PRO A N 1
ATOM 2668 C CA . PRO A 1 334 ? 5.796 -2.878 18.701 1.00 91.38 334 PRO A CA 1
ATOM 2669 C C . PRO A 1 334 ? 6.997 -3.677 18.173 1.00 91.38 334 PRO A C 1
ATOM 2671 O O . PRO A 1 334 ? 8.144 -3.335 18.456 1.00 91.38 334 PRO A O 1
ATOM 2674 N N . GLU A 1 335 ? 6.763 -4.695 17.344 1.00 91.12 335 GLU A N 1
ATOM 2675 C CA . GLU A 1 335 ? 7.795 -5.521 16.710 1.00 91.12 335 GLU A CA 1
ATOM 2676 C C . GLU A 1 335 ? 8.611 -4.804 15.626 1.00 91.12 335 GLU A C 1
ATOM 2678 O O . GLU A 1 335 ? 9.696 -5.266 15.275 1.00 91.12 335 GLU A O 1
ATOM 2683 N N . LEU A 1 336 ? 8.138 -3.663 15.111 1.00 88.62 336 LEU A N 1
ATOM 2684 C CA . LEU A 1 336 ? 8.949 -2.781 14.266 1.00 88.62 336 LEU A CA 1
ATOM 2685 C C . LEU A 1 336 ? 9.914 -1.932 15.102 1.00 88.62 336 LEU A C 1
ATOM 2687 O O . LEU A 1 336 ? 11.010 -1.629 14.632 1.00 88.62 336 LEU A O 1
ATOM 2691 N N . ILE A 1 337 ? 9.524 -1.582 16.332 1.00 88.88 337 ILE A N 1
ATOM 2692 C CA . ILE A 1 337 ? 10.286 -0.711 17.239 1.00 88.88 337 ILE A CA 1
ATOM 2693 C C . ILE A 1 337 ? 11.317 -1.518 18.032 1.00 88.88 337 ILE A C 1
ATOM 2695 O O . ILE A 1 337 ? 12.502 -1.183 18.032 1.00 88.88 337 ILE A O 1
ATOM 2699 N N . SER A 1 338 ? 10.884 -2.608 18.673 1.00 87.44 338 SER A N 1
ATOM 2700 C CA . SER A 1 338 ? 11.761 -3.547 19.374 1.00 87.44 338 SER A CA 1
ATOM 2701 C C . SER A 1 338 ? 11.536 -4.984 18.891 1.00 87.44 338 SER A C 1
ATOM 2703 O O . SER A 1 338 ? 10.858 -5.782 19.547 1.00 87.44 338 SER A O 1
ATOM 2705 N N . PRO A 1 339 ? 12.156 -5.372 17.758 1.00 85.81 339 PRO A N 1
ATOM 2706 C CA . PRO A 1 339 ? 12.059 -6.737 17.247 1.00 85.81 339 PRO A CA 1
ATOM 2707 C C . PRO A 1 339 ? 12.628 -7.798 18.203 1.00 85.81 339 PRO A C 1
ATOM 2709 O O . PRO A 1 339 ? 12.311 -8.982 18.098 1.00 85.81 339 PRO A O 1
ATOM 2712 N N . LYS A 1 340 ? 13.519 -7.394 19.121 1.00 87.44 340 LYS A N 1
ATOM 2713 C CA . LYS A 1 340 ? 14.097 -8.297 20.125 1.00 87.44 340 LYS A CA 1
ATOM 2714 C C . LYS A 1 340 ? 13.064 -8.724 21.164 1.00 87.44 340 LYS A C 1
ATOM 2716 O O . LYS A 1 340 ? 13.079 -9.883 21.563 1.00 87.44 340 LYS A O 1
ATOM 2721 N N . ASP A 1 341 ? 12.177 -7.810 21.546 1.00 88.62 341 ASP A N 1
ATOM 2722 C CA . ASP A 1 341 ? 11.214 -8.034 22.625 1.00 88.62 341 ASP A CA 1
ATOM 2723 C C . ASP A 1 341 ? 9.877 -8.566 22.091 1.00 88.62 341 ASP A C 1
ATOM 2725 O O . ASP A 1 341 ? 9.255 -9.420 22.717 1.00 88.62 341 ASP A O 1
ATOM 2729 N N . PHE A 1 342 ? 9.451 -8.101 20.910 1.00 87.38 342 PHE A N 1
ATOM 2730 C CA . PHE A 1 342 ? 8.130 -8.409 20.340 1.00 87.38 342 PHE A CA 1
ATOM 2731 C C . PHE A 1 342 ? 8.171 -9.346 19.121 1.00 87.38 342 PHE A C 1
ATOM 2733 O O . PHE A 1 342 ? 7.129 -9.718 18.583 1.00 87.38 342 PHE A O 1
ATOM 2740 N N . GLY A 1 343 ? 9.360 -9.785 18.702 1.00 86.75 343 GLY A N 1
ATOM 2741 C CA . GLY A 1 343 ? 9.539 -10.729 17.601 1.00 86.75 343 GLY A CA 1
ATOM 2742 C C . GLY A 1 343 ? 9.690 -10.063 16.232 1.00 86.75 343 GLY A C 1
ATOM 2743 O O . GLY A 1 343 ? 10.110 -8.919 16.105 1.00 86.75 343 GLY A O 1
ATOM 2744 N N . LYS A 1 344 ? 9.427 -10.819 15.162 1.00 86.94 344 LYS A N 1
ATOM 2745 C CA . LYS A 1 344 ? 9.626 -10.351 13.782 1.00 86.94 344 LYS A CA 1
ATOM 2746 C C . LYS A 1 344 ? 8.318 -9.837 13.189 1.00 86.94 344 LYS A C 1
ATOM 2748 O O . LYS A 1 344 ? 7.281 -10.459 13.383 1.00 86.94 344 LYS A O 1
ATOM 2753 N N . ALA A 1 345 ? 8.420 -8.777 12.390 1.00 88.00 345 ALA A N 1
ATOM 2754 C CA . ALA A 1 345 ? 7.309 -8.277 11.591 1.00 88.00 345 ALA A CA 1
ATOM 2755 C C . ALA A 1 345 ? 6.807 -9.330 10.590 1.00 88.00 345 ALA A C 1
ATOM 2757 O O . ALA A 1 345 ? 7.603 -9.961 9.883 1.00 88.00 345 ALA A O 1
ATOM 2758 N N . ASP A 1 346 ? 5.489 -9.482 10.522 1.00 89.06 346 ASP A N 1
ATOM 2759 C CA . ASP A 1 346 ? 4.781 -10.381 9.612 1.00 89.06 346 ASP A CA 1
ATOM 2760 C C . ASP A 1 346 ? 3.428 -9.778 9.188 1.00 89.06 346 ASP A C 1
ATOM 2762 O O . ASP A 1 346 ? 3.207 -8.577 9.335 1.00 89.06 346 ASP A O 1
ATOM 2766 N N . CYS A 1 347 ? 2.512 -10.582 8.640 1.00 92.56 347 CYS A N 1
ATOM 2767 C CA . CYS A 1 347 ? 1.197 -10.099 8.214 1.00 92.56 347 CYS A CA 1
ATOM 2768 C C . CYS A 1 347 ? 0.396 -9.417 9.338 1.00 92.56 347 CYS A C 1
ATOM 2770 O O . CYS A 1 347 ? -0.419 -8.540 9.057 1.00 92.56 347 CYS A O 1
ATOM 2772 N N . ARG A 1 348 ? 0.633 -9.768 10.610 1.00 94.25 348 ARG A N 1
ATOM 2773 C CA . ARG A 1 348 ? -0.057 -9.184 11.771 1.00 94.25 348 ARG A CA 1
ATOM 2774 C C . ARG A 1 348 ? 0.364 -7.737 12.021 1.00 94.25 348 ARG A C 1
ATOM 2776 O O . ARG A 1 348 ? -0.441 -6.971 12.544 1.00 94.25 348 ARG A O 1
ATOM 2783 N N . THR A 1 349 ? 1.561 -7.347 11.583 1.00 94.50 349 THR A N 1
ATOM 2784 C CA . THR A 1 349 ? 2.037 -5.958 11.620 1.00 94.50 349 THR A CA 1
ATOM 2785 C C . THR A 1 349 ? 1.131 -5.043 10.791 1.00 94.50 349 THR A C 1
ATOM 2787 O O . THR A 1 349 ? 0.727 -3.978 11.259 1.00 94.50 349 THR A O 1
ATOM 2790 N N . ASP A 1 350 ? 0.727 -5.487 9.596 1.00 97.06 350 ASP A N 1
ATOM 2791 C CA . ASP A 1 350 ? -0.211 -4.740 8.749 1.00 97.06 350 ASP A CA 1
ATOM 2792 C C . ASP A 1 350 ? -1.599 -4.642 9.411 1.00 97.06 350 ASP A C 1
ATOM 2794 O O . ASP A 1 350 ? -2.259 -3.606 9.342 1.00 97.06 350 ASP A O 1
ATOM 2798 N N . ILE A 1 351 ? -2.042 -5.698 10.107 1.00 97.81 351 ILE A N 1
ATOM 2799 C CA . ILE A 1 351 ? -3.324 -5.700 10.834 1.00 97.81 351 ILE A CA 1
ATOM 2800 C C . ILE A 1 351 ? -3.306 -4.711 12.004 1.00 97.81 351 ILE A C 1
ATOM 2802 O O . ILE A 1 351 ? -4.288 -3.996 12.213 1.00 97.81 351 ILE A O 1
ATOM 2806 N N . PHE A 1 352 ? -2.191 -4.621 12.735 1.00 96.88 352 PHE A N 1
ATOM 2807 C CA . PHE A 1 352 ? -2.012 -3.614 13.781 1.00 96.88 352 PHE A CA 1
ATOM 2808 C C . PHE A 1 352 ? -2.172 -2.201 13.204 1.00 96.88 352 PHE A C 1
ATOM 2810 O O . PHE A 1 352 ? -2.984 -1.424 13.704 1.00 96.88 352 PHE A O 1
ATOM 2817 N N . GLN A 1 353 ? -1.479 -1.904 12.100 1.00 97.56 353 GLN A N 1
ATOM 2818 C CA . GLN A 1 353 ? -1.561 -0.617 11.401 1.00 97.56 353 GLN A CA 1
ATOM 2819 C C . GLN A 1 353 ? -2.988 -0.276 10.949 1.00 97.56 353 GLN A C 1
ATOM 2821 O O . GLN A 1 353 ? -3.449 0.849 11.147 1.00 97.56 353 GLN A O 1
ATOM 2826 N N . ILE A 1 354 ? -3.725 -1.250 10.405 1.00 98.31 354 ILE A N 1
ATOM 2827 C CA . ILE A 1 354 ? -5.145 -1.088 10.055 1.00 98.31 354 ILE A CA 1
ATOM 2828 C C . ILE A 1 354 ? -5.994 -0.748 11.288 1.00 98.31 354 ILE A C 1
ATOM 2830 O O . ILE A 1 354 ? -6.887 0.094 11.193 1.00 98.31 354 ILE A O 1
ATOM 2834 N N . GLY A 1 355 ? -5.704 -1.342 12.448 1.00 97.75 355 GLY A N 1
ATOM 2835 C CA . GLY A 1 355 ? -6.368 -1.011 13.711 1.00 97.75 355 GLY A CA 1
ATOM 2836 C C . GLY A 1 355 ? -6.152 0.444 14.139 1.00 97.75 355 GLY A C 1
ATOM 2837 O O . GLY A 1 355 ? -7.110 1.117 14.525 1.00 97.75 355 GLY A O 1
ATOM 2838 N N . ILE A 1 356 ? -4.924 0.954 14.004 1.00 97.69 356 ILE A N 1
ATOM 2839 C CA . ILE A 1 356 ? -4.593 2.364 14.278 1.00 97.69 356 ILE A CA 1
ATOM 2840 C C . ILE A 1 356 ? -5.353 3.293 13.330 1.00 97.69 356 ILE A C 1
ATOM 2842 O O . ILE A 1 356 ? -5.974 4.258 13.774 1.00 97.69 356 ILE A O 1
ATOM 2846 N N . ILE A 1 357 ? -5.370 2.966 12.036 1.00 98.06 357 ILE A N 1
ATOM 2847 C CA . ILE A 1 357 ? -6.094 3.738 11.021 1.00 98.06 357 ILE A CA 1
ATOM 2848 C C . ILE A 1 357 ? -7.593 3.741 11.325 1.00 98.06 357 ILE A C 1
ATOM 2850 O O . ILE A 1 357 ? -8.221 4.795 11.285 1.00 98.06 357 ILE A O 1
ATOM 2854 N N . PHE A 1 358 ? -8.180 2.595 11.677 1.00 98.31 358 PHE A N 1
ATOM 2855 C CA . PHE A 1 358 ? -9.594 2.529 12.041 1.00 98.31 358 PHE A CA 1
ATOM 2856 C C . PHE A 1 358 ? -9.911 3.398 13.262 1.00 98.31 358 PHE A C 1
ATOM 2858 O O . PHE A 1 358 ? -10.883 4.152 13.237 1.00 98.31 358 PHE A O 1
ATOM 2865 N N . TYR A 1 359 ? -9.068 3.346 14.297 1.00 96.94 359 TYR A N 1
ATOM 2866 C CA . TYR A 1 359 ? -9.207 4.201 15.474 1.00 96.94 359 TYR A CA 1
ATOM 2867 C C . TYR A 1 359 ? -9.170 5.687 15.094 1.00 96.94 359 TYR A C 1
ATOM 2869 O O . TYR A 1 359 ? -10.029 6.461 15.520 1.00 96.94 359 TYR A O 1
ATOM 2877 N N . GLU A 1 360 ? -8.209 6.097 14.267 1.00 97.19 360 GLU A N 1
ATOM 2878 C CA . GLU A 1 360 ? -8.090 7.486 13.827 1.00 97.19 360 GLU A CA 1
ATOM 2879 C C . GLU A 1 360 ? -9.296 7.930 12.999 1.00 97.19 360 GLU A C 1
ATOM 2881 O O . GLU A 1 360 ? -9.805 9.034 13.193 1.00 97.19 360 GLU A O 1
ATOM 2886 N N . LEU A 1 361 ? -9.806 7.064 12.122 1.00 97.62 361 LEU A N 1
ATOM 2887 C CA . LEU A 1 361 ? -11.002 7.343 11.334 1.00 97.62 361 LEU A CA 1
ATOM 2888 C C . LEU A 1 361 ? -12.203 7.662 12.226 1.00 97.62 361 LEU A C 1
ATOM 2890 O O . LEU A 1 361 ? -12.878 8.660 11.989 1.00 97.62 361 LEU A O 1
ATOM 2894 N N . VAL A 1 362 ? -12.461 6.860 13.258 1.00 97.75 362 VAL A N 1
ATOM 2895 C CA . VAL A 1 362 ? -13.688 6.983 14.068 1.00 97.75 362 VAL A CA 1
ATOM 2896 C C . VAL A 1 362 ? -13.565 7.990 15.211 1.00 97.75 362 VAL A C 1
ATOM 2898 O O . VAL A 1 362 ? -14.575 8.496 15.694 1.00 97.75 362 VAL A O 1
ATOM 2901 N N . THR A 1 363 ? -12.344 8.308 15.652 1.00 96.25 363 THR A N 1
ATOM 2902 C CA . THR A 1 363 ? -12.106 9.252 16.761 1.00 96.25 363 THR A CA 1
ATOM 2903 C C . THR A 1 363 ? -11.567 10.609 16.311 1.00 96.25 363 THR A C 1
ATOM 2905 O O . THR A 1 363 ? -11.653 11.583 17.059 1.00 96.25 363 THR A O 1
ATOM 2908 N N . GLY A 1 364 ? -10.994 10.685 15.109 1.00 95.00 364 GLY A N 1
ATOM 2909 C CA . GLY A 1 364 ? -10.245 11.842 14.625 1.00 95.00 364 GLY A CA 1
ATOM 2910 C C . GLY A 1 364 ? -8.876 12.039 15.278 1.00 95.00 364 GLY A C 1
ATOM 2911 O O . GLY A 1 364 ? -8.279 13.095 15.086 1.00 95.00 364 GLY A O 1
ATOM 2912 N N . LYS A 1 365 ? -8.379 11.071 16.059 1.00 92.81 365 LYS A N 1
ATOM 2913 C CA . LYS A 1 365 ? -7.094 11.149 16.773 1.00 92.81 365 LYS A CA 1
ATOM 2914 C C . LYS A 1 365 ? -6.311 9.851 16.630 1.00 92.81 365 LYS A C 1
ATOM 2916 O O . LYS A 1 365 ? -6.912 8.784 16.604 1.00 92.81 365 LYS A O 1
ATOM 2921 N N . ASN A 1 366 ? -4.983 9.918 16.603 1.00 91.69 366 ASN A N 1
ATOM 2922 C CA . ASN A 1 366 ? -4.169 8.709 16.713 1.00 91.69 366 ASN A CA 1
ATOM 2923 C C . ASN A 1 366 ? -4.273 8.144 18.153 1.00 91.69 366 ASN A C 1
ATOM 2925 O O . ASN A 1 366 ? -4.365 8.930 19.102 1.00 91.69 366 ASN A O 1
ATOM 2929 N N . PRO A 1 367 ? -4.332 6.813 18.350 1.00 89.69 367 PRO A N 1
ATOM 2930 C CA . PRO A 1 367 ? -4.359 6.211 19.687 1.00 89.69 367 PRO A CA 1
ATOM 2931 C C . PRO A 1 367 ? -3.056 6.397 20.478 1.00 89.69 367 PRO A C 1
ATOM 2933 O O . PRO A 1 367 ? -3.098 6.357 21.709 1.00 89.69 367 PRO A O 1
ATOM 2936 N N . PHE A 1 368 ? -1.931 6.598 19.791 1.00 87.56 368 PHE A N 1
ATOM 2937 C CA . PHE A 1 368 ? -0.638 6.935 20.374 1.00 87.56 368 PHE A CA 1
ATOM 2938 C C . PHE A 1 368 ? -0.327 8.386 20.016 1.00 87.56 368 PHE A C 1
ATOM 2940 O O . PHE A 1 368 ? -0.397 8.767 18.853 1.00 87.56 368 PHE A O 1
ATOM 2947 N N . ASP A 1 369 ? -0.052 9.215 21.016 1.00 78.00 369 ASP A N 1
ATOM 2948 C CA . ASP A 1 369 ? 0.212 10.641 20.833 1.00 78.00 369 ASP A CA 1
ATOM 2949 C C . ASP A 1 369 ? 1.283 11.076 21.831 1.00 78.00 369 ASP A C 1
ATOM 2951 O O . ASP A 1 369 ? 1.287 10.625 22.981 1.00 78.00 369 ASP A O 1
ATOM 2955 N N . GLY A 1 370 ? 2.199 11.926 21.386 1.00 78.50 370 GLY A N 1
ATOM 2956 C CA . GLY A 1 370 ? 3.340 12.371 22.172 1.00 78.50 370 GLY A CA 1
ATOM 2957 C C . GLY A 1 370 ? 4.195 13.375 21.407 1.00 78.50 370 GLY A C 1
ATOM 2958 O O . GLY A 1 370 ? 4.274 13.348 20.182 1.00 78.50 370 GLY A O 1
ATOM 2959 N N . ASP A 1 371 ? 4.866 14.257 22.144 1.00 78.69 371 ASP A N 1
ATOM 2960 C CA . ASP A 1 371 ? 5.687 15.327 21.565 1.00 78.69 371 ASP A CA 1
ATOM 2961 C C . ASP A 1 371 ? 7.079 14.827 21.137 1.00 78.69 371 ASP A C 1
ATOM 2963 O O . ASP A 1 371 ? 7.835 15.525 20.458 1.00 78.69 371 ASP A O 1
ATOM 2967 N N . THR A 1 372 ? 7.445 13.613 21.557 1.00 80.88 372 THR A N 1
ATOM 2968 C CA . THR A 1 372 ? 8.753 12.997 21.324 1.00 80.88 372 THR A CA 1
ATOM 2969 C C . THR A 1 372 ? 8.610 11.530 20.941 1.00 80.88 372 THR A C 1
ATOM 2971 O O . THR A 1 372 ? 7.677 10.849 21.363 1.00 80.88 372 THR A O 1
ATOM 2974 N N . GLN A 1 373 ? 9.595 11.012 20.206 1.00 79.12 373 GLN A N 1
ATOM 2975 C CA . GLN A 1 373 ? 9.660 9.595 19.844 1.00 79.12 373 GLN A CA 1
ATOM 2976 C C . GLN A 1 373 ? 9.725 8.656 21.061 1.00 79.12 373 GLN A C 1
ATOM 2978 O O . GLN A 1 373 ? 9.386 7.493 20.933 1.00 79.12 373 GLN A O 1
ATOM 2983 N N . GLN A 1 374 ? 10.210 9.119 22.214 1.00 82.81 374 GLN A N 1
ATOM 2984 C CA . GLN A 1 374 ? 10.251 8.318 23.440 1.00 82.81 374 GLN A CA 1
ATOM 2985 C C . GLN A 1 374 ? 8.901 8.271 24.167 1.00 82.81 374 GLN A C 1
ATOM 2987 O O . GLN A 1 374 ? 8.691 7.378 24.983 1.00 82.81 374 GLN A O 1
ATOM 2992 N N . GLN A 1 375 ? 8.036 9.266 23.946 1.00 78.31 375 GLN A N 1
ATOM 2993 C CA . GLN A 1 375 ? 6.702 9.332 24.549 1.00 78.31 375 GLN A CA 1
ATOM 2994 C C . GLN A 1 375 ? 5.659 8.563 23.735 1.00 78.31 375 GLN A C 1
ATOM 2996 O O . GLN A 1 375 ? 4.765 7.970 24.338 1.00 78.31 375 GLN A O 1
ATOM 3001 N N . ILE A 1 376 ? 5.767 8.624 22.402 1.00 74.94 376 ILE A N 1
ATOM 3002 C CA . ILE A 1 376 ? 5.013 7.789 21.454 1.00 74.94 376 ILE A CA 1
ATOM 3003 C C . ILE A 1 376 ? 5.529 6.356 21.558 1.00 74.94 376 ILE A C 1
ATOM 3005 O O . ILE A 1 376 ? 4.686 5.443 21.699 1.00 74.94 376 ILE A O 1
#

Sequence (376 aa):
GSYDNYIYAFAEINKVVGSTCSGNSECKSGNCFKGTCREIGYCDSDSDCSFGKYCENDKCADLKETGMWCSEDSECKSKKCFKEVCREQENSNSFLFLIIGGVALIIIVIFLRVKGKSKEKEVKEPKQEPMWIKPEPEPKREPEPKREPEPQMPVEHKPPQKFSRSFPAELEENYDDAKFIGEGGFAYVFKAKSKKDNRFVAIKIPKEMNEKIGKTFLKEIRIWGDLYHKNIAKFYDANIYPRAYFEIEYVGGGSLEGIKKPVDIERAAKLIYNLLQGLTEAHSKNIYHLDLKPSNILLTLNEEPKITDWGLSKIAKDSKYTAVTGYTLMYAAPELISPKDFGKADCRTDIFQIGIIFYELVTGKNPFDGDTQQQI

Foldseek 3Di:
DDDDPDDPPPPLCQDEFQDFDDALSNHVQSDQDPRTRHHPQFDPFQVVDDPQWTADPRGTDGADEFQDFADALSSHPQSDQDPRTHHHPPPCVVVVCVLVVVLVVVVVVVVVVVVPPDDDDDDDDDDDDDDDDDDDDDDDDDDDDDDDDDDDDDPPPDPWDFDDLDDDPVCCVFWAPWDFDDDDPFWTWIWTQGPVPRDTKIKTFGRTDDPVSVVLLVVLCVLQQQADDPQAWHWDAFDPPPGGITITHDAPQAWQVPDDDQDDLVLLVQQLVLNVVRLVRSVVQQKAQQADDRNQWGAHPVRHIHGHDSSQIDRPVVPPPDQRPDHDLLQFDVCNVPCPVVNHDGSVRVVSSSSQSSCCRNPVDGPQDDPDSVRD

Radius of gyration: 33.18 Å; chains: 1; bounding box: 70×102×80 Å